Protein AF-Q8GAN0-F1 (afdb_monomer_lite)

Structure (mmCIF, N/CA/C/O backbone):
data_AF-Q8GAN0-F1
#
_entry.id   AF-Q8GAN0-F1
#
loop_
_atom_site.group_PDB
_atom_site.id
_atom_site.type_symbol
_atom_site.label_atom_id
_atom_site.label_alt_id
_atom_site.label_comp_id
_atom_site.label_asym_id
_atom_site.label_entity_id
_atom_site.label_seq_id
_atom_site.pdbx_PDB_ins_code
_atom_site.Cartn_x
_atom_site.Cartn_y
_atom_site.Cartn_z
_atom_site.occupancy
_atom_site.B_iso_or_equiv
_atom_site.auth_seq_id
_atom_site.auth_comp_id
_atom_site.auth_asym_id
_atom_site.auth_atom_id
_atom_site.pdbx_PDB_model_num
ATOM 1 N N . MET A 1 1 ? 73.828 18.147 -97.540 1.00 55.56 1 MET A N 1
ATOM 2 C CA . MET A 1 1 ? 72.484 17.575 -97.273 1.00 55.56 1 MET A CA 1
ATOM 3 C C . MET A 1 1 ? 72.452 16.281 -96.442 1.00 55.56 1 MET A C 1
ATOM 5 O O . MET A 1 1 ? 71.378 15.944 -95.974 1.00 55.56 1 MET A O 1
ATOM 9 N N . ARG A 1 2 ? 73.560 15.558 -96.183 1.00 50.66 2 ARG A N 1
ATOM 10 C CA . ARG A 1 2 ? 73.548 14.386 -95.267 1.00 50.66 2 ARG A CA 1
ATOM 11 C C . ARG A 1 2 ? 73.659 14.728 -93.769 1.00 50.66 2 ARG A C 1
ATOM 13 O O . ARG A 1 2 ? 73.321 13.898 -92.938 1.00 50.66 2 ARG A O 1
ATOM 20 N N . GLN A 1 3 ? 74.086 15.944 -93.420 1.00 53.03 3 GLN A N 1
ATOM 21 C CA . GLN A 1 3 ? 74.290 16.368 -92.025 1.00 53.03 3 GLN A CA 1
ATOM 22 C C . GLN A 1 3 ? 73.023 16.940 -91.352 1.00 53.03 3 GLN A C 1
ATOM 24 O O . GLN A 1 3 ? 72.885 16.837 -90.139 1.00 53.03 3 GLN A O 1
ATOM 29 N N . SER A 1 4 ? 72.055 17.468 -92.112 1.00 51.22 4 SER A N 1
ATOM 30 C CA . SER A 1 4 ? 70.805 18.040 -91.576 1.00 51.22 4 SER A CA 1
ATOM 31 C C . SER A 1 4 ? 69.742 16.991 -91.210 1.00 51.22 4 SER A C 1
ATOM 33 O O . SER A 1 4 ? 68.947 17.217 -90.302 1.00 51.22 4 SER A O 1
ATOM 35 N N . LEU A 1 5 ? 69.754 15.817 -91.851 1.00 58.56 5 LEU A N 1
ATOM 36 C CA . LEU A 1 5 ? 68.827 14.716 -91.545 1.00 58.56 5 LEU A CA 1
ATOM 37 C C . LEU A 1 5 ? 69.167 13.987 -90.231 1.00 58.56 5 LEU A C 1
ATOM 39 O O . LEU A 1 5 ? 68.262 13.533 -89.534 1.00 58.56 5 LEU A O 1
ATOM 43 N N . MET A 1 6 ? 70.444 13.929 -89.834 1.00 56.62 6 MET A N 1
ATOM 44 C CA . MET A 1 6 ? 70.827 13.321 -88.550 1.00 56.62 6 MET A CA 1
ATOM 45 C C . MET A 1 6 ? 70.381 14.163 -87.347 1.00 56.62 6 MET A C 1
ATOM 47 O O . MET A 1 6 ? 69.935 13.606 -86.344 1.00 56.62 6 MET A O 1
ATOM 51 N N . ILE A 1 7 ? 70.434 15.495 -87.462 1.00 58.31 7 ILE A N 1
ATOM 52 C CA . ILE A 1 7 ? 70.033 16.419 -86.389 1.00 58.31 7 ILE A CA 1
ATOM 53 C C . ILE A 1 7 ? 68.511 16.363 -86.162 1.00 58.31 7 ILE A C 1
ATOM 55 O O . ILE A 1 7 ? 68.070 16.315 -85.016 1.00 58.31 7 ILE A O 1
ATOM 59 N N . ALA A 1 8 ? 67.708 16.261 -87.230 1.00 57.72 8 ALA A N 1
ATOM 60 C CA . ALA A 1 8 ? 66.252 16.113 -87.128 1.00 57.72 8 ALA A CA 1
ATOM 61 C C . ALA A 1 8 ? 65.818 14.774 -86.490 1.00 57.72 8 ALA A C 1
ATOM 63 O O . ALA A 1 8 ? 64.881 14.752 -85.692 1.00 57.72 8 ALA A O 1
ATOM 64 N N . SER A 1 9 ? 66.524 13.668 -86.772 1.00 60.66 9 SER A N 1
ATOM 65 C CA . SER A 1 9 ? 66.223 12.360 -86.159 1.00 60.66 9 SER A CA 1
ATOM 66 C C . SER A 1 9 ? 66.481 12.337 -84.646 1.00 60.66 9 SER A C 1
ATOM 68 O O . SER A 1 9 ? 65.683 11.787 -83.893 1.00 60.66 9 SER A O 1
ATOM 70 N N . ARG A 1 10 ? 67.538 13.021 -84.182 1.00 64.44 10 ARG A N 1
ATOM 71 C CA . ARG A 1 10 ? 67.908 13.082 -82.762 1.00 64.44 10 ARG A CA 1
ATOM 72 C C . ARG A 1 10 ? 66.911 13.908 -81.946 1.00 64.44 10 ARG A C 1
ATOM 74 O O . ARG A 1 10 ? 66.616 13.543 -80.816 1.00 64.44 10 ARG A O 1
ATOM 81 N N . ILE A 1 11 ? 66.346 14.967 -82.535 1.00 73.62 11 ILE A N 1
ATOM 82 C CA . ILE A 1 11 ? 65.292 15.784 -81.909 1.00 73.62 11 ILE A CA 1
ATOM 83 C C . ILE A 1 11 ? 63.973 14.994 -81.814 1.00 73.62 11 ILE A C 1
ATOM 85 O O . ILE A 1 11 ? 63.335 14.984 -80.758 1.00 73.62 11 ILE A O 1
ATOM 89 N N . ALA A 1 12 ? 63.593 14.264 -82.870 1.00 71.25 12 ALA A N 1
ATOM 90 C CA . ALA A 1 12 ? 62.410 13.396 -82.858 1.00 71.25 12 ALA A CA 1
ATOM 91 C C . ALA A 1 12 ? 62.535 12.250 -81.836 1.00 71.25 12 ALA A C 1
ATOM 93 O O . ALA A 1 12 ? 61.594 11.967 -81.094 1.00 71.25 12 ALA A O 1
ATOM 94 N N . GLU A 1 13 ? 63.717 11.641 -81.737 1.00 77.00 13 GLU A N 1
ATOM 95 C CA . GLU A 1 13 ? 64.021 10.605 -80.751 1.00 77.00 13 GLU A CA 1
ATOM 96 C C . GLU A 1 13 ? 63.983 11.144 -79.310 1.00 77.00 13 GLU A C 1
ATOM 98 O O . GLU A 1 13 ? 63.402 10.507 -78.431 1.00 77.00 13 GLU A O 1
ATOM 103 N N . THR A 1 14 ? 64.522 12.342 -79.050 1.00 80.75 14 THR A N 1
ATOM 104 C CA . THR A 1 14 ? 64.435 12.965 -77.716 1.00 80.75 14 THR A CA 1
ATOM 105 C C . THR A 1 14 ? 63.002 13.306 -77.317 1.00 80.75 14 THR A C 1
ATOM 107 O O . THR A 1 14 ? 62.625 13.096 -76.166 1.00 80.75 14 THR A O 1
ATOM 110 N N . LEU A 1 15 ? 62.171 13.765 -78.259 1.00 84.69 15 LEU A N 1
ATOM 111 C CA . LEU A 1 15 ? 60.767 14.074 -77.990 1.00 84.69 15 LEU A CA 1
ATOM 112 C C . LEU A 1 15 ? 59.949 12.803 -77.706 1.00 84.69 15 LEU A C 1
ATOM 114 O O . LEU A 1 15 ? 59.122 12.790 -76.793 1.00 84.69 15 LEU A O 1
ATOM 118 N N . ALA A 1 16 ? 60.209 11.719 -78.443 1.00 81.94 16 ALA A N 1
ATOM 119 C CA . ALA A 1 16 ? 59.593 10.417 -78.195 1.00 81.94 16 ALA A CA 1
ATOM 120 C C . ALA A 1 16 ? 59.975 9.858 -76.812 1.00 81.94 16 ALA A C 1
ATOM 122 O O . ALA A 1 16 ? 59.098 9.409 -76.072 1.00 81.94 16 ALA A O 1
ATOM 123 N N . ARG A 1 17 ? 61.254 9.967 -76.420 1.00 83.06 17 ARG A N 1
ATOM 124 C CA . ARG A 1 17 ? 61.741 9.576 -75.086 1.00 83.06 17 ARG A CA 1
ATOM 125 C C . ARG A 1 17 ? 61.105 10.414 -73.975 1.00 83.06 17 ARG A C 1
ATOM 127 O O . ARG A 1 17 ? 60.615 9.840 -73.011 1.00 83.06 17 ARG A O 1
ATOM 134 N N . HIS A 1 18 ? 61.004 11.735 -74.139 1.00 87.94 18 HIS A N 1
ATOM 135 C CA . HIS A 1 18 ? 60.338 12.599 -73.157 1.00 87.94 18 HIS A CA 1
ATOM 136 C C . HIS A 1 18 ? 58.851 12.270 -72.978 1.00 87.94 18 HIS A C 1
ATOM 138 O O . HIS A 1 18 ? 58.369 12.233 -71.847 1.00 87.94 18 HIS A O 1
ATOM 144 N N . ARG A 1 19 ? 58.117 11.981 -74.062 1.00 87.75 19 ARG A N 1
ATOM 145 C CA . ARG A 1 19 ? 56.711 11.546 -73.974 1.00 87.75 19 ARG A CA 1
ATOM 146 C C . ARG A 1 19 ? 56.584 10.193 -73.268 1.00 87.75 19 ARG A C 1
ATOM 148 O O . ARG A 1 19 ? 55.703 10.026 -72.430 1.00 87.75 19 ARG A O 1
ATOM 155 N N . GLN A 1 20 ? 57.469 9.251 -73.578 1.00 88.62 20 GLN A N 1
ATOM 156 C CA . GLN A 1 20 ? 57.499 7.935 -72.942 1.00 88.62 20 GLN A CA 1
ATOM 157 C C . GLN A 1 20 ? 57.852 8.027 -71.448 1.00 88.62 20 GLN A C 1
ATOM 159 O O . GLN A 1 20 ? 57.248 7.346 -70.622 1.00 88.62 20 GLN A O 1
ATOM 164 N N . GLU A 1 21 ? 58.798 8.887 -71.077 1.00 88.69 21 GLU A N 1
ATOM 165 C CA . GLU A 1 21 ? 59.139 9.174 -69.683 1.00 88.69 21 GLU A CA 1
ATOM 166 C C . GLU A 1 21 ? 57.984 9.855 -68.942 1.00 88.69 21 GLU A C 1
ATOM 168 O O . GLU A 1 21 ? 57.684 9.470 -67.814 1.00 88.69 21 GLU A O 1
ATOM 173 N N . ALA A 1 22 ? 57.294 10.811 -69.573 1.00 88.75 22 ALA A N 1
ATOM 174 C CA . ALA A 1 22 ? 56.111 11.453 -69.004 1.00 88.75 22 ALA A CA 1
ATOM 175 C C . ALA A 1 22 ? 54.973 10.446 -68.762 1.00 88.75 22 ALA A C 1
ATOM 177 O O . ALA A 1 22 ? 54.394 10.437 -67.680 1.00 88.75 22 ALA A O 1
ATOM 178 N N . GLN A 1 23 ? 54.706 9.543 -69.714 1.00 90.06 23 GLN A N 1
ATOM 179 C CA . GLN A 1 23 ? 53.722 8.464 -69.546 1.00 90.06 23 GLN A CA 1
ATOM 180 C C . GLN A 1 23 ? 54.104 7.503 -68.415 1.00 90.06 23 GLN A C 1
ATOM 182 O O . GLN A 1 23 ? 53.257 7.145 -67.605 1.00 90.06 23 GLN A O 1
ATOM 187 N N . ARG A 1 24 ? 55.380 7.109 -68.308 1.00 89.75 24 ARG A N 1
ATOM 188 C CA . ARG A 1 24 ? 55.860 6.256 -67.205 1.00 89.75 24 ARG A CA 1
ATOM 189 C C . ARG A 1 24 ? 55.715 6.931 -65.846 1.00 89.75 24 ARG A C 1
ATOM 191 O O . ARG A 1 24 ? 55.313 6.273 -64.894 1.00 89.75 24 ARG A O 1
ATOM 198 N N . ARG A 1 25 ? 56.027 8.229 -65.759 1.00 90.12 25 ARG A N 1
ATOM 199 C CA . ARG A 1 25 ? 55.819 9.019 -64.538 1.00 90.12 25 ARG A CA 1
ATOM 200 C C . ARG A 1 25 ? 54.340 9.069 -64.173 1.00 90.12 25 ARG A C 1
ATOM 202 O O . ARG A 1 25 ? 54.022 8.799 -63.025 1.00 90.12 25 ARG A O 1
ATOM 209 N N . GLN A 1 26 ? 53.455 9.320 -65.139 1.00 91.56 26 GLN A N 1
ATOM 210 C CA . GLN A 1 26 ? 52.010 9.319 -64.904 1.00 91.56 26 GLN A CA 1
ATOM 211 C C . GLN A 1 26 ? 51.513 7.955 -64.409 1.00 91.56 26 GLN A C 1
ATOM 213 O O . GLN A 1 26 ? 50.894 7.888 -63.358 1.00 91.56 26 GLN A O 1
ATOM 218 N N . HIS A 1 27 ? 51.867 6.857 -65.085 1.00 91.06 27 HIS A N 1
ATOM 219 C CA . HIS A 1 27 ? 51.503 5.508 -64.641 1.00 91.06 27 HIS A CA 1
ATOM 220 C C . HIS A 1 27 ? 52.039 5.174 -63.247 1.00 91.06 27 HIS A C 1
ATOM 222 O O . HIS A 1 27 ? 51.360 4.501 -62.476 1.00 91.06 27 HIS A O 1
ATOM 228 N N . HIS A 1 28 ? 53.249 5.630 -62.912 1.00 93.12 28 HIS A N 1
ATOM 229 C CA . HIS A 1 28 ? 53.804 5.437 -61.579 1.00 93.12 28 HIS A CA 1
ATOM 230 C C . HIS A 1 28 ? 52.992 6.195 -60.524 1.00 93.12 28 HIS A C 1
ATOM 232 O O . HIS A 1 28 ? 52.605 5.586 -59.529 1.00 93.12 28 HIS A O 1
ATOM 238 N N . LEU A 1 29 ? 52.661 7.465 -60.780 1.00 94.12 29 LEU A N 1
ATOM 239 C CA . LEU A 1 29 ? 51.813 8.275 -59.902 1.00 94.12 29 LEU A CA 1
ATOM 240 C C . LEU A 1 29 ? 50.417 7.659 -59.740 1.00 94.12 29 LEU A C 1
ATOM 242 O O . LEU A 1 29 ? 49.954 7.513 -58.614 1.00 94.12 29 LEU A O 1
ATOM 246 N N . ASP A 1 30 ? 49.788 7.218 -60.830 1.00 93.12 30 ASP A N 1
ATOM 247 C CA . ASP A 1 30 ? 48.472 6.569 -60.794 1.00 93.12 30 ASP A CA 1
ATOM 248 C C . ASP A 1 30 ? 48.526 5.248 -60.008 1.00 93.12 30 ASP A C 1
ATOM 250 O O . ASP A 1 30 ? 47.648 4.961 -59.195 1.00 93.12 30 ASP A O 1
ATOM 254 N N . SER A 1 31 ? 49.584 4.447 -60.198 1.00 93.44 31 SER A N 1
ATOM 255 C CA . SER A 1 31 ? 49.777 3.195 -59.457 1.00 93.44 31 SER A CA 1
ATOM 256 C C . SER A 1 31 ? 49.992 3.434 -57.961 1.00 93.44 31 SER A C 1
ATOM 258 O O . SER A 1 31 ? 49.407 2.721 -57.148 1.00 93.44 31 SER A O 1
ATOM 260 N N . GLN A 1 32 ? 50.771 4.456 -57.594 1.00 93.56 32 GLN A N 1
ATOM 261 C CA . GLN A 1 32 ? 50.996 4.853 -56.205 1.00 93.56 32 GLN A CA 1
ATOM 262 C C . GLN A 1 32 ? 49.702 5.355 -55.568 1.00 93.56 32 GLN A C 1
ATOM 264 O O . GLN A 1 32 ? 49.327 4.868 -54.506 1.00 93.56 32 GLN A O 1
ATOM 269 N N . ALA A 1 33 ? 48.968 6.235 -56.253 1.00 94.00 33 ALA A N 1
ATOM 270 C CA . ALA A 1 33 ? 47.675 6.728 -55.793 1.00 94.00 33 ALA A CA 1
ATOM 271 C C . ALA A 1 33 ? 46.666 5.584 -55.585 1.00 94.00 33 ALA A C 1
ATOM 273 O O . ALA A 1 33 ? 45.960 5.561 -54.577 1.00 94.00 33 ALA A O 1
ATOM 274 N N . ALA A 1 34 ? 46.634 4.594 -56.485 1.00 94.25 34 ALA A N 1
ATOM 275 C CA . ALA A 1 34 ? 45.791 3.410 -56.332 1.00 94.25 34 ALA A CA 1
ATOM 276 C C . ALA A 1 34 ? 46.195 2.550 -55.120 1.00 94.25 34 ALA A C 1
ATOM 278 O O . ALA A 1 34 ? 45.321 2.093 -54.384 1.00 94.25 34 ALA A O 1
ATOM 279 N N . HIS A 1 35 ? 47.496 2.355 -54.878 1.00 94.25 35 HIS A N 1
ATOM 280 C CA . HIS A 1 35 ? 47.983 1.605 -53.711 1.00 94.25 35 HIS A CA 1
ATOM 281 C C . HIS A 1 35 ? 47.674 2.337 -52.402 1.00 94.25 35 HIS A C 1
ATOM 283 O O . HIS A 1 35 ? 47.225 1.714 -51.443 1.00 94.25 35 HIS A O 1
ATOM 289 N N . GLU A 1 36 ? 47.863 3.657 -52.358 1.00 95.62 36 GLU A N 1
ATOM 290 C CA . GLU A 1 36 ? 47.523 4.472 -51.191 1.00 95.62 36 GLU A CA 1
ATOM 291 C C . GLU A 1 36 ? 46.019 4.450 -50.900 1.00 95.62 36 GLU A C 1
ATOM 293 O O . GLU A 1 36 ? 45.620 4.290 -49.746 1.00 95.62 36 GLU A O 1
ATOM 298 N N . ALA A 1 37 ? 45.175 4.551 -51.932 1.00 93.75 37 ALA A N 1
ATOM 299 C CA . ALA A 1 37 ? 43.726 4.446 -51.782 1.00 93.75 37 ALA A CA 1
ATOM 300 C C . ALA A 1 37 ? 43.306 3.064 -51.252 1.00 93.75 37 ALA A C 1
ATOM 302 O O . ALA A 1 37 ? 42.506 2.978 -50.321 1.00 93.75 37 ALA A O 1
ATOM 303 N N . GLN A 1 38 ? 43.889 1.981 -51.779 1.00 92.25 38 GLN A N 1
ATOM 304 C CA . GLN A 1 38 ? 43.639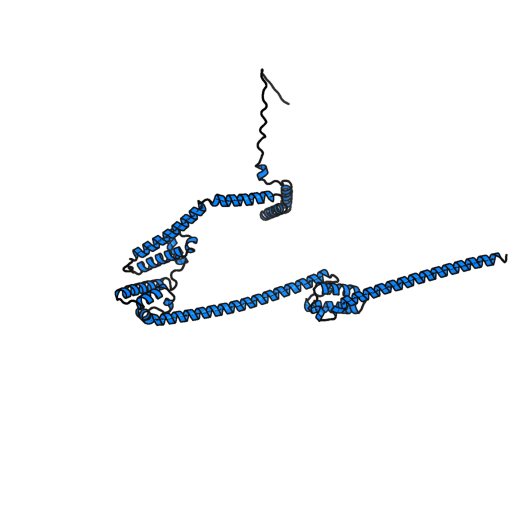 0.621 -51.288 1.00 92.25 38 GLN A CA 1
ATOM 305 C C . GLN A 1 38 ? 44.104 0.429 -49.841 1.00 92.25 38 GLN A C 1
ATOM 307 O O . GLN A 1 38 ? 43.390 -0.183 -49.050 1.00 92.25 38 GLN A O 1
ATOM 312 N N . ALA A 1 39 ? 45.269 0.970 -49.475 1.00 93.50 39 ALA A N 1
ATOM 313 C CA . ALA A 1 39 ? 45.783 0.898 -48.112 1.00 93.50 39 ALA A CA 1
ATOM 314 C C . ALA A 1 39 ? 44.865 1.625 -47.117 1.00 93.50 39 ALA A C 1
ATOM 316 O O . ALA A 1 39 ? 44.606 1.099 -46.035 1.00 93.50 39 ALA A O 1
ATOM 317 N N . ARG A 1 40 ? 44.323 2.793 -47.495 1.00 93.69 40 ARG A N 1
ATOM 318 C CA . ARG A 1 40 ? 43.338 3.524 -46.679 1.00 93.69 40 ARG A CA 1
ATOM 319 C C . ARG A 1 40 ? 42.048 2.727 -46.501 1.00 93.69 40 ARG A C 1
ATOM 321 O O . ARG A 1 40 ? 41.642 2.508 -45.366 1.00 93.69 40 ARG A O 1
ATOM 328 N N . LEU A 1 41 ? 41.474 2.198 -47.584 1.00 91.50 41 LEU A N 1
ATOM 329 C CA . LEU A 1 41 ? 40.261 1.371 -47.517 1.00 91.50 41 LEU A CA 1
ATOM 330 C C . LEU A 1 41 ? 40.462 0.100 -46.680 1.00 91.50 41 LEU A C 1
ATOM 332 O O . LEU A 1 41 ? 39.586 -0.288 -45.912 1.00 91.50 41 LEU A O 1
ATOM 336 N N . ALA A 1 42 ? 41.622 -0.552 -46.794 1.00 92.06 42 ALA A N 1
ATOM 337 C CA . ALA A 1 42 ? 41.947 -1.720 -45.981 1.00 92.06 42 ALA A CA 1
ATOM 338 C C . ALA A 1 42 ? 42.067 -1.365 -44.489 1.00 92.06 42 ALA A C 1
ATOM 340 O O . ALA A 1 42 ? 41.593 -2.123 -43.639 1.00 92.06 42 ALA A O 1
ATOM 341 N N . ALA A 1 43 ? 42.661 -0.211 -44.171 1.00 93.62 43 ALA A N 1
ATOM 342 C CA . ALA A 1 43 ? 42.749 0.289 -42.804 1.00 93.62 43 ALA A CA 1
ATOM 343 C C . ALA A 1 43 ? 41.359 0.610 -42.231 1.00 93.62 43 ALA A C 1
ATOM 345 O O . ALA A 1 43 ? 41.032 0.137 -41.143 1.00 93.62 43 ALA A O 1
ATOM 346 N N . GLU A 1 44 ? 40.516 1.319 -42.983 1.00 93.00 44 GLU A N 1
ATOM 347 C CA . GLU A 1 44 ? 39.134 1.638 -42.596 1.00 93.00 44 GLU A CA 1
ATOM 348 C C . GLU A 1 44 ? 38.273 0.378 -42.407 1.00 93.00 44 GLU A C 1
ATOM 350 O O . GLU A 1 44 ? 37.534 0.252 -41.432 1.00 93.00 44 GLU A O 1
ATOM 355 N N . ARG A 1 45 ? 38.434 -0.628 -43.270 1.00 93.62 45 ARG A N 1
ATOM 356 C CA . ARG A 1 45 ? 37.768 -1.925 -43.097 1.00 93.62 45 ARG A CA 1
ATOM 357 C C . ARG A 1 45 ? 38.235 -2.645 -41.830 1.00 93.62 45 ARG A C 1
ATOM 359 O O . ARG A 1 45 ? 37.437 -3.266 -41.129 1.00 93.62 45 ARG A O 1
ATOM 366 N N . SER A 1 46 ? 39.534 -2.595 -41.529 1.00 92.69 46 SER A N 1
ATOM 367 C CA . SER A 1 46 ? 40.086 -3.232 -40.328 1.00 92.69 46 SER A CA 1
ATOM 368 C C . SER A 1 46 ? 39.579 -2.580 -39.038 1.00 92.69 46 SER A C 1
ATOM 370 O O . SER A 1 46 ? 39.281 -3.294 -38.079 1.00 92.69 46 SER A O 1
ATOM 372 N N . SER A 1 47 ? 39.403 -1.253 -39.028 1.00 93.56 47 SER A N 1
ATOM 373 C CA . SER A 1 47 ? 38.830 -0.542 -37.884 1.00 93.56 47 SER A CA 1
ATOM 374 C C . SER A 1 47 ? 37.340 -0.843 -37.722 1.00 93.56 47 SER A C 1
ATOM 376 O O . SER A 1 47 ? 36.912 -1.134 -36.606 1.00 93.56 47 SER A O 1
ATOM 378 N N . ALA A 1 48 ? 36.571 -0.896 -38.817 1.00 92.62 48 ALA A N 1
ATOM 379 C CA . ALA A 1 48 ? 35.166 -1.307 -38.787 1.00 92.62 48 ALA A CA 1
ATOM 380 C C . ALA A 1 48 ? 34.999 -2.719 -38.193 1.00 92.62 48 ALA A C 1
ATOM 382 O O . ALA A 1 48 ? 34.201 -2.931 -37.281 1.00 92.62 48 ALA A O 1
ATOM 383 N N . ARG A 1 49 ? 35.827 -3.681 -38.621 1.00 94.44 49 ARG A N 1
ATOM 384 C CA . ARG A 1 49 ? 35.835 -5.046 -38.060 1.00 94.44 49 ARG A CA 1
ATOM 385 C C . ARG A 1 49 ? 36.158 -5.086 -36.573 1.00 94.44 49 ARG A C 1
ATOM 387 O O . ARG A 1 49 ? 35.576 -5.894 -35.856 1.00 94.44 49 ARG A O 1
ATOM 394 N N . ALA A 1 50 ? 37.078 -4.246 -36.105 1.00 94.19 50 ALA A N 1
ATOM 395 C CA . ALA A 1 50 ? 37.424 -4.191 -34.689 1.00 94.19 50 ALA A CA 1
ATOM 396 C C . ALA A 1 50 ? 36.237 -3.725 -33.828 1.00 94.19 50 ALA A C 1
ATOM 398 O O . ALA A 1 50 ? 36.025 -4.279 -32.751 1.00 94.19 50 ALA A O 1
ATOM 399 N N . VAL A 1 51 ? 35.440 -2.769 -34.323 1.00 93.94 51 VAL A N 1
ATOM 400 C CA . VAL A 1 51 ? 34.215 -2.296 -33.651 1.00 93.94 51 VAL A CA 1
ATOM 401 C C . VAL A 1 51 ? 33.128 -3.372 -33.630 1.00 93.94 51 VAL A C 1
ATOM 403 O O . VAL A 1 51 ? 32.424 -3.500 -32.635 1.00 93.94 51 VAL A O 1
ATOM 406 N N . LEU A 1 52 ? 33.009 -4.168 -34.695 1.00 96.44 52 LEU A N 1
ATOM 407 C CA . LEU A 1 52 ? 31.973 -5.201 -34.815 1.00 96.44 52 LEU A CA 1
ATOM 408 C C . LEU A 1 52 ? 32.345 -6.533 -34.148 1.00 96.44 52 LEU A C 1
ATOM 410 O O . LEU A 1 52 ? 31.469 -7.334 -33.844 1.00 96.44 52 LEU A O 1
ATOM 414 N N . ALA A 1 53 ? 33.625 -6.783 -33.863 1.00 95.38 53 ALA A N 1
ATOM 415 C CA . ALA A 1 53 ? 34.079 -8.035 -33.254 1.00 95.38 53 ALA A CA 1
ATOM 416 C C . ALA A 1 53 ? 33.380 -8.421 -31.923 1.00 95.38 53 ALA A C 1
ATOM 418 O O . ALA A 1 53 ? 33.187 -9.619 -31.692 1.00 95.38 53 ALA A O 1
ATOM 419 N N . PRO A 1 54 ? 33.003 -7.487 -31.022 1.00 95.94 54 PRO A N 1
ATOM 420 C CA . PRO A 1 54 ? 32.258 -7.809 -29.803 1.00 95.94 54 PRO A CA 1
ATOM 421 C C . PRO A 1 54 ? 30.817 -8.271 -30.044 1.00 95.94 54 PRO A C 1
ATOM 423 O O . PRO A 1 54 ? 30.337 -9.082 -29.260 1.00 95.94 54 PRO A O 1
ATOM 426 N N . VAL A 1 55 ? 30.164 -7.814 -31.123 1.00 96.75 55 VAL A N 1
ATOM 427 C CA . VAL A 1 55 ? 28.759 -8.126 -31.468 1.00 96.75 55 VAL A CA 1
ATOM 428 C C . VAL A 1 55 ? 28.531 -9.630 -31.588 1.00 96.75 55 VAL A C 1
ATOM 430 O O . VAL A 1 55 ? 27.454 -10.138 -31.281 1.00 96.75 55 VAL A O 1
ATOM 433 N N . GLU A 1 56 ? 29.567 -10.370 -31.981 1.00 93.94 56 GLU A N 1
ATOM 434 C CA . GLU A 1 56 ? 29.496 -11.821 -32.096 1.00 93.94 56 GLU A CA 1
ATOM 435 C C . GLU A 1 56 ? 29.408 -12.558 -30.753 1.00 93.94 56 GLU A C 1
ATOM 437 O O . GLU A 1 56 ? 29.061 -13.739 -30.725 1.00 93.94 56 GLU A O 1
ATOM 442 N N . LYS A 1 57 ? 29.703 -11.890 -29.637 1.00 95.38 57 LYS A N 1
ATOM 443 C CA . LYS A 1 57 ? 29.775 -12.503 -28.309 1.00 95.38 57 LYS A CA 1
ATOM 444 C C . LYS A 1 57 ? 28.510 -12.207 -27.506 1.00 95.38 57 LYS A C 1
ATOM 446 O O . LYS A 1 57 ? 28.232 -11.050 -27.213 1.00 95.38 57 LYS A O 1
ATOM 451 N N . ASP A 1 58 ? 27.836 -13.243 -27.017 1.00 94.06 58 ASP A N 1
ATOM 452 C CA . ASP A 1 58 ? 26.611 -13.098 -26.207 1.00 94.06 58 ASP A CA 1
ATOM 453 C C . ASP A 1 58 ? 26.833 -12.251 -24.941 1.00 94.06 58 ASP A C 1
ATOM 455 O O . ASP A 1 58 ? 26.020 -11.401 -24.597 1.00 94.06 58 ASP A O 1
ATOM 459 N N . GLN A 1 59 ? 28.001 -12.389 -24.304 1.00 95.00 59 GLN A N 1
ATOM 460 C CA . GLN A 1 59 ? 28.368 -11.609 -23.113 1.00 95.00 59 GLN A CA 1
ATOM 461 C C . GLN A 1 59 ? 28.446 -10.096 -23.361 1.00 95.00 59 GLN A C 1
ATOM 463 O O . GLN A 1 59 ? 28.387 -9.321 -22.404 1.00 95.00 59 GLN A O 1
ATOM 468 N N . TRP A 1 60 ? 28.658 -9.667 -24.612 1.00 96.75 60 TRP A N 1
ATOM 469 C CA . TRP A 1 60 ? 28.616 -8.249 -24.955 1.00 96.75 60 TRP A CA 1
ATOM 470 C C . TRP A 1 60 ? 27.181 -7.742 -24.862 1.00 96.75 60 TRP A C 1
ATOM 472 O O . TRP A 1 60 ? 26.951 -6.747 -24.189 1.00 96.75 60 TRP A O 1
ATOM 482 N N . TRP A 1 61 ? 26.214 -8.475 -25.413 1.00 96.06 61 TRP A N 1
ATOM 483 C CA . TRP A 1 61 ? 24.796 -8.112 -25.383 1.00 96.06 61 TRP A CA 1
ATOM 484 C C . TRP A 1 61 ? 24.201 -8.016 -23.974 1.00 96.06 61 TRP A C 1
ATOM 486 O O . TRP A 1 61 ? 23.267 -7.252 -23.753 1.00 96.06 61 TRP A O 1
ATOM 496 N N . ASP A 1 62 ? 24.757 -8.742 -23.004 1.00 93.50 62 ASP A N 1
ATOM 497 C CA . ASP A 1 62 ? 24.318 -8.666 -21.603 1.00 93.50 62 ASP A CA 1
ATOM 498 C C . ASP A 1 62 ? 24.766 -7.378 -20.894 1.00 93.50 62 ASP A C 1
ATOM 500 O O . ASP A 1 62 ? 24.243 -7.032 -19.835 1.00 93.50 62 ASP A O 1
ATOM 504 N N . LYS A 1 63 ? 25.766 -6.681 -21.445 1.00 94.31 63 LYS A N 1
ATOM 505 C CA . LYS A 1 63 ? 26.379 -5.486 -20.840 1.00 94.31 63 LYS A CA 1
ATOM 506 C C . LYS A 1 63 ? 26.322 -4.249 -21.732 1.00 94.31 63 LYS A C 1
ATOM 508 O O . LYS A 1 63 ? 26.556 -3.146 -21.232 1.00 94.31 63 LYS A O 1
ATOM 513 N N . ALA A 1 64 ? 26.061 -4.436 -23.022 1.00 95.19 64 ALA A N 1
ATOM 514 C CA . ALA A 1 64 ? 26.029 -3.385 -24.020 1.00 95.19 64 ALA A CA 1
ATOM 515 C C . ALA A 1 64 ? 24.997 -2.331 -23.627 1.00 95.19 64 ALA A C 1
ATOM 517 O O . ALA A 1 64 ? 23.850 -2.645 -23.301 1.00 95.19 64 ALA A O 1
ATOM 518 N N . GLN A 1 65 ? 25.419 -1.072 -23.640 1.00 94.44 65 GLN A N 1
ATOM 519 C CA . GLN A 1 65 ? 24.506 0.045 -23.466 1.00 94.44 65 GLN A CA 1
ATOM 520 C C . GLN A 1 65 ? 23.760 0.322 -24.780 1.00 94.44 65 GLN A C 1
ATOM 522 O O . GLN A 1 65 ? 24.261 -0.033 -25.853 1.00 94.44 65 GLN A O 1
ATOM 527 N N . PRO A 1 66 ? 22.595 0.998 -24.738 1.00 94.94 66 PRO A N 1
ATOM 528 C CA . PRO A 1 66 ? 21.867 1.391 -25.948 1.00 94.94 66 PRO A CA 1
ATOM 529 C C . PRO A 1 66 ? 22.752 2.112 -26.981 1.00 94.94 66 PRO A C 1
ATOM 531 O O . PRO A 1 66 ? 22.665 1.830 -28.175 1.00 94.94 66 PRO A O 1
ATOM 534 N N . SER A 1 67 ? 23.672 2.964 -26.513 1.00 94.44 67 SER A N 1
ATOM 535 C CA . SER A 1 67 ? 24.652 3.674 -27.343 1.00 94.44 67 SER A CA 1
ATOM 536 C C . SER A 1 67 ? 25.655 2.744 -28.034 1.00 94.44 67 SER A C 1
ATOM 538 O O . SER A 1 67 ? 26.021 2.975 -29.184 1.00 94.44 67 SER A O 1
ATOM 540 N N . ASP A 1 68 ? 26.098 1.676 -27.358 1.00 95.31 68 ASP A N 1
ATOM 541 C CA . ASP A 1 68 ? 27.048 0.706 -27.918 1.00 95.31 68 ASP A CA 1
ATOM 542 C C . ASP A 1 68 ? 26.399 -0.079 -29.064 1.00 95.31 68 ASP A C 1
ATOM 544 O O . ASP A 1 68 ? 27.021 -0.316 -30.102 1.00 95.31 68 ASP A O 1
ATOM 548 N N . ILE A 1 69 ? 25.125 -0.441 -28.887 1.00 95.25 69 ILE A N 1
ATOM 549 C CA . ILE A 1 69 ? 24.322 -1.147 -29.889 1.00 95.25 69 ILE A CA 1
ATOM 550 C C . ILE A 1 69 ? 24.077 -0.246 -31.103 1.00 95.25 69 ILE A C 1
ATOM 552 O O . ILE A 1 69 ? 24.290 -0.678 -32.236 1.00 95.25 69 ILE A O 1
ATOM 556 N N . ALA A 1 70 ? 23.705 1.019 -30.886 1.00 94.56 70 ALA A N 1
ATOM 557 C CA . ALA A 1 70 ? 23.493 1.986 -31.962 1.00 94.56 70 ALA A CA 1
ATOM 558 C C . ALA A 1 70 ? 24.782 2.303 -32.747 1.00 94.56 70 ALA A C 1
ATOM 560 O O . ALA A 1 70 ? 24.766 2.380 -33.981 1.00 94.56 70 ALA A O 1
ATOM 561 N N . ALA A 1 71 ? 25.919 2.427 -32.056 1.00 93.81 71 ALA A N 1
ATOM 562 C CA . ALA A 1 71 ? 27.219 2.629 -32.690 1.00 93.81 71 ALA A CA 1
ATOM 563 C C . ALA A 1 71 ? 27.628 1.420 -33.547 1.00 93.81 71 ALA A C 1
ATOM 565 O O . ALA A 1 71 ? 28.026 1.587 -34.703 1.00 93.81 71 ALA A O 1
ATOM 566 N N . ALA A 1 72 ? 27.478 0.200 -33.019 1.00 95.06 72 ALA A N 1
ATOM 567 C CA . ALA A 1 72 ? 27.746 -1.025 -33.767 1.00 95.06 72 ALA A CA 1
ATOM 568 C C . ALA A 1 72 ? 26.816 -1.166 -34.984 1.00 95.06 72 ALA A C 1
ATOM 570 O O . ALA A 1 72 ? 27.286 -1.501 -36.070 1.00 95.06 72 ALA A O 1
ATOM 571 N N . HIS A 1 73 ? 25.528 -0.839 -34.833 1.00 94.94 73 HIS A N 1
ATOM 572 C CA . HIS A 1 73 ? 24.558 -0.846 -35.930 1.00 94.94 73 HIS A CA 1
ATOM 573 C C . HIS A 1 73 ? 24.978 0.102 -37.058 1.00 94.94 73 HIS A C 1
ATOM 575 O O . HIS A 1 73 ? 25.030 -0.302 -38.214 1.00 94.94 73 HIS A O 1
ATOM 581 N N . THR A 1 74 ? 25.375 1.331 -36.720 1.00 94.69 74 THR A N 1
ATOM 582 C CA . THR A 1 74 ? 25.823 2.333 -37.703 1.00 94.69 74 THR A CA 1
ATOM 583 C C . THR A 1 74 ? 27.029 1.850 -38.505 1.00 94.69 74 THR A C 1
ATOM 585 O O . THR A 1 74 ? 27.071 1.992 -39.727 1.00 94.69 74 THR A O 1
ATOM 588 N N . VAL A 1 75 ? 28.018 1.256 -37.828 1.00 95.06 75 VAL A N 1
ATOM 589 C CA . VAL A 1 75 ? 29.223 0.730 -38.487 1.00 95.06 75 VAL A CA 1
ATOM 590 C C . VAL A 1 75 ? 28.891 -0.482 -39.357 1.00 95.06 75 VAL A C 1
ATOM 592 O O . VAL A 1 75 ? 29.404 -0.582 -40.471 1.00 95.06 75 VAL A O 1
ATOM 595 N N . ALA A 1 76 ? 28.025 -1.382 -38.888 1.00 95.00 76 ALA A N 1
ATOM 596 C CA . ALA A 1 76 ? 27.588 -2.534 -39.669 1.00 95.00 76 ALA A CA 1
ATOM 597 C C . ALA A 1 76 ? 26.842 -2.090 -40.936 1.00 95.00 76 ALA A C 1
ATOM 599 O O . ALA A 1 76 ? 27.155 -2.553 -42.031 1.00 95.00 76 ALA A O 1
ATOM 600 N N . GLU A 1 77 ? 25.930 -1.129 -40.803 1.00 93.94 77 GLU A N 1
ATOM 601 C CA . GLU A 1 77 ? 25.089 -0.640 -41.893 1.00 93.94 77 GLU A CA 1
ATOM 602 C C . GLU A 1 77 ? 25.882 0.140 -42.952 1.00 93.94 77 GLU A C 1
ATOM 604 O O . GLU A 1 77 ? 25.617 0.003 -44.144 1.00 93.94 77 GLU A O 1
ATOM 609 N N . ALA A 1 78 ? 26.916 0.884 -42.546 1.00 93.56 78 ALA A N 1
ATOM 610 C CA . ALA A 1 78 ? 27.809 1.583 -43.472 1.00 93.56 78 ALA A CA 1
ATOM 611 C C . ALA A 1 78 ? 28.696 0.634 -44.305 1.00 93.56 78 ALA A C 1
ATOM 613 O O . ALA A 1 78 ? 29.083 0.970 -45.425 1.00 93.56 78 ALA A O 1
ATOM 614 N N . TRP A 1 79 ? 29.038 -0.546 -43.769 1.00 94.69 79 TRP A N 1
ATOM 615 C CA . TRP A 1 79 ? 30.003 -1.470 -44.383 1.00 94.69 79 TRP A CA 1
ATOM 616 C C . TRP A 1 79 ? 29.395 -2.756 -44.951 1.00 94.69 79 TRP A C 1
ATOM 618 O O . TRP A 1 79 ? 30.109 -3.484 -45.645 1.00 94.69 79 TRP A O 1
ATOM 628 N N . LYS A 1 80 ? 28.111 -3.051 -44.710 1.00 93.88 80 LYS A N 1
ATOM 629 C CA . LYS A 1 80 ? 27.481 -4.330 -45.094 1.00 93.88 80 LYS A CA 1
ATOM 630 C C . LYS A 1 80 ? 27.595 -4.676 -46.582 1.00 93.88 80 LYS A C 1
ATOM 632 O O . LYS A 1 80 ? 27.777 -5.844 -46.910 1.00 93.88 80 LYS A O 1
ATOM 637 N N . ASP A 1 81 ? 27.578 -3.677 -47.467 1.00 94.62 81 ASP A N 1
ATOM 638 C CA . ASP A 1 81 ? 27.673 -3.887 -48.921 1.00 94.62 81 ASP A CA 1
ATOM 639 C C . ASP A 1 81 ? 29.116 -4.155 -49.399 1.00 94.62 81 ASP A C 1
ATOM 641 O O . ASP A 1 81 ? 29.335 -4.623 -50.516 1.00 94.62 81 ASP A O 1
ATOM 645 N N . HIS A 1 82 ? 30.114 -3.873 -48.553 1.00 92.19 82 HIS A N 1
ATOM 646 C CA . HIS A 1 82 ? 31.542 -3.911 -48.894 1.00 92.19 82 HIS A CA 1
ATOM 647 C C . HIS A 1 82 ? 32.336 -4.952 -48.079 1.00 92.19 82 HIS A C 1
ATOM 649 O O . HIS A 1 82 ? 33.455 -5.318 -48.461 1.00 92.19 82 HIS A O 1
ATOM 655 N N . ASP A 1 83 ? 31.788 -5.455 -46.965 1.00 93.62 83 ASP A N 1
ATOM 656 C CA . ASP A 1 83 ? 32.422 -6.457 -46.106 1.00 93.62 83 ASP A CA 1
ATOM 657 C C . ASP A 1 83 ? 31.427 -7.525 -45.601 1.00 93.62 83 ASP A C 1
ATOM 659 O O . ASP A 1 83 ? 30.531 -7.198 -44.821 1.00 93.62 83 ASP A O 1
ATOM 663 N N . PRO A 1 84 ? 31.612 -8.824 -45.925 1.00 93.44 84 PRO A N 1
ATOM 664 C CA . PRO A 1 84 ? 30.737 -9.891 -45.433 1.00 93.44 84 PRO A CA 1
ATOM 665 C C . PRO A 1 84 ? 30.693 -10.008 -43.901 1.00 93.44 84 PRO A C 1
ATOM 667 O O . PRO A 1 84 ? 29.684 -10.445 -43.357 1.00 93.44 84 PRO A O 1
ATOM 670 N N . THR A 1 85 ? 31.750 -9.610 -43.182 1.00 93.38 85 THR A N 1
ATOM 671 C CA . THR A 1 85 ? 31.726 -9.595 -41.707 1.00 93.38 85 THR A CA 1
ATOM 672 C C . THR A 1 85 ? 30.781 -8.518 -41.171 1.00 93.38 85 THR A C 1
ATOM 674 O O . THR A 1 85 ? 30.120 -8.736 -40.161 1.00 93.38 85 THR A O 1
ATOM 677 N N . ALA A 1 86 ? 30.689 -7.373 -41.852 1.00 94.62 86 ALA A N 1
ATOM 678 C CA . ALA A 1 86 ? 29.766 -6.308 -41.473 1.00 94.62 86 ALA A CA 1
ATOM 679 C C . ALA A 1 86 ? 28.310 -6.685 -41.775 1.00 94.62 86 ALA A C 1
ATOM 681 O O . ALA A 1 86 ? 27.430 -6.381 -40.975 1.00 94.62 86 ALA A O 1
ATOM 682 N N . LEU A 1 87 ? 28.069 -7.416 -42.870 1.00 95.25 87 LEU A N 1
ATOM 683 C CA . LEU A 1 87 ? 26.752 -7.976 -43.179 1.00 95.25 87 LEU A CA 1
ATOM 684 C C . LEU A 1 87 ? 26.271 -8.938 -42.081 1.00 95.25 87 LEU A C 1
ATOM 686 O O . LEU A 1 87 ? 25.175 -8.759 -41.557 1.00 95.25 87 LEU A O 1
ATOM 690 N N . ALA A 1 88 ? 27.111 -9.899 -41.681 1.00 95.75 88 ALA A N 1
ATOM 691 C CA . ALA A 1 88 ? 26.779 -10.839 -40.606 1.00 95.75 88 ALA A CA 1
ATOM 692 C C . ALA A 1 88 ? 26.491 -10.119 -39.275 1.00 95.75 88 ALA A C 1
ATOM 694 O O . ALA A 1 88 ? 25.518 -10.433 -38.590 1.00 95.75 88 ALA A O 1
ATOM 695 N N . ALA A 1 89 ? 27.291 -9.099 -38.942 1.00 96.19 89 ALA A N 1
ATOM 696 C CA . ALA A 1 89 ? 27.060 -8.282 -37.758 1.00 96.19 89 ALA A CA 1
ATOM 697 C C . ALA A 1 89 ? 25.737 -7.496 -37.836 1.00 96.19 89 ALA A C 1
ATOM 699 O O . ALA A 1 89 ? 25.025 -7.438 -36.838 1.00 96.19 89 ALA A O 1
ATOM 700 N N . SER A 1 90 ? 25.374 -6.934 -38.998 1.00 94.56 90 SER A N 1
ATOM 701 C CA . SER A 1 90 ? 24.092 -6.230 -39.198 1.00 94.56 90 SER A CA 1
ATOM 702 C C . SER A 1 90 ? 22.899 -7.169 -38.971 1.00 94.56 90 SER A C 1
ATOM 704 O O . SER A 1 90 ? 21.985 -6.847 -38.209 1.00 94.56 90 SER A O 1
ATOM 706 N N . GLU A 1 91 ? 22.942 -8.381 -39.533 1.00 95.06 91 GLU A N 1
ATOM 707 C CA . GLU A 1 91 ? 21.889 -9.386 -39.342 1.00 95.06 91 GLU A CA 1
ATOM 708 C C . GLU A 1 91 ? 21.751 -9.819 -37.877 1.00 95.06 91 GLU A C 1
ATOM 710 O O . GLU A 1 91 ? 20.631 -9.905 -37.361 1.00 95.06 91 GLU A O 1
ATOM 715 N N . LYS A 1 92 ? 22.878 -10.042 -37.191 1.00 95.94 92 LYS A N 1
ATOM 716 C CA . LYS A 1 92 ? 22.896 -10.397 -35.768 1.00 95.94 92 LYS A CA 1
ATOM 717 C C . LYS A 1 92 ? 22.359 -9.272 -34.892 1.00 95.94 92 LYS A C 1
ATOM 719 O O . LYS A 1 92 ? 21.543 -9.532 -34.012 1.00 95.94 92 LYS A O 1
ATOM 724 N N . ILE A 1 93 ? 22.767 -8.027 -35.155 1.00 95.44 93 ILE A N 1
ATOM 725 C CA . ILE A 1 93 ? 22.264 -6.859 -34.426 1.00 95.44 93 ILE A CA 1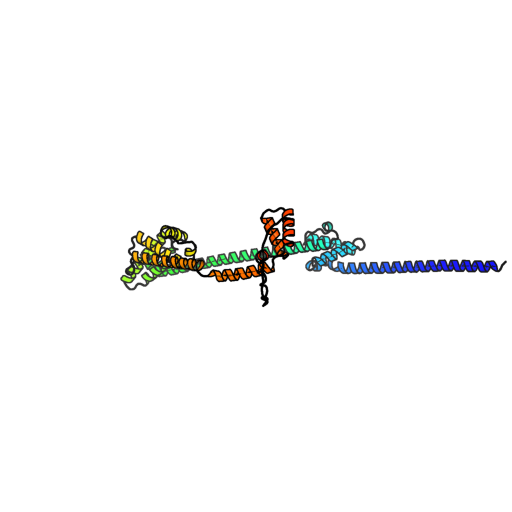
ATOM 726 C C . ILE A 1 93 ? 20.753 -6.756 -34.573 1.00 95.44 93 ILE A C 1
ATOM 728 O O . ILE A 1 93 ? 20.059 -6.620 -33.570 1.00 95.44 93 ILE A O 1
ATOM 732 N N . ARG A 1 94 ? 20.231 -6.898 -35.793 1.00 94.50 94 ARG A N 1
ATOM 733 C CA . ARG A 1 94 ? 18.786 -6.888 -36.031 1.00 94.50 94 ARG A CA 1
ATOM 734 C C . ARG A 1 94 ? 18.069 -7.973 -35.230 1.00 94.50 94 ARG A C 1
ATOM 736 O O . ARG A 1 94 ? 17.061 -7.693 -34.588 1.00 94.50 94 ARG A O 1
ATOM 743 N N . GLN A 1 95 ? 18.581 -9.204 -35.251 1.00 95.94 95 GLN A N 1
ATOM 744 C CA . GLN A 1 95 ? 17.962 -10.323 -34.541 1.00 95.94 95 GLN A CA 1
ATOM 745 C C . GLN A 1 95 ? 17.944 -10.112 -33.022 1.00 95.94 95 GLN A C 1
ATOM 747 O O . GLN A 1 95 ? 16.911 -10.332 -32.390 1.00 95.94 95 GLN A O 1
ATOM 752 N N . GLU A 1 96 ? 19.060 -9.684 -32.434 1.00 96.25 96 GLU A N 1
ATOM 753 C CA . GLU A 1 96 ? 19.168 -9.453 -30.990 1.00 96.25 96 GLU A CA 1
ATOM 754 C C . GLU A 1 96 ? 18.320 -8.260 -30.546 1.00 96.25 96 GLU A C 1
ATOM 756 O O . GLU A 1 96 ? 17.607 -8.354 -29.547 1.00 96.25 96 GLU A O 1
ATOM 761 N N . VAL A 1 97 ? 18.313 -7.168 -31.316 1.00 95.56 97 VAL A N 1
ATOM 762 C CA . VAL A 1 97 ? 17.483 -5.996 -31.015 1.00 95.56 97 VAL A CA 1
ATOM 763 C C . VAL A 1 97 ? 15.994 -6.344 -31.082 1.00 95.56 97 VAL A C 1
ATOM 765 O O . VAL A 1 97 ? 15.241 -5.998 -30.169 1.00 95.56 97 VAL A O 1
ATOM 768 N N . LEU A 1 98 ? 15.573 -7.099 -32.099 1.00 95.00 98 LEU A N 1
ATOM 769 C CA . LEU A 1 98 ? 14.194 -7.567 -32.214 1.00 95.00 98 LEU A CA 1
ATOM 770 C C . LEU A 1 98 ? 13.826 -8.532 -31.080 1.00 95.00 98 LEU A C 1
ATOM 772 O O . LEU A 1 98 ? 12.743 -8.435 -30.513 1.00 95.00 98 LEU A O 1
ATOM 776 N N . THR A 1 99 ? 14.723 -9.446 -30.713 1.00 95.00 99 THR A N 1
ATOM 777 C CA . THR A 1 99 ? 14.448 -10.457 -29.680 1.00 95.00 99 THR A CA 1
ATOM 778 C C . THR A 1 99 ? 14.392 -9.847 -28.279 1.00 95.00 99 THR A C 1
ATOM 780 O O . THR A 1 99 ? 13.509 -10.192 -27.497 1.00 95.00 99 THR A O 1
ATOM 783 N N . ARG A 1 100 ? 15.323 -8.944 -27.944 1.00 93.88 100 ARG A N 1
ATOM 784 C CA . ARG A 1 100 ? 15.450 -8.365 -26.595 1.00 93.88 100 ARG A CA 1
ATOM 785 C C . ARG A 1 100 ? 14.550 -7.154 -26.379 1.00 93.88 100 ARG A C 1
ATOM 787 O O . ARG A 1 100 ? 14.035 -6.968 -25.278 1.00 93.88 100 ARG A O 1
ATOM 794 N N . TYR A 1 101 ? 14.365 -6.341 -27.416 1.00 93.38 101 TYR A N 1
ATOM 795 C CA . TYR A 1 101 ? 13.658 -5.065 -27.320 1.00 93.38 101 TYR A CA 1
ATOM 796 C C . TYR A 1 101 ? 12.418 -4.994 -28.216 1.00 93.38 101 TYR A C 1
ATOM 798 O O . TYR A 1 101 ? 11.653 -4.051 -28.091 1.00 93.38 101 TYR A O 1
ATOM 806 N N . GLY A 1 102 ? 12.167 -5.961 -29.104 1.00 92.81 102 GLY A N 1
ATOM 807 C CA . GLY A 1 102 ? 10.990 -5.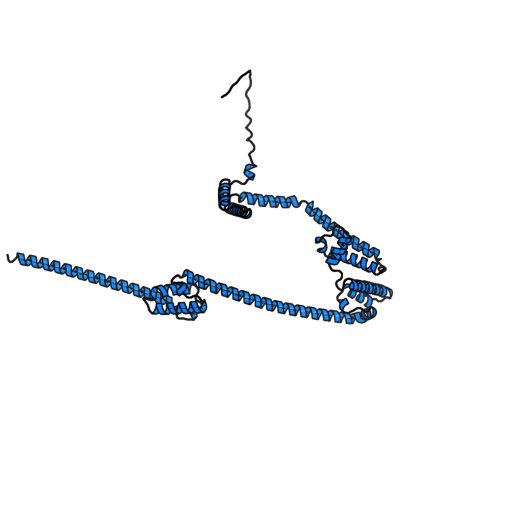926 -29.982 1.00 92.81 102 GLY A CA 1
ATOM 808 C C . GLY A 1 102 ? 11.055 -4.858 -31.077 1.00 92.81 102 GLY A C 1
ATOM 809 O O . GLY A 1 102 ? 10.027 -4.544 -31.669 1.00 92.81 102 GLY A O 1
ATOM 810 N N . ILE A 1 103 ? 12.235 -4.286 -31.336 1.00 92.56 103 ILE A N 1
ATOM 811 C CA . ILE A 1 103 ? 12.447 -3.256 -32.360 1.00 92.56 103 ILE A CA 1
ATOM 812 C C . ILE A 1 103 ? 13.020 -3.930 -33.609 1.00 92.56 103 ILE A C 1
ATOM 814 O O . ILE A 1 103 ? 14.072 -4.563 -33.537 1.00 92.56 103 ILE A O 1
ATOM 818 N N . ASP A 1 104 ? 12.362 -3.787 -34.760 1.00 90.25 104 ASP A N 1
ATOM 819 C CA . ASP A 1 104 ? 12.974 -4.164 -36.036 1.00 90.25 104 ASP A CA 1
ATOM 820 C C . ASP A 1 104 ? 13.851 -3.009 -36.535 1.00 90.25 104 ASP A C 1
ATOM 822 O O . ASP A 1 104 ? 13.373 -1.897 -36.764 1.00 90.25 104 ASP A O 1
ATOM 826 N N . THR A 1 105 ? 15.152 -3.254 -36.703 1.00 86.69 105 THR A N 1
ATOM 827 C CA . THR A 1 105 ? 16.088 -2.219 -37.165 1.00 86.69 105 THR A CA 1
ATOM 828 C C . THR A 1 105 ? 15.832 -1.800 -38.616 1.00 86.69 105 THR A C 1
ATOM 830 O O . THR A 1 105 ? 16.254 -0.715 -39.014 1.00 86.69 105 THR A O 1
ATOM 833 N N . LEU A 1 106 ? 15.091 -2.599 -39.398 1.00 83.81 106 LEU A N 1
ATOM 834 C CA . LEU A 1 106 ? 14.658 -2.228 -40.750 1.00 83.81 106 LEU A CA 1
ATOM 835 C C . LEU A 1 106 ? 13.657 -1.066 -40.754 1.00 83.81 106 LEU A C 1
ATOM 837 O O . LEU A 1 106 ? 13.709 -0.233 -41.657 1.00 83.81 106 LEU A O 1
ATOM 841 N N . ASP A 1 107 ? 12.792 -0.985 -39.741 1.00 79.44 107 ASP A N 1
ATOM 842 C CA . ASP A 1 107 ? 11.797 0.089 -39.613 1.00 79.44 107 ASP A CA 1
ATOM 843 C C . ASP A 1 107 ? 12.435 1.407 -39.147 1.00 79.44 107 ASP A C 1
ATOM 845 O O . ASP A 1 107 ? 11.927 2.494 -39.424 1.00 79.44 107 ASP A O 1
ATOM 849 N N . VAL A 1 108 ? 13.573 1.305 -38.456 1.00 75.50 108 VAL A N 1
ATOM 850 C CA . VAL A 1 108 ? 14.351 2.435 -37.931 1.00 75.50 108 VAL A CA 1
ATOM 851 C C . VAL A 1 108 ? 15.302 3.018 -38.984 1.00 75.50 108 VAL A C 1
ATOM 853 O O . VAL A 1 108 ? 15.586 4.218 -38.979 1.00 75.50 108 VAL A O 1
ATOM 856 N N . GLY A 1 109 ? 15.786 2.190 -39.914 1.00 70.81 109 GLY A N 1
ATOM 857 C CA . GLY A 1 109 ? 16.797 2.591 -40.890 1.00 70.81 109 GLY A CA 1
ATOM 858 C C . GLY A 1 109 ? 18.165 2.876 -40.244 1.00 70.81 109 GLY A C 1
ATOM 859 O O . GLY A 1 109 ? 18.416 2.481 -39.106 1.00 70.81 109 GLY A O 1
ATOM 860 N N . PRO A 1 110 ? 19.089 3.560 -40.944 1.00 73.75 110 PRO A N 1
ATOM 861 C CA . PRO A 1 110 ? 20.460 3.769 -40.472 1.00 73.75 110 PRO A CA 1
ATOM 862 C C . PRO A 1 110 ? 20.595 4.835 -39.367 1.00 73.75 110 PRO A C 1
ATOM 864 O O . PRO A 1 110 ? 21.717 5.246 -39.089 1.00 73.75 110 PRO A O 1
ATOM 867 N N . ASP A 1 111 ? 19.502 5.323 -38.766 1.00 84.06 111 ASP A N 1
ATOM 868 C CA . ASP A 1 111 ? 19.543 6.378 -37.745 1.00 84.06 111 ASP A CA 1
ATOM 869 C C . ASP A 1 111 ? 19.923 5.812 -36.357 1.00 84.06 111 ASP A C 1
ATOM 871 O O . ASP A 1 111 ? 19.101 5.147 -35.712 1.00 84.06 111 ASP A O 1
ATOM 875 N N . PRO A 1 112 ? 21.146 6.077 -35.849 1.00 84.69 112 PRO A N 1
ATOM 876 C CA . PRO A 1 112 ? 21.561 5.591 -34.536 1.00 84.69 112 PRO A CA 1
ATOM 877 C C . PRO A 1 112 ? 20.777 6.213 -33.387 1.00 84.69 112 PRO A C 1
ATOM 879 O O . PRO A 1 112 ? 20.578 5.554 -32.369 1.00 84.69 112 PRO A O 1
ATOM 882 N N . VAL A 1 113 ? 20.341 7.467 -33.526 1.00 90.25 113 VAL A N 1
ATOM 883 C CA . VAL A 1 113 ? 19.717 8.210 -32.426 1.00 90.25 113 VAL A CA 1
ATOM 884 C C . VAL A 1 113 ? 18.341 7.633 -32.129 1.00 90.25 113 VAL A C 1
ATOM 886 O O . VAL A 1 113 ? 17.972 7.460 -30.965 1.00 90.25 113 VAL A O 1
ATOM 889 N N . TYR A 1 114 ? 17.592 7.284 -33.176 1.00 88.25 114 TYR A N 1
ATOM 890 C CA . TYR A 1 114 ? 16.286 6.655 -33.019 1.00 88.25 114 TYR A CA 1
ATOM 891 C C . TYR A 1 114 ? 16.402 5.256 -32.405 1.00 88.25 114 TYR A C 1
ATOM 893 O O . TYR A 1 114 ? 15.667 4.936 -31.469 1.00 88.25 114 TYR A O 1
ATOM 901 N N . LEU A 1 115 ? 17.351 4.439 -32.878 1.00 91.56 115 LEU A N 1
ATOM 902 C CA . LEU A 1 115 ? 17.577 3.097 -32.338 1.00 91.56 115 LEU A CA 1
ATOM 903 C C . LEU A 1 115 ? 17.981 3.143 -30.857 1.00 91.56 115 LEU A C 1
ATOM 905 O O . LEU A 1 115 ? 17.406 2.428 -30.035 1.00 91.56 115 LEU A O 1
ATOM 909 N N . GLU A 1 116 ? 18.926 4.017 -30.504 1.00 93.44 116 GLU A N 1
ATOM 910 C CA . GLU A 1 116 ? 19.361 4.224 -29.121 1.00 93.44 116 GLU A CA 1
ATOM 911 C C . GLU A 1 116 ? 18.192 4.658 -28.227 1.00 93.44 116 GLU A C 1
ATOM 913 O O . GLU A 1 116 ? 17.967 4.076 -27.163 1.00 93.44 116 GLU A O 1
ATOM 918 N N . SER A 1 117 ? 17.413 5.646 -28.680 1.00 93.25 117 SER A N 1
ATOM 919 C CA . SER A 1 117 ? 16.257 6.160 -27.945 1.00 93.25 117 SER A CA 1
ATOM 920 C C . SER A 1 117 ? 15.182 5.090 -27.738 1.00 93.25 117 SER A C 1
ATOM 922 O O . SER A 1 117 ? 14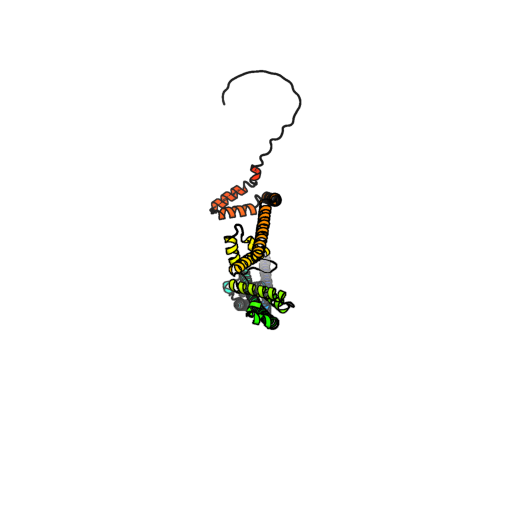.660 4.960 -26.627 1.00 93.25 117 SER A O 1
ATOM 924 N N . GLY A 1 118 ? 14.891 4.282 -28.762 1.00 91.94 118 GLY A N 1
ATOM 925 C CA . GLY A 1 118 ? 13.928 3.184 -28.679 1.00 91.94 118 GLY A CA 1
ATOM 926 C C . GLY A 1 118 ? 14.338 2.129 -27.650 1.00 91.94 118 GLY A C 1
ATOM 927 O O . GLY A 1 118 ? 13.549 1.777 -26.772 1.00 91.94 118 GLY A O 1
ATOM 928 N N . ILE A 1 119 ? 15.596 1.679 -27.691 1.00 93.94 119 ILE A N 1
ATOM 929 C CA . ILE A 1 119 ? 16.129 0.714 -26.717 1.00 93.94 119 ILE A CA 1
ATOM 930 C C . ILE A 1 119 ? 16.113 1.315 -25.299 1.00 93.94 119 ILE A C 1
ATOM 932 O O . ILE A 1 119 ? 15.718 0.649 -24.335 1.00 93.94 119 ILE A O 1
ATOM 936 N N . HIS A 1 120 ? 16.488 2.587 -25.145 1.00 94.62 120 HIS A N 1
ATOM 937 C CA . HIS A 1 120 ? 16.466 3.269 -23.850 1.00 94.62 120 HIS A CA 1
ATOM 938 C C . HIS A 1 120 ? 15.049 3.387 -23.261 1.00 94.62 120 HIS A C 1
ATOM 940 O O . HIS A 1 120 ? 14.848 3.173 -22.062 1.00 94.62 120 HIS A O 1
ATOM 946 N N . ALA A 1 121 ? 14.047 3.685 -24.090 1.00 93.19 121 ALA A N 1
ATOM 947 C CA . ALA A 1 121 ? 12.661 3.784 -23.647 1.00 93.19 121 ALA A CA 1
ATOM 948 C C . ALA A 1 121 ? 12.133 2.437 -23.127 1.00 93.19 121 ALA A C 1
ATOM 950 O O . ALA A 1 121 ? 11.528 2.383 -22.055 1.00 93.19 121 ALA A O 1
ATOM 951 N N . ILE A 1 122 ? 12.415 1.347 -23.845 1.00 93.94 122 ILE A N 1
ATOM 952 C CA . ILE A 1 122 ? 11.941 0.003 -23.490 1.00 93.94 122 ILE A CA 1
ATOM 953 C C . ILE A 1 122 ? 12.611 -0.504 -22.213 1.00 93.94 122 ILE A C 1
ATOM 955 O O . ILE A 1 122 ? 11.922 -0.970 -21.307 1.00 93.94 122 ILE A O 1
ATOM 959 N N . THR A 1 123 ? 13.932 -0.351 -22.098 1.00 92.12 123 THR A N 1
ATOM 960 C CA . THR A 1 123 ? 14.677 -0.747 -20.887 1.00 92.12 123 THR A CA 1
ATOM 961 C C . THR A 1 123 ? 14.204 0.015 -19.648 1.00 92.12 123 THR A C 1
ATOM 963 O O . THR A 1 123 ? 14.011 -0.573 -18.582 1.00 92.12 123 THR A O 1
ATOM 966 N N . THR A 1 124 ? 13.947 1.318 -19.786 1.00 93.50 124 THR A N 1
ATOM 967 C CA . THR A 1 124 ? 13.431 2.151 -18.692 1.00 93.50 124 THR A CA 1
ATOM 968 C C . THR A 1 124 ? 12.023 1.731 -18.275 1.00 93.50 124 THR A C 1
ATOM 970 O O . THR A 1 124 ? 11.725 1.670 -17.082 1.00 93.50 124 THR A O 1
ATOM 973 N N . GLU A 1 125 ? 11.149 1.427 -19.235 1.00 93.50 125 GLU A N 1
ATOM 974 C CA . GLU A 1 125 ? 9.784 0.992 -18.941 1.00 93.50 125 GLU A CA 1
ATOM 975 C C . GLU A 1 125 ? 9.755 -0.386 -18.267 1.00 93.50 125 GLU A C 1
ATOM 977 O O . GLU A 1 125 ? 9.064 -0.563 -17.265 1.00 93.50 125 GLU A O 1
ATOM 982 N N . GLN A 1 126 ? 10.577 -1.333 -18.725 1.00 92.38 126 GLN A N 1
ATOM 983 C CA . GLN A 1 126 ? 10.746 -2.632 -18.065 1.00 92.38 126 GLN A CA 1
ATOM 984 C C . GLN A 1 126 ? 11.219 -2.471 -16.613 1.00 92.38 126 GLN A C 1
ATOM 986 O O . GLN A 1 126 ? 10.627 -3.051 -15.701 1.00 92.38 126 GLN A O 1
ATOM 991 N N . ALA A 1 127 ? 12.217 -1.616 -16.367 1.00 93.38 127 ALA A N 1
ATOM 992 C CA . ALA A 1 127 ? 12.703 -1.342 -15.016 1.00 93.38 127 ALA A CA 1
ATOM 993 C C . ALA A 1 127 ? 11.613 -0.738 -14.109 1.00 93.38 127 ALA A C 1
ATOM 995 O O . ALA A 1 127 ? 11.511 -1.099 -12.933 1.00 93.38 127 ALA A O 1
ATOM 996 N N . ARG A 1 128 ? 10.762 0.149 -14.646 1.00 95.62 128 ARG A N 1
ATOM 997 C CA . ARG A 1 128 ? 9.600 0.681 -13.913 1.00 95.62 128 ARG A CA 1
ATOM 998 C C . ARG A 1 128 ? 8.589 -0.411 -13.586 1.00 95.62 128 ARG A C 1
ATOM 1000 O O . ARG A 1 128 ? 8.121 -0.467 -12.451 1.00 95.62 128 ARG A O 1
ATOM 1007 N N . GLN A 1 129 ? 8.265 -1.279 -14.541 1.00 95.31 129 GLN A N 1
ATOM 1008 C CA . GLN A 1 129 ? 7.317 -2.375 -14.331 1.00 95.31 129 GLN A CA 1
ATOM 1009 C C . GLN A 1 129 ? 7.813 -3.362 -13.272 1.00 95.31 129 GLN A C 1
ATOM 1011 O O . GLN A 1 129 ? 7.050 -3.736 -12.380 1.00 95.31 129 GLN A O 1
ATOM 1016 N N . GLU A 1 130 ? 9.096 -3.723 -13.298 1.00 96.12 130 GLU A N 1
ATOM 1017 C CA . GLU A 1 130 ? 9.700 -4.556 -12.257 1.00 96.12 130 GLU A CA 1
ATOM 1018 C C . GLU A 1 130 ? 9.669 -3.884 -10.881 1.00 96.12 130 GLU A C 1
ATOM 1020 O O . GLU A 1 130 ? 9.335 -4.532 -9.888 1.00 96.12 130 GLU A O 1
ATOM 1025 N N . ALA A 1 131 ? 9.986 -2.588 -10.803 1.00 96.44 131 ALA A N 1
ATOM 1026 C CA . ALA A 1 131 ? 9.930 -1.841 -9.549 1.00 96.44 131 ALA A CA 1
ATOM 1027 C C . ALA A 1 131 ? 8.502 -1.794 -8.977 1.00 96.44 131 ALA A C 1
ATOM 1029 O O . ALA A 1 131 ? 8.310 -2.011 -7.780 1.00 96.44 131 ALA A O 1
ATOM 1030 N N . LEU A 1 132 ? 7.495 -1.581 -9.831 1.00 97.06 132 LEU A N 1
ATOM 1031 C CA . LEU A 1 132 ? 6.084 -1.625 -9.440 1.00 97.06 132 LEU A CA 1
ATOM 1032 C C . LEU A 1 132 ? 5.669 -3.018 -8.957 1.00 97.06 132 LEU A C 1
ATOM 1034 O O . LEU A 1 132 ? 5.001 -3.127 -7.930 1.00 97.06 132 LEU A O 1
ATOM 1038 N N . ALA A 1 133 ? 6.078 -4.080 -9.653 1.00 97.00 133 ALA A N 1
ATOM 1039 C CA . ALA A 1 133 ? 5.780 -5.452 -9.250 1.00 97.00 133 ALA A CA 1
ATOM 1040 C C . ALA A 1 133 ? 6.385 -5.786 -7.874 1.00 97.00 133 ALA A C 1
ATOM 1042 O O . ALA A 1 133 ? 5.690 -6.334 -7.016 1.00 97.00 133 ALA A O 1
ATOM 1043 N N . ARG A 1 134 ? 7.641 -5.386 -7.626 1.00 96.94 134 ARG A N 1
ATOM 1044 C CA . ARG A 1 134 ? 8.303 -5.557 -6.319 1.00 96.94 134 ARG A CA 1
ATOM 1045 C C . ARG A 1 134 ? 7.579 -4.788 -5.214 1.00 96.94 134 ARG A C 1
ATOM 1047 O O . ARG A 1 134 ? 7.267 -5.369 -4.178 1.00 96.94 134 ARG A O 1
ATOM 1054 N N . ALA A 1 135 ? 7.224 -3.526 -5.461 1.00 96.75 135 ALA A N 1
ATOM 1055 C CA . ALA A 1 135 ? 6.479 -2.713 -4.500 1.00 96.75 135 ALA A CA 1
ATOM 1056 C C . ALA A 1 135 ? 5.098 -3.312 -4.171 1.00 96.75 135 ALA A C 1
ATOM 1058 O O . ALA A 1 135 ? 4.674 -3.319 -3.015 1.00 96.75 135 ALA A O 1
ATOM 1059 N N . GLN A 1 136 ? 4.395 -3.862 -5.167 1.00 95.94 136 GLN A N 1
ATOM 1060 C CA . GLN A 1 136 ? 3.124 -4.557 -4.946 1.00 95.94 136 GLN A CA 1
ATOM 1061 C C . GLN A 1 136 ? 3.294 -5.830 -4.111 1.00 95.94 136 GLN A C 1
ATOM 1063 O O . GLN A 1 136 ? 2.455 -6.121 -3.257 1.00 95.94 136 GLN A O 1
ATOM 1068 N N . GLU A 1 137 ? 4.359 -6.598 -4.341 1.00 96.50 137 GLU A N 1
ATOM 1069 C CA . GLU A 1 137 ? 4.645 -7.799 -3.559 1.00 96.50 137 GLU A CA 1
ATOM 1070 C C . GLU A 1 137 ? 4.967 -7.458 -2.096 1.00 96.50 137 GLU A C 1
ATOM 1072 O O . GLU A 1 137 ? 4.436 -8.095 -1.183 1.00 96.50 137 GLU A O 1
ATOM 1077 N N . GLU A 1 138 ? 5.770 -6.420 -1.860 1.00 95.62 138 GLU A N 1
ATOM 1078 C CA . GLU A 1 138 ? 6.070 -5.905 -0.520 1.00 95.62 138 GLU A CA 1
ATOM 1079 C C . GLU A 1 138 ? 4.807 -5.417 0.196 1.00 95.62 138 GLU A C 1
ATOM 1081 O O . GLU A 1 138 ? 4.568 -5.794 1.343 1.00 95.62 138 GLU A O 1
ATOM 1086 N N . ALA A 1 139 ? 3.944 -4.663 -0.492 1.00 96.06 139 ALA A N 1
ATOM 1087 C CA . ALA A 1 139 ? 2.675 -4.206 0.066 1.00 96.06 139 ALA A CA 1
ATOM 1088 C C . ALA A 1 139 ? 1.755 -5.377 0.453 1.00 96.06 139 ALA A C 1
ATOM 1090 O O . ALA A 1 139 ? 1.126 -5.347 1.511 1.00 96.06 139 ALA A O 1
ATOM 1091 N N . ARG A 1 140 ? 1.703 -6.443 -0.358 1.00 96.38 140 ARG A N 1
ATOM 1092 C CA . ARG A 1 140 ? 0.940 -7.663 -0.032 1.00 96.38 140 ARG A CA 1
ATOM 1093 C C . ARG A 1 140 ? 1.512 -8.388 1.183 1.00 96.38 140 ARG A C 1
ATOM 1095 O O . ARG A 1 140 ? 0.744 -8.825 2.040 1.00 96.38 140 ARG A O 1
ATOM 1102 N N . LYS A 1 141 ? 2.840 -8.502 1.279 1.00 96.88 141 LYS A N 1
ATOM 1103 C CA . LYS A 1 141 ? 3.508 -9.094 2.448 1.00 96.88 141 LYS A CA 1
ATOM 1104 C C . LYS A 1 141 ? 3.193 -8.291 3.707 1.00 96.88 141 LYS A C 1
ATOM 1106 O O . LYS A 1 141 ? 2.666 -8.869 4.656 1.00 96.88 141 LYS A O 1
ATOM 1111 N N . ALA A 1 142 ? 3.381 -6.973 3.664 1.00 97.00 142 ALA A N 1
ATOM 1112 C CA . ALA A 1 142 ? 3.077 -6.069 4.769 1.00 97.00 142 ALA A CA 1
ATOM 1113 C C . ALA A 1 142 ? 1.599 -6.134 5.191 1.00 97.00 142 ALA A C 1
ATOM 1115 O O . ALA A 1 142 ? 1.303 -6.198 6.381 1.00 97.00 142 ALA A O 1
ATOM 1116 N N . ALA A 1 143 ? 0.663 -6.193 4.237 1.00 96.75 143 ALA A N 1
ATOM 1117 C CA . ALA A 1 143 ? -0.758 -6.360 4.536 1.00 96.75 143 ALA A CA 1
ATOM 1118 C C . ALA A 1 143 ? -1.043 -7.692 5.252 1.00 96.75 143 ALA A C 1
ATOM 1120 O O . ALA A 1 143 ? -1.753 -7.710 6.255 1.00 96.75 143 ALA A O 1
ATOM 1121 N N . SER A 1 144 ? -0.439 -8.794 4.793 1.00 97.12 144 SER A N 1
ATOM 1122 C CA . SER A 1 144 ? -0.599 -10.106 5.435 1.00 97.12 144 SER A CA 1
ATOM 1123 C C . SER A 1 144 ? 0.011 -10.164 6.841 1.00 97.12 144 SER A C 1
ATOM 1125 O O . SER A 1 144 ? -0.514 -10.834 7.729 1.00 97.12 144 SER A O 1
ATOM 1127 N N . GLU A 1 145 ? 1.122 -9.460 7.066 1.00 97.25 145 GLU A N 1
ATOM 1128 C CA . GLU A 1 145 ? 1.761 -9.344 8.378 1.00 97.25 145 GLU A CA 1
ATOM 1129 C C . GLU A 1 145 ? 0.929 -8.482 9.324 1.00 97.25 145 GLU A C 1
ATOM 1131 O O . GLU A 1 145 ? 0.727 -8.861 10.477 1.00 97.25 145 GLU A O 1
ATOM 1136 N N . HIS A 1 146 ? 0.390 -7.368 8.826 1.00 97.19 146 HIS A N 1
ATOM 1137 C CA . HIS A 1 146 ? -0.519 -6.517 9.581 1.00 97.19 146 HIS A CA 1
ATOM 1138 C C . HIS A 1 146 ? -1.783 -7.278 9.993 1.00 97.19 146 HIS A C 1
ATOM 1140 O O . HIS A 1 146 ? -2.182 -7.218 11.154 1.00 97.19 146 HIS A O 1
ATOM 1146 N N . GLU A 1 147 ? -2.375 -8.058 9.087 1.00 97.62 147 GLU A N 1
ATOM 1147 C CA . GLU A 1 147 ? -3.533 -8.895 9.399 1.00 97.62 147 GLU A CA 1
ATOM 1148 C C . GLU A 1 147 ? -3.215 -9.911 10.506 1.00 97.62 147 GLU A C 1
ATOM 1150 O O . GLU A 1 147 ? -3.951 -10.007 11.489 1.00 97.62 147 GLU A O 1
ATOM 1155 N N . LYS A 1 148 ? -2.079 -10.616 10.412 1.00 97.38 148 LYS A N 1
ATOM 1156 C CA . LYS A 1 148 ? -1.624 -11.544 11.463 1.00 97.38 148 LYS A CA 1
ATOM 1157 C C . LYS A 1 148 ? -1.399 -10.831 12.796 1.00 97.38 148 LYS A C 1
ATOM 1159 O O . LYS A 1 148 ? -1.795 -11.351 13.837 1.00 97.38 148 LYS A O 1
ATOM 1164 N N . ALA A 1 149 ? -0.792 -9.646 12.782 1.00 97.38 149 ALA A N 1
ATOM 1165 C CA . ALA A 1 149 ? -0.590 -8.847 13.986 1.00 97.38 149 ALA A CA 1
ATOM 1166 C C . ALA A 1 149 ? -1.931 -8.449 14.625 1.00 97.38 149 ALA A C 1
ATOM 1168 O O . ALA A 1 149 ? -2.104 -8.602 15.834 1.00 97.38 149 ALA A O 1
ATOM 1169 N N . MET A 1 150 ? -2.906 -8.021 13.819 1.00 97.31 150 MET A N 1
ATOM 1170 C CA . MET A 1 150 ? -4.257 -7.698 14.284 1.00 97.31 150 MET A CA 1
ATOM 1171 C C . MET A 1 150 ? -4.976 -8.921 14.866 1.00 97.31 150 MET A C 1
ATOM 1173 O O . MET A 1 150 ? -5.614 -8.811 15.912 1.00 97.31 150 MET A O 1
ATOM 1177 N N . GLN A 1 151 ? -4.828 -10.099 14.253 1.00 97.00 151 GLN A N 1
ATOM 1178 C CA . GLN A 1 151 ? -5.376 -11.351 14.785 1.00 97.00 151 GLN A CA 1
ATOM 1179 C C . GLN A 1 151 ? -4.747 -11.730 16.134 1.00 97.00 151 GLN A C 1
ATOM 1181 O O . GLN A 1 151 ? -5.467 -12.106 17.060 1.00 97.00 151 GLN A O 1
ATOM 1186 N N . LEU A 1 152 ? -3.425 -11.588 16.282 1.00 97.38 152 LEU A N 1
ATOM 1187 C CA . LEU A 1 152 ? -2.735 -11.838 17.552 1.00 97.38 152 LEU A CA 1
ATOM 1188 C C . LEU A 1 152 ? -3.176 -10.859 18.646 1.00 97.38 152 LEU A C 1
ATOM 1190 O O . LEU A 1 152 ? -3.425 -11.282 19.774 1.00 97.38 152 LEU A O 1
ATOM 1194 N N . LEU A 1 153 ? -3.328 -9.572 18.318 1.00 96.19 153 LEU A N 1
ATOM 1195 C CA . LEU A 1 153 ? -3.850 -8.565 19.247 1.00 96.19 153 LEU A CA 1
ATOM 1196 C C . LEU A 1 153 ? -5.289 -8.880 19.677 1.00 96.19 153 LEU A C 1
ATOM 1198 O O . LEU A 1 153 ? -5.607 -8.799 20.864 1.00 96.19 153 LEU A O 1
ATOM 1202 N N . ALA A 1 154 ? -6.151 -9.283 18.740 1.00 94.31 154 ALA A N 1
ATOM 1203 C CA . ALA A 1 154 ? -7.525 -9.678 19.041 1.00 94.31 154 ALA A CA 1
ATOM 1204 C C . ALA A 1 154 ? -7.578 -10.921 19.946 1.00 94.31 154 ALA A C 1
ATOM 1206 O O . ALA A 1 154 ? -8.330 -10.941 20.922 1.00 94.31 154 ALA A O 1
ATOM 1207 N N . ALA A 1 155 ? -6.746 -11.931 19.674 1.00 95.12 155 ALA A N 1
ATOM 1208 C CA . ALA A 1 155 ? -6.642 -13.128 20.505 1.00 95.12 155 ALA A CA 1
ATOM 1209 C C . ALA A 1 155 ? -6.130 -12.807 21.920 1.00 95.12 155 ALA A C 1
ATOM 1211 O O . ALA A 1 155 ? -6.704 -13.284 22.900 1.00 95.12 155 ALA A O 1
ATOM 1212 N N . ALA A 1 156 ? -5.106 -11.954 22.037 1.00 95.56 156 ALA A N 1
ATOM 1213 C CA . ALA A 1 156 ? -4.583 -11.501 23.324 1.00 95.56 156 ALA A CA 1
ATOM 1214 C C . ALA A 1 156 ? -5.648 -10.747 24.136 1.00 95.56 156 ALA A C 1
ATOM 1216 O O . ALA A 1 156 ? -5.828 -11.024 25.321 1.00 95.56 156 ALA A O 1
ATOM 1217 N N . ARG A 1 157 ? -6.412 -9.852 23.495 1.00 92.38 157 ARG A N 1
ATOM 1218 C CA . ARG A 1 157 ? -7.508 -9.123 24.147 1.00 92.38 157 ARG A CA 1
ATOM 1219 C C . ARG A 1 157 ? -8.636 -10.051 24.601 1.00 92.38 157 ARG A C 1
ATOM 1221 O O . ARG A 1 157 ? -9.168 -9.868 25.692 1.00 92.38 157 ARG A O 1
ATOM 1228 N N . ALA A 1 158 ? -8.994 -11.053 23.798 1.00 91.44 158 ALA A N 1
ATOM 1229 C CA . ALA A 1 158 ? -9.992 -12.048 24.190 1.00 91.44 158 ALA A CA 1
ATOM 1230 C C . ALA A 1 158 ? -9.541 -12.847 25.424 1.00 91.44 158 ALA A C 1
ATOM 1232 O O . ALA A 1 158 ? -10.340 -13.084 26.329 1.00 91.44 158 ALA A O 1
ATOM 1233 N N . GLU A 1 159 ? -8.263 -13.223 25.489 1.00 94.06 159 GLU A N 1
ATOM 1234 C CA . GLU A 1 159 ? -7.708 -13.924 26.647 1.00 94.06 159 GLU A CA 1
ATOM 1235 C C . GLU A 1 159 ? -7.641 -13.035 27.893 1.00 94.06 159 GLU A C 1
ATOM 1237 O O . GLU A 1 159 ? -7.976 -13.477 28.993 1.00 94.06 159 GLU A O 1
ATOM 1242 N N . GLU A 1 160 ? -7.304 -11.754 27.729 1.00 92.75 160 GLU A N 1
ATOM 1243 C CA . GLU A 1 160 ? -7.356 -10.784 28.819 1.00 92.75 160 GLU A CA 1
ATOM 1244 C C . GLU A 1 160 ? -8.776 -10.656 29.390 1.00 92.75 160 GLU A C 1
ATOM 1246 O O . GLU A 1 160 ? -8.954 -10.733 30.607 1.00 92.75 160 GLU A O 1
ATOM 1251 N N . LEU A 1 161 ? -9.797 -10.527 28.535 1.00 91.75 161 LEU A N 1
ATOM 1252 C CA . LEU A 1 161 ? -11.195 -10.467 28.971 1.00 91.75 161 LEU A CA 1
ATOM 1253 C C . LEU A 1 161 ? -11.618 -11.741 29.713 1.00 91.75 161 LEU A C 1
ATOM 1255 O O . LEU A 1 161 ? -12.265 -11.642 30.754 1.00 91.75 161 LEU A O 1
ATOM 1259 N N . ARG A 1 162 ? -11.201 -12.931 29.252 1.00 92.12 162 ARG A N 1
ATOM 1260 C CA . ARG A 1 162 ? -11.455 -14.197 29.969 1.00 92.12 162 ARG A CA 1
ATOM 1261 C C . ARG A 1 162 ? -10.805 -14.216 31.348 1.00 92.12 162 ARG A C 1
ATOM 1263 O O . ARG A 1 162 ? -11.454 -14.586 32.326 1.00 92.12 162 ARG A O 1
ATOM 1270 N N . ALA A 1 163 ? -9.548 -13.792 31.446 1.00 94.31 163 ALA A N 1
ATOM 1271 C CA . ALA A 1 163 ? -8.840 -13.723 32.719 1.00 94.31 163 ALA A CA 1
ATOM 1272 C C . ALA A 1 163 ? -9.490 -12.716 33.684 1.00 94.31 163 ALA A C 1
ATOM 1274 O O . ALA A 1 163 ? -9.536 -12.955 34.893 1.00 94.31 163 ALA A O 1
ATOM 1275 N N . GLN A 1 164 ? -10.007 -11.596 33.170 1.00 93.69 164 GLN A N 1
ATOM 1276 C CA . GLN A 1 164 ? -10.760 -10.625 33.963 1.00 93.69 164 GLN A CA 1
ATOM 1277 C C . GLN A 1 164 ? -12.110 -11.187 34.422 1.00 93.69 164 GLN A C 1
ATOM 1279 O O . GLN A 1 164 ? -12.428 -11.079 35.607 1.00 93.69 164 GLN A O 1
ATOM 1284 N N . ALA A 1 165 ? -12.851 -11.851 33.532 1.00 94.69 165 ALA A N 1
ATOM 1285 C CA . ALA A 1 165 ? -14.121 -12.493 33.857 1.00 94.69 165 ALA A CA 1
ATOM 1286 C C . ALA A 1 165 ? -13.960 -13.550 34.955 1.00 94.69 165 ALA A C 1
ATOM 1288 O O . ALA A 1 165 ? -14.731 -13.567 35.907 1.00 94.69 165 ALA A O 1
ATOM 1289 N N . ALA A 1 166 ? -12.907 -14.372 34.894 1.00 96.00 166 ALA A N 1
ATOM 1290 C CA . ALA A 1 166 ? -12.625 -15.366 35.929 1.00 96.00 166 ALA A CA 1
ATOM 1291 C C . ALA A 1 166 ? -12.376 -14.736 37.313 1.00 96.00 166 ALA A C 1
ATOM 1293 O O . ALA A 1 166 ? -12.813 -15.277 38.326 1.00 96.00 166 ALA A O 1
ATOM 1294 N N . LYS A 1 167 ? -11.699 -13.579 37.373 1.00 95.69 167 LYS A N 1
ATOM 1295 C CA . LYS A 1 167 ? -11.442 -12.858 38.635 1.00 95.69 167 LYS A CA 1
ATOM 1296 C C . LYS A 1 167 ? -12.701 -12.206 39.206 1.00 95.69 167 LYS A C 1
ATOM 1298 O O . LYS A 1 167 ? -12.862 -12.161 40.420 1.00 95.69 167 LYS A O 1
ATOM 1303 N N . LEU A 1 168 ? -13.560 -11.680 38.336 1.00 96.44 168 LEU A N 1
ATOM 1304 C CA . LEU A 1 168 ? -14.761 -10.927 38.710 1.00 96.44 168 LEU A CA 1
ATOM 1305 C C . LEU A 1 168 ? -16.038 -11.779 38.699 1.00 96.44 168 LEU A C 1
ATOM 1307 O O . LEU A 1 168 ? -17.118 -11.240 38.934 1.00 96.44 168 LEU A O 1
ATOM 1311 N N . ALA A 1 169 ? -15.921 -13.092 38.476 1.00 96.00 169 ALA A N 1
ATOM 1312 C CA . ALA A 1 169 ? -17.044 -14.014 38.318 1.00 96.00 169 ALA A CA 1
ATOM 1313 C C . ALA A 1 169 ? -18.132 -13.889 39.405 1.00 96.00 169 ALA A C 1
ATOM 1315 O O . ALA A 1 169 ? -19.299 -13.825 39.023 1.00 96.00 169 ALA A O 1
ATOM 1316 N N . PRO A 1 170 ? -17.812 -13.760 40.714 1.00 94.94 170 PRO A N 1
ATOM 1317 C CA . PRO A 1 170 ? -18.846 -13.625 41.743 1.00 94.94 170 PRO A CA 1
ATOM 1318 C C . PRO A 1 170 ? -19.717 -12.373 41.570 1.00 94.94 170 PRO A C 1
ATOM 1320 O O . PRO A 1 170 ? -20.936 -12.440 41.706 1.00 94.94 170 PRO A O 1
ATOM 1323 N N . GLU A 1 171 ? -19.104 -11.233 41.235 1.00 95.56 171 GLU A N 1
ATOM 1324 C CA . GLU A 1 171 ? -19.836 -9.976 41.036 1.00 95.56 171 GLU A CA 1
ATOM 1325 C C . GLU A 1 171 ? -20.596 -9.981 39.709 1.00 95.56 171 GLU A C 1
ATOM 1327 O O . GLU A 1 171 ? -21.723 -9.496 39.628 1.00 95.56 171 GLU A O 1
ATOM 1332 N N . MET A 1 172 ? -20.008 -10.573 38.666 1.00 95.94 172 MET A N 1
ATOM 1333 C CA . MET A 1 172 ? -20.672 -10.714 37.373 1.00 95.94 172 MET A CA 1
ATOM 1334 C C . MET A 1 172 ? -21.908 -11.608 37.458 1.00 95.94 172 MET A C 1
ATOM 1336 O O . MET A 1 172 ? -22.936 -11.254 36.892 1.00 95.94 172 MET A O 1
ATOM 1340 N N . GLU A 1 173 ? -21.840 -12.733 38.172 1.00 95.06 173 GLU A N 1
ATOM 1341 C CA . GLU A 1 173 ? -22.984 -13.629 38.373 1.00 95.06 173 GLU A CA 1
ATOM 1342 C C . GLU A 1 173 ? -24.083 -12.944 39.193 1.00 95.06 173 GLU A C 1
ATOM 1344 O O . GLU A 1 173 ? -25.255 -12.973 38.817 1.00 95.06 173 GLU A O 1
ATOM 1349 N N . ARG A 1 174 ? -23.698 -12.238 40.264 1.00 94.19 174 ARG A N 1
ATOM 1350 C CA . ARG A 1 174 ? -24.619 -11.483 41.123 1.00 94.19 174 ARG A CA 1
ATOM 1351 C C . ARG A 1 174 ? -25.411 -10.418 40.361 1.00 94.19 174 ARG A C 1
ATOM 1353 O O . ARG A 1 174 ? -26.601 -10.247 40.624 1.00 94.19 174 ARG A O 1
ATOM 1360 N N . HIS A 1 175 ? -24.761 -9.711 39.437 1.00 94.62 175 HIS A N 1
ATOM 1361 C CA . HIS A 1 175 ? -25.361 -8.626 38.650 1.00 94.62 175 HIS A CA 1
ATOM 1362 C C . HIS A 1 175 ? -25.778 -9.046 37.231 1.00 94.62 175 HIS A C 1
ATOM 1364 O O . HIS A 1 175 ? -26.277 -8.217 36.478 1.00 94.62 175 HIS A O 1
ATOM 1370 N N . GLN A 1 176 ? -25.618 -10.324 36.871 1.00 95.62 176 GLN A N 1
ATOM 1371 C CA . GLN A 1 176 ? -25.904 -10.874 35.536 1.00 95.62 176 GLN A CA 1
ATOM 1372 C C . GLN A 1 176 ? -25.191 -10.112 34.403 1.00 95.62 176 GLN A C 1
ATOM 1374 O O . GLN A 1 176 ? -25.779 -9.807 33.366 1.00 95.62 176 GLN A O 1
ATOM 1379 N N . VAL A 1 177 ? -23.912 -9.788 34.606 1.00 95.25 177 VAL A N 1
ATOM 1380 C CA . VAL A 1 177 ? -23.103 -9.025 33.646 1.00 95.25 177 VAL A CA 1
ATOM 1381 C C . VAL A 1 177 ? -22.577 -9.945 32.535 1.00 95.25 177 VAL A C 1
ATOM 1383 O O . VAL A 1 177 ? -21.829 -10.880 32.837 1.00 95.25 177 VAL A O 1
ATOM 1386 N N . PRO A 1 178 ? -22.888 -9.676 31.251 1.00 94.50 178 PRO A N 1
ATOM 1387 C CA . PRO A 1 178 ? -22.290 -10.394 30.127 1.00 94.50 178 PRO A CA 1
ATOM 1388 C C . PRO A 1 178 ? -20.774 -10.174 30.050 1.00 94.50 178 PRO A C 1
ATOM 1390 O O . PRO A 1 178 ? -20.274 -9.089 30.353 1.00 94.50 178 PRO A O 1
ATOM 1393 N N . VAL A 1 179 ? -20.023 -11.182 29.600 1.00 92.62 179 VAL A N 1
ATOM 1394 C CA . VAL A 1 179 ? -18.551 -11.101 29.497 1.00 92.62 179 VAL A CA 1
ATOM 1395 C C . VAL A 1 179 ? -18.119 -9.995 28.534 1.00 92.62 179 VAL A C 1
ATOM 1397 O O . VAL A 1 179 ? -17.108 -9.333 28.761 1.00 92.62 179 VAL A O 1
ATOM 1400 N N . GLU A 1 180 ? -18.906 -9.746 27.491 1.00 91.88 180 GLU A N 1
ATOM 1401 C CA . GLU A 1 180 ? -18.658 -8.714 26.488 1.00 91.88 180 GLU A CA 1
ATOM 1402 C C . GLU A 1 180 ? -18.616 -7.315 27.113 1.00 91.88 180 GLU A C 1
ATOM 1404 O O . GLU A 1 180 ? -17.844 -6.463 26.675 1.00 91.88 180 GLU A O 1
ATOM 1409 N N . TYR A 1 181 ? -19.387 -7.081 28.179 1.00 94.81 181 TYR A N 1
ATOM 1410 C CA . TYR A 1 181 ? -19.476 -5.770 28.822 1.00 94.81 181 TYR A CA 1
ATOM 1411 C C . TYR A 1 181 ? -18.197 -5.407 29.586 1.00 94.81 181 TYR A C 1
ATOM 1413 O O . TYR A 1 181 ? -17.961 -4.230 29.848 1.00 94.81 181 TYR A O 1
ATOM 1421 N N . LEU A 1 182 ? -17.315 -6.373 29.870 1.00 94.38 182 LEU A N 1
ATOM 1422 C CA . LEU A 1 182 ? -15.985 -6.101 30.430 1.00 94.38 182 LEU A CA 1
ATOM 1423 C C . LEU A 1 182 ? -15.077 -5.313 29.473 1.00 94.38 182 LEU A C 1
ATOM 1425 O O . LEU A 1 182 ? -14.043 -4.792 29.885 1.00 94.38 182 LEU A O 1
ATOM 1429 N N . ALA A 1 183 ? -15.446 -5.186 28.195 1.00 93.38 183 ALA A N 1
ATOM 1430 C CA . ALA A 1 183 ? -14.771 -4.258 27.296 1.00 93.38 183 ALA A CA 1
ATOM 1431 C C . ALA A 1 183 ? -15.040 -2.781 27.656 1.00 93.38 183 ALA A C 1
ATOM 1433 O O . ALA A 1 183 ? -14.277 -1.923 27.208 1.00 93.38 183 ALA A O 1
ATOM 1434 N N . ASN A 1 184 ? -16.050 -2.486 28.488 1.00 94.50 184 ASN A N 1
ATOM 1435 C CA . ASN A 1 184 ? -16.246 -1.171 29.088 1.00 94.50 184 ASN A CA 1
ATOM 1436 C C . ASN A 1 184 ? -15.356 -1.020 30.350 1.00 94.50 184 ASN A C 1
ATOM 1438 O O . ASN A 1 184 ? -15.495 -1.792 31.313 1.00 94.50 184 ASN A O 1
ATOM 1442 N N . PRO A 1 185 ? -14.428 -0.043 30.376 1.00 92.94 185 PRO A N 1
ATOM 1443 C CA . PRO A 1 185 ? -13.473 0.103 31.474 1.00 92.94 185 PRO A CA 1
ATOM 1444 C C . PRO A 1 185 ? -14.126 0.570 32.782 1.00 92.94 185 PRO A C 1
ATOM 1446 O O . PRO A 1 185 ? -13.684 0.163 33.857 1.00 92.94 185 PRO A O 1
ATOM 1449 N N . GLU A 1 186 ? -15.180 1.382 32.709 1.00 92.69 186 GLU A N 1
ATOM 1450 C CA . GLU A 1 186 ? -15.858 1.942 33.880 1.00 92.69 186 GLU A CA 1
ATOM 1451 C C . GLU A 1 186 ? -16.674 0.877 34.613 1.00 92.69 186 GLU A C 1
ATOM 1453 O O . GLU A 1 186 ? -16.555 0.740 35.830 1.00 92.69 186 GLU A O 1
ATOM 1458 N N . LEU A 1 187 ? -17.413 0.040 33.876 1.00 95.44 187 LEU A N 1
ATOM 1459 C CA . LEU A 1 187 ? -18.102 -1.115 34.451 1.00 95.44 187 LEU A CA 1
ATOM 1460 C C . LEU A 1 187 ? -17.106 -2.087 35.093 1.00 95.44 187 LEU A C 1
ATOM 1462 O O . LEU A 1 187 ? -17.312 -2.552 36.214 1.00 95.44 187 LEU A O 1
ATOM 1466 N N . THR A 1 188 ? -15.996 -2.370 34.409 1.00 95.31 188 THR A N 1
ATOM 1467 C CA . THR A 1 188 ? -14.938 -3.234 34.949 1.00 95.31 188 THR A CA 1
ATOM 1468 C C . THR A 1 188 ? -14.354 -2.659 36.240 1.00 95.31 188 THR A C 1
ATOM 1470 O O . THR A 1 188 ? -14.065 -3.399 37.185 1.00 95.31 188 THR A O 1
ATOM 1473 N N . GLN A 1 189 ? -14.190 -1.338 36.319 1.00 95.06 189 GLN A N 1
ATOM 1474 C CA . GLN A 1 189 ? -13.731 -0.671 37.531 1.00 95.06 189 GLN A CA 1
ATOM 1475 C C . GLN A 1 189 ? -14.766 -0.761 38.660 1.00 95.06 189 GLN A C 1
ATOM 1477 O O . GLN A 1 189 ? -14.378 -1.058 39.792 1.00 95.06 189 GLN A O 1
ATOM 1482 N N . ALA A 1 190 ? -16.054 -0.572 38.365 1.00 94.69 190 ALA A N 1
ATOM 1483 C CA . ALA A 1 190 ? -17.143 -0.721 39.329 1.00 94.69 190 ALA A CA 1
ATOM 1484 C C . ALA A 1 190 ? -17.207 -2.155 39.894 1.00 94.69 190 ALA A C 1
ATOM 1486 O O . ALA A 1 190 ? -17.209 -2.343 41.111 1.00 94.69 190 ALA A O 1
ATOM 1487 N N . LEU A 1 191 ? -17.100 -3.174 39.031 1.00 96.62 191 LEU A N 1
ATOM 1488 C CA . LEU A 1 191 ? -17.006 -4.586 39.433 1.00 96.62 191 LEU A CA 1
ATOM 1489 C C . LEU A 1 191 ? -15.789 -4.857 40.325 1.00 96.62 191 LEU A C 1
ATOM 1491 O O . LEU A 1 191 ? -15.897 -5.543 41.340 1.00 96.62 191 LEU A O 1
ATOM 1495 N N . ARG A 1 192 ? -14.623 -4.282 40.004 1.00 95.88 192 ARG A N 1
ATOM 1496 C CA . ARG A 1 192 ? -13.430 -4.390 40.863 1.00 95.88 192 ARG A CA 1
ATOM 1497 C C . ARG A 1 192 ? -13.632 -3.713 42.218 1.00 95.88 192 ARG A C 1
ATOM 1499 O O . ARG A 1 192 ? -13.088 -4.200 43.207 1.00 95.88 192 ARG A O 1
ATOM 1506 N N . ARG A 1 193 ? -14.360 -2.594 42.293 1.00 95.12 193 ARG A N 1
ATOM 1507 C CA . ARG A 1 193 ? -14.669 -1.930 43.572 1.00 95.12 193 ARG A CA 1
ATOM 1508 C C . ARG A 1 193 ? -15.603 -2.786 44.421 1.00 95.12 193 ARG A C 1
ATOM 1510 O O . ARG A 1 193 ? -15.308 -2.949 45.601 1.00 95.12 193 ARG A O 1
ATOM 1517 N N . ALA A 1 194 ? -16.637 -3.377 43.819 1.00 95.31 194 ALA A N 1
ATOM 1518 C CA . ALA A 1 194 ? -17.537 -4.311 44.496 1.00 95.31 194 ALA A CA 1
ATOM 1519 C C . ALA A 1 194 ? -16.766 -5.522 45.039 1.00 95.31 194 ALA A C 1
ATOM 1521 O O . ALA A 1 194 ? -16.796 -5.781 46.239 1.00 95.31 194 ALA A O 1
ATOM 1522 N N . HIS A 1 195 ? -15.947 -6.157 44.194 1.00 95.75 195 HIS A N 1
ATOM 1523 C CA . HIS A 1 195 ? -15.134 -7.317 44.570 1.00 95.75 195 HIS A CA 1
ATOM 1524 C C . HIS A 1 195 ? -14.174 -7.044 45.743 1.00 95.75 195 HIS A C 1
ATOM 1526 O O . HIS A 1 195 ? -13.906 -7.918 46.563 1.00 95.75 195 HIS A O 1
ATOM 1532 N N . ASN A 1 196 ? -13.634 -5.824 45.832 1.00 95.25 196 ASN A N 1
ATOM 1533 C CA . ASN A 1 196 ? -12.695 -5.431 46.885 1.00 95.25 196 ASN A CA 1
ATOM 1534 C C . ASN A 1 196 ? -13.371 -4.768 48.101 1.00 95.25 196 ASN A C 1
ATOM 1536 O O . ASN A 1 196 ? -12.676 -4.371 49.045 1.00 95.25 196 ASN A O 1
ATOM 1540 N N . ALA A 1 197 ? -14.697 -4.606 48.095 1.00 94.44 197 ALA A N 1
ATOM 1541 C CA . ALA A 1 197 ? -15.419 -3.930 49.162 1.00 94.44 197 ALA A CA 1
ATOM 1542 C C . ALA A 1 197 ? -15.388 -4.760 50.454 1.00 94.44 197 ALA A C 1
ATOM 1544 O O . ALA A 1 197 ? -15.843 -5.897 50.512 1.00 94.44 197 ALA A O 1
ATOM 1545 N N . LYS A 1 198 ? -14.862 -4.165 51.531 1.00 93.75 198 LYS A N 1
ATOM 1546 C CA . LYS A 1 198 ? -14.758 -4.819 52.851 1.00 93.75 198 LYS A CA 1
ATOM 1547 C C . LYS A 1 198 ? -15.905 -4.475 53.799 1.00 93.75 198 LYS A C 1
ATOM 1549 O O . LYS A 1 198 ? -15.969 -5.017 54.899 1.00 93.75 198 LYS A O 1
ATOM 1554 N N . THR A 1 199 ? -16.767 -3.536 53.419 1.00 93.94 199 THR A N 1
ATOM 1555 C CA . THR A 1 199 ? -17.878 -3.065 54.251 1.00 93.94 199 THR A CA 1
ATOM 1556 C C . THR A 1 199 ? -19.186 -3.121 53.464 1.00 93.94 199 THR A C 1
ATOM 1558 O O . THR A 1 199 ? -19.165 -2.869 52.257 1.00 93.94 199 THR A O 1
ATOM 1561 N N . PRO A 1 200 ? -20.332 -3.382 54.125 1.00 92.19 200 PRO A N 1
ATOM 1562 C CA . PRO A 1 200 ? -21.635 -3.401 53.456 1.00 92.19 200 PRO A CA 1
ATOM 1563 C C . PRO A 1 200 ? -21.932 -2.094 52.715 1.00 92.19 200 PRO A C 1
ATOM 1565 O O . PRO A 1 200 ? -22.356 -2.106 51.569 1.00 92.19 200 PRO A O 1
ATOM 1568 N N . LYS A 1 201 ? -21.595 -0.957 53.332 1.00 90.12 201 LYS A N 1
ATOM 1569 C CA . LYS A 1 201 ? -21.797 0.367 52.738 1.00 90.12 201 LYS A CA 1
ATOM 1570 C C . LYS A 1 201 ? -20.961 0.589 51.470 1.00 90.12 201 LYS A C 1
ATOM 1572 O O . LYS A 1 201 ? -21.441 1.204 50.527 1.00 90.12 201 LYS A O 1
ATOM 1577 N N . ALA A 1 202 ? -19.713 0.114 51.437 1.00 90.44 202 ALA A N 1
ATOM 1578 C CA . ALA A 1 202 ? -18.883 0.213 50.234 1.00 90.44 202 ALA A CA 1
ATOM 1579 C C . ALA A 1 202 ? -19.402 -0.697 49.111 1.00 90.44 202 ALA A C 1
ATOM 1581 O O . ALA A 1 202 ? -19.342 -0.315 47.944 1.00 90.44 202 ALA A O 1
ATOM 1582 N N . LEU A 1 203 ? -19.940 -1.866 49.473 1.00 92.00 203 LEU A N 1
ATOM 1583 C CA . LEU A 1 203 ? -20.549 -2.794 48.527 1.00 92.00 203 LEU A CA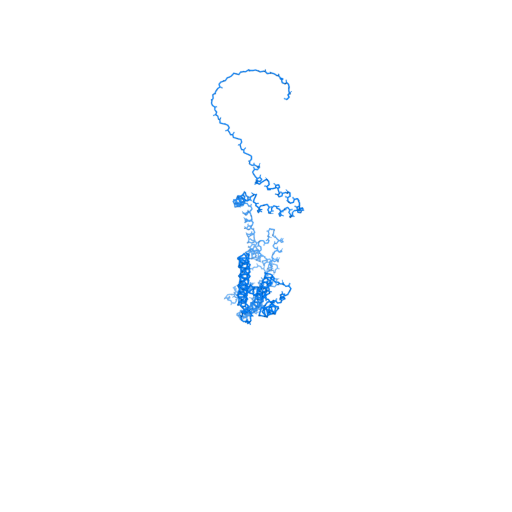 1
ATOM 1584 C C . LEU A 1 203 ? -21.818 -2.197 47.900 1.00 92.00 203 LEU A C 1
ATOM 1586 O O . LEU A 1 203 ? -21.946 -2.215 46.684 1.00 92.00 203 LEU A O 1
ATOM 1590 N N . GLU A 1 204 ? -22.697 -1.577 48.693 1.00 91.06 204 GLU A N 1
ATOM 1591 C CA . GLU A 1 204 ? -23.915 -0.911 48.195 1.00 91.06 204 GLU A CA 1
ATOM 1592 C C . GLU A 1 204 ? -23.624 0.212 47.187 1.00 91.06 204 GLU A C 1
ATOM 1594 O O . GLU A 1 204 ? -24.330 0.355 46.185 1.00 91.06 204 GLU A O 1
ATOM 1599 N N . VAL A 1 205 ? -22.574 1.005 47.430 1.00 90.12 205 VAL A N 1
ATOM 1600 C CA . VAL A 1 205 ? -22.149 2.065 46.500 1.00 90.12 205 VAL A CA 1
ATOM 1601 C C . VAL A 1 205 ? -21.659 1.458 45.185 1.00 90.12 205 VAL A C 1
ATOM 1603 O O . VAL A 1 205 ? -22.093 1.888 44.119 1.00 90.12 205 VAL A O 1
ATOM 1606 N N . ALA A 1 206 ? -20.806 0.431 45.248 1.00 92.00 206 ALA A N 1
ATOM 1607 C CA . ALA A 1 206 ? -20.298 -0.232 44.050 1.00 92.00 206 ALA A CA 1
ATOM 1608 C C . ALA A 1 206 ? -21.408 -0.960 43.268 1.00 92.00 206 ALA A C 1
ATOM 1610 O O . ALA A 1 206 ? -21.438 -0.895 42.043 1.00 92.00 206 ALA A O 1
ATOM 1611 N N . ASP A 1 207 ? -22.363 -1.587 43.958 1.00 93.38 207 ASP A N 1
ATOM 1612 C CA . ASP A 1 207 ? -23.528 -2.232 43.343 1.00 93.38 207 ASP A CA 1
ATOM 1613 C C . ASP A 1 207 ? -24.429 -1.232 42.609 1.00 93.38 207 ASP A C 1
ATOM 1615 O O . ASP A 1 207 ? -24.997 -1.552 41.564 1.00 93.38 207 ASP A O 1
ATOM 1619 N N . SER A 1 208 ? -24.576 -0.023 43.155 1.00 92.19 208 SER A N 1
ATOM 1620 C CA . SER A 1 208 ? -25.342 1.049 42.512 1.00 92.19 208 SER A CA 1
ATOM 1621 C C . SER A 1 208 ? -24.641 1.526 41.239 1.00 92.19 208 SER A C 1
ATOM 1623 O O . SER A 1 208 ? -25.278 1.629 40.194 1.00 92.19 208 SER A O 1
ATOM 1625 N N . GLU A 1 209 ? -23.319 1.703 41.290 1.00 93.06 209 GLU A N 1
ATOM 1626 C CA . GLU A 1 209 ? -22.505 2.076 40.128 1.00 93.06 209 GLU A CA 1
ATOM 1627 C C . GLU A 1 209 ? -22.545 1.010 39.018 1.00 93.06 209 GLU A C 1
ATOM 1629 O O . GLU A 1 209 ? -22.670 1.347 37.841 1.00 93.06 209 GLU A O 1
ATOM 1634 N N . ILE A 1 210 ? -22.506 -0.282 39.370 1.00 95.50 210 ILE A N 1
ATOM 1635 C CA . ILE A 1 210 ? -22.648 -1.381 38.400 1.00 95.50 210 ILE A CA 1
ATOM 1636 C C . ILE A 1 210 ? -23.994 -1.286 37.670 1.00 95.50 210 ILE A C 1
ATOM 1638 O O . ILE A 1 210 ? -24.034 -1.407 36.446 1.00 95.50 210 ILE A O 1
ATOM 1642 N N . LYS A 1 211 ? -25.092 -1.022 38.392 1.00 94.50 211 LYS A N 1
ATOM 1643 C CA . LYS A 1 211 ? -26.431 -0.883 37.794 1.00 94.50 211 LYS A CA 1
ATOM 1644 C C . LYS A 1 211 ? -26.536 0.325 36.868 1.00 94.50 211 LYS A C 1
ATOM 1646 O O . LYS A 1 211 ? -27.104 0.191 35.787 1.00 94.50 211 LYS A O 1
ATOM 1651 N N . GLU A 1 212 ? -25.977 1.468 37.268 1.00 94.62 212 GLU A N 1
ATOM 1652 C CA . GLU A 1 212 ? -25.907 2.667 36.421 1.00 94.62 212 GLU A CA 1
ATOM 1653 C C . GLU A 1 212 ? -25.159 2.356 35.116 1.00 94.62 212 GLU A C 1
ATOM 1655 O O . GLU A 1 212 ? -25.680 2.591 34.025 1.00 94.62 212 GLU A O 1
ATOM 1660 N N . ARG A 1 213 ? -23.976 1.732 35.207 1.00 95.38 213 ARG A N 1
ATOM 1661 C CA . ARG A 1 213 ? -23.161 1.393 34.030 1.00 95.38 213 ARG A CA 1
ATOM 1662 C C . ARG A 1 213 ? -23.822 0.347 33.136 1.00 95.38 213 ARG A C 1
ATOM 1664 O O . ARG A 1 213 ? -23.789 0.486 31.918 1.00 95.38 213 ARG A O 1
ATOM 1671 N N . MET A 1 214 ? -24.474 -0.668 33.703 1.00 96.19 214 MET A N 1
ATOM 1672 C CA . MET A 1 214 ? -25.250 -1.635 32.918 1.00 96.19 214 MET A CA 1
ATOM 1673 C C . MET A 1 214 ? -26.415 -0.981 32.171 1.00 96.19 214 MET A C 1
ATOM 1675 O O . MET A 1 214 ? -26.680 -1.346 31.025 1.00 96.19 214 MET A O 1
ATOM 1679 N N . PHE A 1 215 ? -27.101 -0.024 32.801 1.00 95.56 215 PHE A N 1
ATOM 1680 C CA . PHE A 1 215 ? -28.186 0.715 32.164 1.00 95.56 215 PHE A CA 1
ATOM 1681 C C . PHE A 1 215 ? -27.680 1.553 30.984 1.00 95.56 215 PHE A C 1
ATOM 1683 O O . PHE A 1 215 ? -28.249 1.458 29.898 1.00 95.56 215 PHE A O 1
ATOM 1690 N N . LEU A 1 216 ? -26.586 2.301 31.170 1.00 95.62 216 LEU A N 1
ATOM 1691 C CA . LEU A 1 216 ? -25.968 3.114 30.115 1.00 95.62 216 LEU A CA 1
ATOM 1692 C C . LEU A 1 216 ? -25.481 2.260 28.939 1.00 95.62 216 LEU A C 1
ATOM 1694 O O . LEU A 1 216 ? -25.814 2.544 27.794 1.00 95.62 216 LEU A O 1
ATOM 1698 N N . ILE A 1 217 ? -24.802 1.139 29.208 1.00 95.75 217 ILE A N 1
ATOM 1699 C CA . ILE A 1 217 ? -24.388 0.202 28.150 1.00 95.75 217 ILE A CA 1
ATOM 1700 C C . ILE A 1 217 ? -25.604 -0.353 27.394 1.00 95.75 217 ILE A C 1
ATOM 1702 O O . ILE A 1 217 ? -25.539 -0.569 26.186 1.00 95.75 217 ILE A O 1
ATOM 1706 N N . GLY A 1 218 ? -26.732 -0.572 28.075 1.00 94.50 218 GLY A N 1
ATOM 1707 C CA . GLY A 1 218 ? -27.980 -0.981 27.430 1.00 94.50 218 GLY A CA 1
ATOM 1708 C C . GLY A 1 218 ? -28.600 0.088 26.519 1.00 94.50 218 GLY A C 1
ATOM 1709 O O . GLY A 1 218 ? -29.403 -0.264 25.655 1.00 94.50 218 GLY A O 1
ATOM 1710 N N . LYS A 1 219 ? -28.253 1.368 26.701 1.00 94.62 219 LYS A N 1
ATOM 1711 C CA . LYS A 1 219 ? -28.731 2.494 25.885 1.00 94.62 219 LYS A CA 1
ATOM 1712 C C . LYS A 1 219 ? -27.796 2.802 24.722 1.00 94.62 219 LYS A C 1
ATOM 1714 O O . LYS A 1 219 ? -28.259 2.823 23.584 1.00 94.62 219 LYS A O 1
ATOM 1719 N N . ASP A 1 220 ? -26.505 2.937 25.008 1.00 94.06 220 ASP A N 1
ATOM 1720 C CA . ASP A 1 220 ? -25.531 3.482 24.055 1.00 94.06 220 ASP A CA 1
ATOM 1721 C C . ASP A 1 220 ? -24.522 2.432 23.566 1.00 94.06 220 ASP A C 1
ATOM 1723 O O . ASP A 1 220 ? -23.708 2.678 22.679 1.00 94.06 220 ASP A O 1
ATOM 1727 N N . GLY A 1 221 ? -24.585 1.218 24.112 1.00 93.56 221 GLY A N 1
ATOM 1728 C CA . GLY A 1 221 ? -23.621 0.160 23.847 1.00 93.56 221 GLY A CA 1
ATOM 1729 C C . GLY A 1 221 ? -22.367 0.264 24.717 1.00 93.56 221 GLY A C 1
ATOM 1730 O O . GLY A 1 221 ? -22.188 1.152 25.544 1.00 93.56 221 GLY A O 1
ATOM 1731 N N . ILE A 1 222 ? -21.461 -0.699 24.540 1.00 92.56 222 ILE A N 1
ATOM 1732 C CA . ILE A 1 222 ? -20.281 -0.887 25.405 1.00 92.56 222 ILE A CA 1
ATOM 1733 C C . ILE A 1 222 ? -19.312 0.304 25.330 1.00 92.56 222 ILE A C 1
ATOM 1735 O O . ILE A 1 222 ? -18.627 0.608 26.308 1.00 92.56 222 ILE A O 1
ATOM 1739 N N . SER A 1 223 ? -19.255 0.968 24.174 1.00 90.56 223 SER A N 1
ATOM 1740 C CA . SER A 1 223 ? -18.374 2.109 23.912 1.00 90.56 223 SER A CA 1
ATOM 1741 C C . SER A 1 223 ? -18.949 3.459 24.349 1.00 90.56 223 SER A C 1
ATOM 1743 O O . SER A 1 223 ? -18.216 4.441 24.277 1.00 90.56 223 SER A O 1
ATOM 1745 N N . GLY A 1 224 ? -20.204 3.506 24.809 1.00 92.38 224 GLY A N 1
ATOM 1746 C CA . GLY A 1 224 ? -20.910 4.756 25.090 1.00 92.38 224 GLY A CA 1
ATOM 1747 C C . GLY A 1 224 ? -21.435 5.449 23.822 1.00 92.38 224 GLY A C 1
ATOM 1748 O O . GLY A 1 224 ? -21.368 4.869 22.732 1.00 92.38 224 GLY A O 1
ATOM 1749 N N . PRO A 1 225 ? -21.964 6.679 23.954 1.00 94.06 225 PRO A N 1
ATOM 1750 C CA . PRO A 1 225 ? -22.597 7.401 22.855 1.00 94.06 225 PRO A CA 1
ATOM 1751 C C . PRO A 1 225 ? -21.592 7.756 21.759 1.00 94.06 225 PRO A C 1
ATOM 1753 O O . PRO A 1 225 ? -20.452 8.152 22.022 1.00 94.06 225 PRO A O 1
ATOM 1756 N N . ASP A 1 226 ? -22.024 7.651 20.503 1.00 93.62 226 ASP A N 1
ATOM 1757 C CA . ASP A 1 226 ? -21.195 8.080 19.382 1.00 93.62 226 ASP A CA 1
ATOM 1758 C C . ASP A 1 226 ? -21.147 9.619 19.271 1.00 93.62 226 ASP A C 1
ATOM 1760 O O . ASP A 1 226 ? -22.000 10.354 19.778 1.00 93.62 226 ASP A O 1
ATOM 1764 N N . ILE A 1 227 ? -20.123 10.134 18.586 1.00 92.62 227 ILE A N 1
ATOM 1765 C CA . ILE A 1 227 ? -19.922 11.582 18.440 1.00 92.62 227 ILE A CA 1
ATOM 1766 C C . ILE A 1 227 ? -21.117 12.254 17.745 1.00 92.62 227 ILE A C 1
ATOM 1768 O O . ILE A 1 227 ? -21.405 13.420 18.016 1.00 92.62 227 ILE A O 1
ATOM 1772 N N . ASP A 1 228 ? -21.817 11.562 16.849 1.00 92.12 228 ASP A N 1
ATOM 1773 C CA . ASP A 1 228 ? -22.927 12.144 16.100 1.00 92.12 228 ASP A CA 1
ATOM 1774 C C . ASP A 1 228 ? -24.212 12.214 16.942 1.00 92.12 228 ASP A C 1
ATOM 1776 O O . ASP A 1 228 ? -24.958 13.193 16.838 1.00 92.12 228 ASP A O 1
ATOM 1780 N N . GLN A 1 229 ? -24.426 11.257 17.846 1.00 92.12 229 GLN A N 1
ATOM 1781 C CA . GLN A 1 229 ? -25.440 11.306 18.897 1.00 92.12 229 GLN A CA 1
ATOM 1782 C C . GLN A 1 229 ? -25.187 12.494 19.822 1.00 92.12 229 GLN A C 1
ATOM 1784 O O . GLN A 1 229 ? -26.085 13.320 20.008 1.00 92.12 229 GLN A O 1
ATOM 1789 N N . LEU A 1 230 ? -23.949 12.646 20.308 1.00 93.25 230 LEU A N 1
ATOM 1790 C CA . LEU A 1 230 ? -23.559 13.779 21.149 1.00 93.25 230 LEU A CA 1
ATOM 1791 C C . LEU A 1 230 ? -23.765 15.111 20.418 1.00 93.25 230 LEU A C 1
ATOM 1793 O O . LEU A 1 230 ? -24.375 16.025 20.963 1.00 93.25 230 LEU A O 1
ATOM 1797 N N . LYS A 1 231 ? -23.345 15.228 19.152 1.00 91.81 231 LYS A N 1
ATOM 1798 C CA . LYS A 1 231 ? -23.603 16.430 18.336 1.00 91.81 231 LYS A CA 1
ATOM 1799 C C . LYS A 1 231 ? -25.082 16.757 18.252 1.00 91.81 231 LYS A C 1
ATOM 1801 O O . LYS A 1 231 ? -25.461 17.915 18.414 1.00 91.81 231 LYS A O 1
ATOM 1806 N N . LYS A 1 232 ? -25.914 15.758 17.956 1.00 91.31 232 LYS A N 1
ATOM 1807 C CA . LYS A 1 232 ? -27.354 15.948 17.794 1.00 91.31 232 LYS A CA 1
ATOM 1808 C C . LYS A 1 232 ? -27.996 16.433 19.089 1.00 91.31 232 LYS A C 1
ATOM 1810 O O . LYS A 1 232 ? -28.816 17.345 19.043 1.00 91.31 232 LYS A O 1
ATOM 1815 N N . GLU A 1 233 ? -27.630 15.841 20.220 1.00 90.31 233 GLU A N 1
ATOM 1816 C CA . GLU A 1 233 ? -28.181 16.231 21.512 1.00 90.31 233 GLU A CA 1
ATOM 1817 C C . GLU A 1 233 ? -27.687 17.601 21.974 1.00 90.31 233 GLU A C 1
ATOM 1819 O O . GLU A 1 233 ? -28.499 18.453 22.335 1.00 90.31 233 GLU A O 1
ATOM 1824 N N . ILE A 1 234 ? -26.375 17.839 21.927 1.00 89.88 234 ILE A N 1
ATOM 1825 C CA . ILE A 1 234 ? -25.806 19.111 22.370 1.00 89.88 234 ILE A CA 1
ATOM 1826 C C . ILE A 1 234 ? -26.339 20.256 21.509 1.00 89.88 234 ILE A C 1
ATOM 1828 O O . ILE A 1 234 ? -26.768 21.258 22.063 1.00 89.88 234 ILE A O 1
ATOM 1832 N N . ASN A 1 235 ? -26.429 20.100 20.185 1.00 87.19 235 ASN A N 1
ATOM 1833 C CA . ASN A 1 235 ? -26.974 21.152 19.317 1.00 87.19 235 ASN A CA 1
ATOM 1834 C C . ASN A 1 235 ? -28.475 21.400 19.509 1.00 87.19 235 ASN A C 1
ATOM 1836 O O . ASN A 1 235 ? -28.958 22.472 19.153 1.00 87.19 235 ASN A O 1
ATOM 1840 N N . ALA A 1 236 ? -29.226 20.429 20.035 1.00 85.75 236 ALA A N 1
ATOM 1841 C CA . ALA A 1 236 ? -30.641 20.620 20.341 1.00 85.75 236 ALA A CA 1
ATOM 1842 C C . ALA A 1 236 ? -30.852 21.459 21.611 1.00 85.75 236 ALA A C 1
ATOM 1844 O O . ALA A 1 236 ? -31.836 22.192 21.699 1.00 85.75 236 ALA A O 1
ATOM 1845 N N . ASN A 1 237 ? -29.932 21.361 22.575 1.00 79.94 237 ASN A N 1
ATOM 1846 C CA . ASN A 1 237 ? -30.081 21.967 23.901 1.00 79.94 237 ASN A CA 1
ATOM 1847 C C . ASN A 1 237 ? -29.184 23.197 24.113 1.00 79.94 237 ASN A C 1
ATOM 1849 O O . ASN A 1 237 ? -29.509 24.065 24.920 1.00 79.94 237 ASN A O 1
ATOM 1853 N N . ILE A 1 238 ? -28.060 23.285 23.398 1.00 76.38 238 ILE A N 1
ATOM 1854 C CA . ILE A 1 238 ? -27.012 24.288 23.592 1.00 76.38 238 ILE A CA 1
ATOM 1855 C C . ILE A 1 238 ? -26.633 24.895 22.241 1.00 76.38 238 ILE A C 1
ATOM 1857 O O . ILE A 1 238 ? -26.053 24.255 21.364 1.00 76.38 238 ILE A O 1
ATOM 1861 N N . ASN A 1 239 ? -26.929 26.183 22.086 1.00 71.06 239 ASN A N 1
ATOM 1862 C CA . ASN A 1 239 ? -26.549 26.939 20.899 1.00 71.06 239 ASN A CA 1
ATOM 1863 C C . ASN A 1 239 ? -25.057 27.303 20.949 1.00 71.06 239 ASN A C 1
ATOM 1865 O O . ASN A 1 239 ? -24.586 27.852 21.942 1.00 71.06 239 ASN A O 1
ATOM 1869 N N . GLY A 1 240 ? -24.330 27.062 19.853 1.00 71.06 240 GLY A N 1
ATOM 1870 C CA . GLY A 1 240 ? -22.936 27.504 19.685 1.00 71.06 240 GLY A CA 1
ATOM 1871 C C . GLY A 1 240 ? -21.886 26.391 19.632 1.00 71.06 240 GLY A C 1
ATOM 1872 O O . GLY A 1 240 ? -20.734 26.678 19.314 1.00 71.06 240 GLY A O 1
ATOM 1873 N N . ALA A 1 241 ? -22.259 25.128 19.860 1.00 78.62 241 ALA A N 1
ATOM 1874 C CA . ALA A 1 241 ? -21.353 23.995 19.689 1.00 78.62 241 ALA A CA 1
ATOM 1875 C C . ALA A 1 241 ? -21.125 23.677 18.194 1.00 78.62 241 ALA A C 1
ATOM 1877 O O . ALA A 1 241 ? -21.959 23.095 17.509 1.00 78.62 241 ALA A O 1
ATOM 1878 N N . GLY A 1 242 ? -19.975 24.076 17.653 1.00 77.88 242 GLY A N 1
ATOM 1879 C CA . GLY A 1 242 ? -19.537 23.711 16.297 1.00 77.88 242 GLY A CA 1
ATOM 1880 C C . GLY A 1 242 ? -18.680 22.437 16.222 1.00 77.88 242 GLY A C 1
ATOM 1881 O O . GLY A 1 242 ? -18.176 21.937 17.226 1.00 77.88 242 GLY A O 1
ATOM 1882 N N . GLU A 1 243 ? -18.393 21.960 15.003 1.00 82.31 243 GLU A N 1
ATOM 1883 C CA . GLU A 1 243 ? -17.520 20.790 14.753 1.00 82.31 243 GLU A CA 1
ATOM 1884 C C . GLU A 1 243 ? -16.138 20.879 15.410 1.00 82.31 243 GLU A C 1
ATOM 1886 O O . GLU A 1 243 ? -15.521 19.859 15.705 1.00 82.31 243 GLU A O 1
ATOM 1891 N N . ARG A 1 244 ? -15.626 22.096 15.626 1.00 83.31 244 ARG A N 1
ATOM 1892 C CA . ARG A 1 244 ? -14.322 22.309 16.264 1.00 83.31 244 ARG A CA 1
ATOM 1893 C C . ARG A 1 244 ? -14.307 21.858 17.724 1.00 83.31 244 ARG A C 1
ATOM 1895 O O . ARG A 1 244 ? -13.266 21.391 18.166 1.00 83.31 244 ARG A O 1
ATOM 1902 N N . HIS A 1 245 ? -15.431 21.946 18.435 1.00 85.31 245 HIS A N 1
ATOM 1903 C CA . HIS A 1 245 ? -15.515 21.546 19.842 1.00 85.31 245 HIS A CA 1
ATOM 1904 C C . HIS A 1 245 ? -15.505 20.023 19.988 1.00 85.31 245 HIS A C 1
ATOM 1906 O O . HIS A 1 245 ? -14.813 19.494 20.841 1.00 85.31 245 HIS A O 1
ATOM 1912 N N . PHE A 1 246 ? -16.140 19.292 19.069 1.00 88.88 246 PHE A N 1
ATOM 1913 C CA . PHE A 1 246 ? -16.104 17.821 19.050 1.00 88.88 246 PHE A CA 1
ATOM 1914 C C . PHE A 1 246 ? -14.743 17.227 18.648 1.00 88.88 246 PHE A C 1
ATOM 1916 O O . PHE A 1 246 ? -14.588 16.009 18.615 1.00 88.88 246 PHE A O 1
ATOM 1923 N N . LYS A 1 247 ? -13.750 18.071 18.333 1.00 89.00 247 LYS A N 1
ATOM 1924 C CA . LYS A 1 247 ? -12.345 17.661 18.191 1.00 89.00 247 LYS A CA 1
ATOM 1925 C C . LYS A 1 247 ? -11.565 17.772 19.504 1.00 89.00 247 LYS A C 1
ATOM 1927 O O . LYS A 1 247 ? -10.468 17.226 19.570 1.00 89.00 247 LYS A O 1
ATOM 1932 N N . ASP A 1 248 ? -12.095 18.475 20.505 1.00 89.19 248 ASP A N 1
ATOM 1933 C CA . ASP A 1 248 ? -11.521 18.559 21.847 1.00 89.19 248 ASP A CA 1
ATOM 1934 C C . ASP A 1 248 ? -12.013 17.367 22.691 1.00 89.19 248 ASP A C 1
ATOM 1936 O O . ASP A 1 248 ? -13.213 17.269 22.967 1.00 89.19 248 ASP A O 1
ATOM 1940 N N . PRO A 1 249 ? -11.120 16.457 23.124 1.00 91.88 249 PRO A N 1
ATOM 1941 C CA . PRO A 1 249 ? -11.501 15.320 23.956 1.00 91.88 249 PRO A CA 1
ATOM 1942 C C . PRO A 1 249 ? -12.174 15.724 25.272 1.00 91.88 249 PRO A C 1
ATOM 1944 O O . PRO A 1 249 ? -13.048 15.001 25.738 1.00 91.88 249 PRO A O 1
ATOM 1947 N N . ALA A 1 250 ? -11.801 16.865 25.862 1.00 90.94 250 ALA A N 1
ATOM 1948 C CA . ALA A 1 250 ? -12.381 17.316 27.126 1.00 90.94 250 ALA A CA 1
ATOM 1949 C C . ALA A 1 250 ? -13.833 17.785 26.948 1.00 90.94 250 ALA A C 1
ATOM 1951 O O . ALA A 1 250 ? -14.698 17.476 27.766 1.00 90.94 250 ALA A O 1
ATOM 1952 N N . PHE A 1 251 ? -14.126 18.452 25.828 1.00 92.19 251 PHE A N 1
ATOM 1953 C CA . PHE A 1 251 ? -15.493 18.803 25.4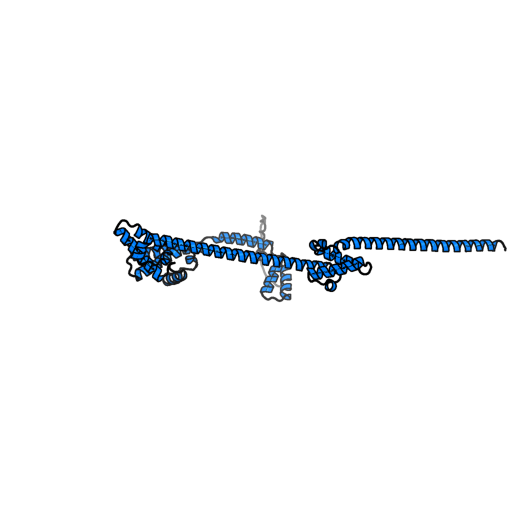54 1.00 92.19 251 PHE A CA 1
ATOM 1954 C C . PHE A 1 251 ? -16.353 17.557 25.198 1.00 92.19 251 PHE A C 1
ATOM 1956 O O . PHE A 1 251 ? -17.490 17.492 25.661 1.00 92.19 251 PHE A O 1
ATOM 1963 N N . VAL A 1 252 ? -15.816 16.556 24.489 1.00 93.62 252 VAL A N 1
ATOM 1964 C CA . VAL A 1 252 ? -16.528 15.290 24.233 1.00 93.62 252 VAL A CA 1
ATOM 1965 C C . VAL A 1 252 ? -16.801 14.532 25.534 1.00 93.62 252 VAL A C 1
ATOM 1967 O O . VAL A 1 252 ? -17.905 14.023 25.713 1.00 93.62 252 VAL A O 1
ATOM 1970 N N . ASP A 1 253 ? -15.847 14.501 26.463 1.00 93.50 253 ASP A N 1
ATOM 1971 C CA . ASP A 1 253 ? -16.016 13.897 27.790 1.00 93.50 253 ASP A CA 1
ATOM 1972 C C . ASP A 1 253 ? -17.106 14.610 28.611 1.00 93.50 253 ASP A C 1
ATOM 1974 O O . ASP A 1 253 ? -18.010 13.963 29.139 1.00 93.50 253 ASP A O 1
ATOM 1978 N N . ALA A 1 254 ? -17.100 15.947 28.650 1.00 93.06 254 ALA A N 1
ATOM 1979 C CA . ALA A 1 254 ? -18.148 16.723 29.317 1.00 93.06 254 ALA A CA 1
ATOM 1980 C C . ALA A 1 254 ? -19.535 16.492 28.685 1.00 93.06 254 ALA A C 1
ATOM 1982 O O . ALA A 1 254 ? -20.521 16.302 29.400 1.00 93.06 254 ALA A O 1
ATOM 1983 N N . ALA A 1 255 ? -19.611 16.447 27.351 1.00 94.00 255 ALA A N 1
ATOM 1984 C CA . ALA A 1 255 ? -20.846 16.150 26.627 1.00 94.00 255 ALA A CA 1
ATOM 1985 C C . ALA A 1 255 ? -21.353 14.730 26.925 1.00 94.00 255 ALA A C 1
ATOM 1987 O O . ALA A 1 255 ? -22.549 14.535 27.131 1.00 94.00 255 ALA A O 1
ATOM 1988 N N . THR A 1 256 ? -20.442 13.758 27.006 1.00 95.00 256 THR A N 1
ATOM 1989 C CA . THR A 1 256 ? -20.754 12.366 27.363 1.00 95.00 256 THR A CA 1
ATOM 1990 C C . THR A 1 256 ? -21.313 12.283 28.778 1.00 95.00 256 THR A C 1
ATOM 1992 O O . THR A 1 256 ? -22.381 11.719 28.983 1.00 95.00 256 THR A O 1
ATOM 1995 N N . LYS A 1 257 ? -20.668 12.925 29.757 1.00 93.88 257 LYS A N 1
ATOM 1996 C CA . LYS A 1 257 ? -21.160 12.962 31.144 1.00 93.88 257 LYS A CA 1
ATOM 1997 C C . LYS A 1 257 ? -22.533 13.617 31.265 1.00 93.88 257 LYS A C 1
ATOM 1999 O O . LYS A 1 257 ? -23.349 13.163 32.064 1.00 93.88 257 LYS A O 1
ATOM 2004 N N . LEU A 1 258 ? -22.798 14.671 30.492 1.00 92.94 258 LEU A N 1
ATOM 2005 C CA . LEU A 1 258 ? -24.107 15.326 30.459 1.00 92.94 258 LEU A CA 1
ATOM 2006 C C . LEU A 1 258 ? -25.180 14.378 29.905 1.00 92.94 258 LEU A C 1
ATOM 2008 O O . LEU A 1 258 ? -26.247 14.237 30.504 1.00 92.94 258 LEU A O 1
ATOM 2012 N N . HIS A 1 259 ? -24.870 13.704 28.795 1.00 93.94 259 HIS A N 1
ATOM 2013 C CA . HIS A 1 259 ? -25.723 12.693 28.175 1.00 93.94 259 HIS A CA 1
ATOM 2014 C C . HIS A 1 259 ? -26.039 11.543 29.141 1.00 93.94 259 HIS A C 1
ATOM 2016 O O . HIS A 1 259 ? -27.205 11.255 29.415 1.00 93.94 259 HIS A O 1
ATOM 2022 N N . GLU A 1 260 ? -25.008 10.942 29.739 1.00 94.00 260 GLU A N 1
ATOM 2023 C CA . GLU A 1 260 ? -25.157 9.881 30.736 1.00 94.00 260 GLU A CA 1
ATOM 2024 C C . GLU A 1 260 ? -25.992 10.354 31.927 1.00 94.00 260 GLU A C 1
ATOM 2026 O O . GLU A 1 260 ? -26.881 9.639 32.395 1.00 94.00 260 GLU A O 1
ATOM 2031 N N . ALA A 1 261 ? -25.750 11.578 32.408 1.00 92.38 261 ALA A N 1
ATOM 2032 C CA . ALA A 1 261 ? -26.482 12.111 33.542 1.00 92.38 261 ALA A CA 1
ATOM 2033 C C . ALA A 1 261 ? -27.982 12.249 33.241 1.00 92.38 261 ALA A C 1
ATOM 2035 O O . ALA A 1 261 ? -28.830 11.936 34.083 1.00 92.38 261 ALA A O 1
ATOM 2036 N N . LYS A 1 262 ? -28.321 12.672 32.027 1.00 91.50 262 LYS A N 1
ATOM 2037 C CA . LYS A 1 262 ? -29.705 12.751 31.574 1.00 91.50 262 LYS A CA 1
ATOM 2038 C C . LYS A 1 262 ? -30.342 11.366 31.457 1.00 91.50 262 LYS A C 1
ATOM 2040 O O . LYS A 1 262 ? -31.424 11.157 32.002 1.00 91.50 262 LYS A O 1
ATOM 2045 N N . LEU A 1 263 ? -29.667 10.407 30.821 1.00 93.38 263 LEU A N 1
ATOM 2046 C CA . LEU A 1 263 ? -30.178 9.041 30.679 1.00 93.38 263 LEU A CA 1
ATOM 2047 C C . LEU A 1 263 ? -30.424 8.374 32.033 1.00 93.38 263 LEU A C 1
ATOM 2049 O O . LEU A 1 263 ? -31.456 7.735 32.233 1.00 93.38 263 LEU A O 1
ATOM 2053 N N . LEU A 1 264 ? -29.504 8.538 32.981 1.00 93.38 264 LEU A N 1
ATOM 2054 C CA . LEU A 1 264 ? -29.660 8.011 34.335 1.00 93.38 264 LEU A CA 1
ATOM 2055 C C . LEU A 1 264 ? -30.853 8.653 35.061 1.00 93.38 264 LEU A C 1
ATOM 2057 O O . LEU A 1 264 ? -31.617 7.941 35.714 1.00 93.38 264 LEU A O 1
ATOM 2061 N N . ALA A 1 265 ? -31.073 9.961 34.901 1.00 90.44 265 ALA A N 1
ATOM 2062 C CA . ALA A 1 265 ? -32.256 10.626 35.450 1.00 90.44 265 ALA A CA 1
ATOM 2063 C C . ALA A 1 265 ? -33.558 10.079 34.832 1.00 90.44 265 ALA A C 1
ATOM 2065 O O . ALA A 1 265 ? -34.501 9.763 35.559 1.00 90.44 265 ALA A O 1
ATOM 2066 N N . GLU A 1 266 ? -33.598 9.892 33.508 1.00 90.25 266 GLU A N 1
ATOM 2067 C CA . GLU A 1 266 ? -34.726 9.268 32.797 1.00 90.25 266 GLU A CA 1
ATOM 2068 C C . GLU A 1 266 ? -34.955 7.808 33.228 1.00 90.25 266 GLU A C 1
ATOM 2070 O O . GLU A 1 266 ? -36.092 7.338 33.280 1.00 90.25 266 GLU A O 1
ATOM 2075 N N . GLY A 1 267 ? -33.881 7.097 33.579 1.00 88.94 267 GLY A N 1
ATOM 2076 C CA . GLY A 1 267 ? -33.905 5.745 34.138 1.00 88.94 267 GLY A CA 1
ATOM 2077 C C . GLY A 1 267 ? -34.343 5.666 35.605 1.00 88.94 267 GLY A C 1
ATOM 2078 O O . GLY A 1 267 ? -34.445 4.564 36.140 1.00 88.94 267 GLY A O 1
ATOM 2079 N N . GLY A 1 268 ? -34.608 6.802 36.260 1.00 89.69 268 GLY A N 1
ATOM 2080 C CA . GLY A 1 268 ? -35.030 6.864 37.661 1.00 89.69 268 GLY A CA 1
ATOM 2081 C C . GLY A 1 268 ? -33.896 6.694 38.677 1.00 89.69 268 GLY A C 1
ATOM 2082 O O . GLY A 1 268 ? -34.168 6.423 39.848 1.00 89.69 268 GLY A O 1
ATOM 2083 N N . PHE A 1 269 ? -32.635 6.843 38.262 1.00 91.06 269 PHE A N 1
ATOM 2084 C CA . PHE A 1 269 ? -31.490 6.831 39.171 1.00 91.06 269 PHE A CA 1
ATOM 2085 C C . PHE A 1 269 ? -31.367 8.182 39.887 1.00 91.06 269 PHE A C 1
ATOM 2087 O O . PHE A 1 269 ? -31.423 9.244 39.269 1.00 91.06 269 PHE A O 1
ATOM 2094 N N . THR A 1 270 ? -31.191 8.154 41.210 1.00 83.38 270 THR A N 1
ATOM 2095 C CA . THR A 1 270 ? -31.146 9.367 42.050 1.00 83.38 270 THR A CA 1
ATOM 2096 C C . THR A 1 270 ? -29.731 9.896 42.307 1.00 83.38 270 THR A C 1
ATOM 2098 O O . THR A 1 270 ? -29.576 10.968 42.896 1.00 83.38 270 THR A O 1
ATOM 2101 N N . GLY A 1 271 ? -28.703 9.170 41.863 1.00 78.88 271 GLY A N 1
ATOM 2102 C CA . GLY A 1 271 ? -27.300 9.418 42.195 1.00 78.88 271 GLY A CA 1
ATOM 2103 C C . GLY A 1 271 ? -26.853 8.704 43.475 1.00 78.88 271 GLY A C 1
ATOM 2104 O O . GLY A 1 271 ? -27.600 7.925 44.075 1.00 78.88 271 GLY A O 1
ATOM 2105 N N . ASP A 1 272 ? -25.614 8.969 43.887 1.00 74.06 272 ASP A N 1
ATOM 2106 C CA . ASP A 1 272 ? -24.974 8.341 45.045 1.00 74.06 272 ASP A CA 1
ATOM 2107 C C . ASP A 1 272 ? -24.991 9.250 46.289 1.00 74.06 272 ASP A C 1
ATOM 2109 O O . ASP A 1 272 ? -25.523 10.359 46.288 1.00 74.06 272 ASP A O 1
ATOM 2113 N N . GLN A 1 273 ? -24.398 8.784 47.394 1.00 64.38 273 GLN A N 1
ATOM 2114 C CA . GLN A 1 273 ? -24.332 9.566 48.639 1.00 64.38 273 GLN A CA 1
ATOM 2115 C C . GLN A 1 273 ? -23.480 10.842 48.536 1.00 64.38 273 GLN A C 1
ATOM 2117 O O . GLN A 1 273 ? -23.525 11.665 49.449 1.00 64.38 273 GLN A O 1
ATOM 2122 N N . TRP A 1 274 ? -22.682 10.995 47.479 1.00 63.66 274 TRP A N 1
ATOM 2123 C CA . TRP A 1 274 ? -21.731 12.095 47.311 1.00 63.66 274 TRP A CA 1
ATOM 2124 C C . TRP A 1 274 ? -22.191 13.115 46.272 1.00 63.66 274 TRP A C 1
ATOM 2126 O O . TRP A 1 274 ? -21.711 14.247 46.275 1.00 63.66 274 TRP A O 1
ATOM 2136 N N . SER A 1 275 ? -23.094 12.709 45.384 1.00 77.94 275 SER A N 1
ATOM 2137 C CA . SER A 1 275 ? -23.586 13.494 44.268 1.00 77.94 275 SER A CA 1
ATOM 2138 C C . SER A 1 275 ? -24.985 13.035 43.873 1.00 77.94 275 SER A C 1
ATOM 2140 O O . SER A 1 275 ? -25.188 11.896 43.444 1.00 77.94 275 SER A O 1
ATOM 2142 N N . THR A 1 276 ? -25.954 13.941 43.983 1.00 86.81 276 THR A N 1
ATOM 2143 C CA . THR A 1 276 ? -27.275 13.706 43.393 1.00 86.81 276 THR A CA 1
ATOM 2144 C C . THR A 1 276 ? -27.176 13.733 41.871 1.00 86.81 276 THR A C 1
ATOM 2146 O O . THR A 1 276 ? -26.244 14.306 41.299 1.00 86.81 276 THR A O 1
ATOM 2149 N N . GLN A 1 277 ? -28.159 13.142 41.196 1.00 85.62 277 GLN A N 1
ATOM 2150 C CA . GLN A 1 277 ? -28.190 13.148 39.735 1.00 85.62 277 GLN A CA 1
ATOM 2151 C C . GLN A 1 277 ? -28.210 14.569 39.145 1.00 85.62 277 GLN A C 1
ATOM 2153 O O . GLN A 1 277 ? -27.539 14.846 38.154 1.00 85.62 277 GLN A O 1
ATOM 2158 N N . GLU A 1 278 ? -28.905 15.485 39.818 1.00 84.12 278 GLU A N 1
ATOM 2159 C CA . GLU A 1 278 ? -28.939 16.912 39.494 1.00 84.12 278 GLU A CA 1
ATOM 2160 C C . GLU A 1 278 ? -27.547 17.552 39.593 1.00 84.12 278 GLU A C 1
ATOM 2162 O O . GLU A 1 278 ? -27.100 18.199 38.655 1.00 84.12 278 GLU A O 1
ATOM 2167 N N . GLN A 1 279 ? -26.787 17.273 40.658 1.00 88.19 279 GLN A N 1
ATOM 2168 C CA . GLN A 1 279 ? -25.419 17.787 40.807 1.00 88.19 279 GLN A CA 1
ATOM 2169 C C . GLN A 1 279 ? -24.456 17.235 39.749 1.00 88.19 279 GLN A C 1
ATOM 2171 O O . GLN A 1 279 ? -23.527 17.930 39.330 1.00 88.19 279 GLN A O 1
ATOM 2176 N N . ARG A 1 280 ? -24.645 15.979 39.322 1.00 87.88 280 ARG A N 1
ATOM 2177 C CA . ARG A 1 280 ? -23.864 15.380 38.228 1.00 87.88 280 ARG A CA 1
ATOM 2178 C C . ARG A 1 280 ? -24.162 16.085 36.902 1.00 87.88 280 ARG A C 1
ATOM 2180 O O . ARG A 1 280 ? -23.222 16.427 36.188 1.00 87.88 280 ARG A O 1
ATOM 2187 N N . TYR A 1 281 ? -25.439 16.356 36.628 1.00 87.25 281 TYR A N 1
ATOM 2188 C CA . TYR A 1 281 ? -25.877 17.118 35.460 1.00 87.25 281 TYR A CA 1
ATOM 2189 C C . TYR A 1 281 ? -25.313 18.547 35.472 1.00 87.25 281 TYR A C 1
ATOM 2191 O O . TYR A 1 281 ? -24.634 18.938 34.528 1.00 87.25 281 TYR A O 1
ATOM 2199 N N . GLU A 1 282 ? -25.491 19.292 36.569 1.00 89.12 282 GLU A N 1
ATOM 2200 C CA . GLU A 1 282 ? -24.992 20.668 36.718 1.00 89.12 282 GLU A CA 1
ATOM 2201 C C . GLU A 1 282 ? -23.469 20.761 36.551 1.00 89.12 282 GLU A C 1
ATOM 2203 O O . GLU A 1 282 ? -22.953 21.696 35.934 1.00 89.12 282 GLU A O 1
ATOM 2208 N N . ARG A 1 283 ? -22.719 19.791 37.093 1.00 91.50 283 ARG A N 1
ATOM 2209 C CA . ARG A 1 283 ? -21.261 19.739 36.920 1.00 91.50 283 ARG A CA 1
ATOM 2210 C C . ARG A 1 283 ? -20.888 19.534 35.454 1.00 91.50 283 ARG A C 1
ATOM 2212 O O . ARG A 1 283 ? -20.028 20.261 34.961 1.00 91.50 283 ARG A O 1
ATOM 2219 N N . ALA A 1 284 ? -21.506 18.561 34.785 1.00 89.00 284 ALA A N 1
ATOM 2220 C CA . ALA A 1 284 ? -21.219 18.265 33.385 1.00 89.00 284 ALA A CA 1
ATOM 2221 C C . ALA A 1 284 ? -21.586 19.447 32.477 1.00 89.00 284 ALA A C 1
ATOM 2223 O O . ALA A 1 284 ? -20.807 19.830 31.608 1.00 89.00 284 ALA A O 1
ATOM 2224 N N . GLU A 1 285 ? -22.726 20.088 32.737 1.00 88.62 285 GLU A N 1
ATOM 2225 C CA . GLU A 1 285 ? -23.164 21.294 32.038 1.00 88.62 285 GLU A CA 1
ATOM 2226 C C . GLU A 1 285 ? -22.158 22.439 32.226 1.00 88.62 285 GLU A C 1
ATOM 2228 O O . GLU A 1 285 ? -21.724 23.064 31.257 1.00 88.62 285 GLU A O 1
ATOM 2233 N N . LYS A 1 286 ? -21.708 22.675 33.462 1.00 89.62 286 LYS A N 1
ATOM 2234 C CA . LYS A 1 286 ? -20.707 23.703 33.764 1.00 89.62 286 LYS A CA 1
ATOM 2235 C C . LYS A 1 286 ? -19.369 23.450 33.063 1.00 89.62 286 LYS A C 1
ATOM 2237 O O . LYS A 1 286 ? -18.764 24.397 32.563 1.00 89.62 286 LYS A O 1
ATOM 2242 N N . GLU A 1 287 ? -18.898 22.203 33.040 1.00 90.12 287 GLU A N 1
ATOM 2243 C CA . GLU A 1 287 ? -17.677 21.815 32.319 1.00 90.12 287 GLU A CA 1
ATOM 2244 C C . GLU A 1 287 ? -17.841 22.059 30.813 1.00 90.12 287 GLU A C 1
ATOM 2246 O O . GLU A 1 287 ? -16.992 22.696 30.189 1.00 90.12 287 GLU A O 1
ATOM 2251 N N . LEU A 1 288 ? -18.976 21.656 30.243 1.00 88.56 288 LEU A N 1
ATOM 2252 C CA . LEU A 1 288 ? -19.278 21.847 28.829 1.00 88.56 288 LEU A CA 1
ATOM 2253 C C . LEU A 1 288 ? -19.292 23.333 28.432 1.00 88.56 288 LEU A C 1
ATOM 2255 O O . LEU A 1 288 ? -18.686 23.711 27.426 1.00 88.56 288 LEU A O 1
ATOM 2259 N N . PHE A 1 289 ? -19.919 24.193 29.241 1.00 86.69 289 PHE A N 1
ATOM 2260 C CA . PHE A 1 289 ? -19.925 25.640 29.007 1.00 86.69 289 PHE A CA 1
ATOM 2261 C C . PHE A 1 289 ? -18.540 26.274 29.144 1.00 86.69 289 PHE A C 1
ATOM 2263 O O . PHE A 1 289 ? -18.201 27.142 28.340 1.00 86.69 289 PHE A O 1
ATOM 2270 N N . ALA A 1 290 ? -17.712 25.823 30.091 1.00 87.94 290 ALA A N 1
ATOM 2271 C CA . ALA A 1 290 ? -16.338 26.311 30.211 1.00 87.94 290 ALA A CA 1
ATOM 2272 C C . ALA A 1 290 ? -15.535 26.060 28.919 1.00 87.94 290 ALA A C 1
ATOM 2274 O O . ALA A 1 290 ? -14.862 26.961 28.417 1.00 87.94 290 ALA A O 1
ATOM 2275 N N . HIS A 1 291 ? -15.688 24.876 28.316 1.00 84.00 291 HIS A N 1
ATOM 2276 C CA . HIS A 1 291 ? -15.038 24.539 27.045 1.00 84.00 291 HIS A CA 1
ATOM 2277 C C . HIS A 1 291 ? -15.618 25.301 25.837 1.00 84.00 291 HIS A C 1
ATOM 2279 O O . HIS A 1 291 ? -14.886 25.609 24.891 1.00 84.00 291 HIS A O 1
ATOM 2285 N N . LEU A 1 292 ? -16.907 25.660 25.854 1.00 83.44 292 LEU A N 1
ATOM 2286 C CA . LEU A 1 292 ? -17.497 26.546 24.839 1.00 83.44 292 LEU A CA 1
ATOM 2287 C C . LEU A 1 292 ? -16.935 27.969 24.933 1.00 83.44 292 LEU A C 1
ATOM 2289 O O . LEU A 1 292 ? -16.574 28.551 23.908 1.00 83.44 292 LEU A O 1
ATOM 2293 N N . GLU A 1 293 ? -16.829 28.518 26.145 1.00 76.44 293 GLU A N 1
ATOM 2294 C CA . GLU A 1 293 ? -16.297 29.862 26.377 1.00 76.44 293 GLU A CA 1
ATOM 2295 C C . GLU A 1 293 ? -14.818 29.982 26.017 1.00 76.44 293 GLU A C 1
ATOM 2297 O O . GLU A 1 293 ? -14.408 31.002 25.467 1.00 76.44 293 GLU A O 1
ATOM 2302 N N . ASP A 1 294 ? -14.003 28.970 26.304 1.00 67.75 294 ASP A N 1
ATOM 2303 C CA . ASP A 1 294 ? -12.566 29.037 26.040 1.00 67.75 294 ASP A CA 1
ATOM 2304 C C . ASP A 1 294 ? -12.250 29.012 24.544 1.00 67.75 294 ASP A C 1
ATOM 2306 O O . ASP A 1 294 ? -11.423 29.803 24.078 1.00 67.75 294 ASP A O 1
ATOM 2310 N N . VAL A 1 295 ? -12.979 28.202 23.772 1.00 62.72 295 VAL A N 1
ATOM 2311 C CA . VAL A 1 295 ? -12.920 28.234 22.304 1.00 62.72 295 VAL A CA 1
ATOM 2312 C C . VAL A 1 295 ? -13.542 29.526 21.764 1.00 62.72 295 VAL A C 1
ATOM 2314 O O . VAL A 1 295 ? -13.003 30.112 20.826 1.00 62.72 295 VAL A O 1
ATOM 2317 N N . GLY A 1 296 ? -14.618 30.032 22.376 1.00 63.88 296 GLY A N 1
ATOM 2318 C CA . GLY A 1 296 ? -15.198 31.340 22.055 1.00 63.88 296 GLY A CA 1
ATOM 2319 C C . GLY A 1 296 ? -14.191 32.481 22.232 1.00 63.88 296 GLY A C 1
ATOM 2320 O O . GLY A 1 296 ? -13.989 33.270 21.312 1.00 63.88 296 GLY A O 1
ATOM 2321 N N . ARG A 1 297 ? -13.466 32.501 23.357 1.00 65.81 297 ARG A N 1
ATOM 2322 C CA . ARG A 1 297 ? -12.374 33.439 23.659 1.00 65.81 297 ARG A CA 1
ATOM 2323 C C . ARG A 1 297 ? -11.151 33.225 22.775 1.00 65.81 297 ARG A C 1
ATOM 2325 O O . ARG A 1 297 ? -10.385 34.162 22.568 1.00 65.81 297 ARG A O 1
ATOM 2332 N N . GLU A 1 298 ? -10.898 32.010 22.299 1.00 61.41 298 GLU A N 1
ATOM 2333 C CA . GLU A 1 298 ? -9.830 31.723 21.339 1.00 61.41 298 GLU A CA 1
ATOM 2334 C C . GLU A 1 298 ? -10.180 32.250 19.942 1.00 61.41 298 GLU A C 1
ATOM 2336 O O . GLU A 1 298 ? -9.347 32.891 19.304 1.00 61.41 298 GLU A O 1
ATOM 2341 N N . ILE A 1 299 ? -11.414 32.032 19.478 1.00 60.38 299 ILE A N 1
ATOM 2342 C CA . ILE A 1 299 ? -11.926 32.598 18.225 1.00 60.38 299 ILE A CA 1
ATOM 2343 C C . ILE A 1 299 ? -11.936 34.120 18.321 1.00 60.38 299 ILE A C 1
ATOM 2345 O O . ILE A 1 299 ? -11.428 34.777 17.418 1.00 60.38 299 ILE A O 1
ATOM 2349 N N . GLU A 1 300 ? -12.434 34.674 19.427 1.00 61.19 300 GLU A N 1
ATOM 2350 C CA . GLU A 1 300 ? -12.381 36.106 19.694 1.00 61.19 300 GLU A CA 1
ATOM 2351 C C . GLU A 1 300 ? -10.934 36.591 19.646 1.00 61.19 300 GLU A C 1
ATOM 2353 O O . GLU A 1 300 ? -10.643 37.466 18.851 1.00 61.19 300 GLU A O 1
ATOM 2358 N N . ARG A 1 301 ? -9.983 35.961 20.347 1.00 62.31 301 ARG A N 1
ATOM 2359 C CA . ARG A 1 301 ? -8.557 36.329 20.265 1.00 62.31 301 ARG A CA 1
ATOM 2360 C C . ARG A 1 301 ? -7.949 36.186 18.869 1.00 62.31 301 ARG A C 1
ATOM 2362 O O . ARG A 1 301 ? -7.056 36.957 18.557 1.00 62.31 301 ARG A O 1
ATOM 2369 N N . ARG A 1 302 ? -8.394 35.265 18.012 1.00 59.50 302 ARG A N 1
ATOM 2370 C CA . ARG A 1 302 ? -7.939 35.216 16.605 1.00 59.50 302 ARG A CA 1
ATOM 2371 C C . ARG A 1 302 ? -8.555 36.323 15.749 1.00 59.50 302 ARG A C 1
ATOM 2373 O O . ARG A 1 302 ? -7.938 36.768 14.791 1.00 59.50 302 ARG A O 1
ATOM 2380 N N . VAL A 1 303 ? -9.781 36.737 16.057 1.00 56.88 303 VAL A N 1
ATOM 2381 C CA . VAL A 1 303 ? -10.532 37.737 15.282 1.00 56.88 303 VAL A CA 1
ATOM 2382 C C . VAL A 1 303 ? -10.235 39.167 15.758 1.00 56.88 303 VAL A C 1
ATOM 2384 O O . VAL A 1 303 ? -10.200 40.088 14.947 1.00 56.88 303 VAL A O 1
ATOM 2387 N N . THR A 1 304 ? -9.988 39.361 17.053 1.00 58.50 304 THR A N 1
ATOM 2388 C CA . THR A 1 304 ? -9.753 40.655 17.715 1.00 58.50 304 THR A CA 1
ATOM 2389 C C . THR A 1 304 ? -8.312 40.829 18.201 1.00 58.50 304 THR A C 1
ATOM 2391 O O . THR A 1 304 ? -7.862 41.958 18.392 1.00 58.50 304 THR A O 1
ATOM 2394 N N . GLY A 1 305 ? -7.550 39.746 18.376 1.00 47.34 305 GLY A N 1
ATOM 2395 C CA . GLY A 1 305 ? -6.152 39.792 18.800 1.00 47.34 305 GLY A CA 1
ATOM 2396 C C . GLY A 1 305 ? -5.197 39.942 17.620 1.00 47.34 305 GLY A C 1
ATOM 2397 O O . GLY A 1 305 ? -4.910 38.984 16.920 1.00 47.34 305 GLY A O 1
ATOM 2398 N N . ASN A 1 306 ? -4.719 41.171 17.431 1.00 51.47 306 ASN A N 1
ATOM 2399 C CA . ASN A 1 306 ? -3.457 41.642 16.834 1.00 51.47 306 ASN A CA 1
ATOM 2400 C C . ASN A 1 306 ? -2.636 40.755 15.850 1.00 51.47 306 ASN A C 1
ATOM 2402 O O . ASN A 1 306 ? -1.416 40.887 15.787 1.00 51.47 306 ASN A O 1
ATOM 2406 N N . ASP A 1 307 ? -3.262 39.940 14.998 1.00 50.09 307 ASP A N 1
ATOM 2407 C CA . ASP A 1 307 ? -2.617 39.307 13.830 1.00 50.09 307 ASP A CA 1
ATOM 2408 C C . ASP A 1 307 ? -2.352 40.314 12.689 1.00 50.09 307 ASP A C 1
ATOM 2410 O O . ASP A 1 307 ? -1.744 39.981 11.665 1.00 50.09 307 ASP A O 1
ATOM 2414 N N . SER A 1 308 ? -2.741 41.585 12.871 1.00 54.78 308 SER A N 1
ATOM 2415 C CA . SER A 1 308 ? -2.433 42.659 11.926 1.00 54.78 308 SER A CA 1
ATOM 2416 C C . SER A 1 308 ? -0.937 42.841 11.720 1.00 54.78 308 SER A C 1
ATOM 2418 O O . SER A 1 308 ? -0.533 43.220 10.629 1.00 54.78 308 SER A O 1
ATOM 2420 N N . ASP A 1 309 ? -0.111 42.568 12.730 1.00 53.81 309 ASP A N 1
ATOM 2421 C CA . ASP A 1 309 ? 1.334 42.785 12.626 1.00 53.81 309 ASP A CA 1
ATOM 2422 C C . ASP A 1 309 ? 2.015 41.646 11.855 1.00 53.81 309 ASP A C 1
ATOM 2424 O O . ASP A 1 309 ? 2.887 41.895 11.025 1.00 53.81 309 ASP A O 1
ATOM 2428 N N . ARG A 1 310 ? 1.522 40.406 11.993 1.00 52.22 310 ARG A N 1
ATOM 2429 C CA . ARG A 1 310 ? 1.999 39.262 11.201 1.00 52.22 310 ARG A CA 1
ATOM 2430 C C . ARG A 1 310 ? 1.556 39.349 9.738 1.00 52.22 310 ARG A C 1
ATOM 2432 O O . ARG A 1 310 ? 2.342 39.033 8.845 1.00 52.22 310 ARG A O 1
ATOM 2439 N N . LEU A 1 311 ? 0.330 39.812 9.483 1.00 54.59 311 LEU A N 1
ATOM 2440 C CA . LEU A 1 311 ? -0.174 40.060 8.128 1.00 54.59 311 LEU A CA 1
ATOM 2441 C C . LEU A 1 311 ? 0.473 41.294 7.485 1.00 54.59 311 LEU A C 1
ATOM 2443 O O . LEU A 1 311 ? 0.729 41.272 6.283 1.00 54.59 311 LEU A O 1
ATOM 2447 N N . LYS A 1 312 ? 0.811 42.343 8.248 1.00 55.62 312 LYS A N 1
ATOM 2448 C CA . LYS A 1 312 ? 1.611 43.481 7.754 1.00 55.62 312 LYS A CA 1
ATOM 2449 C C . LYS A 1 312 ? 3.028 43.058 7.383 1.00 55.62 312 LYS A C 1
ATOM 2451 O O . LYS A 1 312 ? 3.490 43.424 6.312 1.00 55.62 312 LYS A O 1
ATOM 2456 N N . ASP A 1 313 ? 3.685 42.230 8.190 1.00 52.94 313 ASP A N 1
ATOM 2457 C CA . ASP A 1 313 ? 5.036 41.746 7.879 1.00 52.94 313 ASP A CA 1
ATOM 2458 C C . ASP A 1 313 ? 5.066 40.788 6.683 1.00 52.94 313 ASP A C 1
ATOM 2460 O O . ASP A 1 313 ? 6.000 40.821 5.876 1.00 52.94 313 ASP A O 1
ATOM 2464 N N . GLN A 1 314 ? 4.046 39.937 6.541 1.00 55.00 314 GLN A N 1
ATOM 2465 C CA . GLN A 1 314 ? 3.916 39.071 5.371 1.00 55.00 314 GLN A CA 1
ATOM 2466 C C . GLN A 1 314 ? 3.542 39.865 4.121 1.00 55.00 314 GLN A C 1
ATOM 2468 O O . GLN A 1 314 ? 4.182 39.659 3.094 1.00 55.00 314 GLN A O 1
ATOM 2473 N N . SER A 1 315 ? 2.598 40.809 4.214 1.00 51.94 315 SER A N 1
ATOM 2474 C CA . SER A 1 315 ? 2.222 41.674 3.088 1.00 51.94 315 SER A CA 1
ATOM 2475 C C . SER A 1 315 ? 3.376 42.569 2.642 1.00 51.94 315 SER A C 1
ATOM 2477 O O . SER A 1 315 ? 3.662 42.594 1.451 1.00 51.94 315 SER A O 1
ATOM 2479 N N . LEU A 1 316 ? 4.131 43.182 3.562 1.00 54.88 316 LEU A N 1
ATOM 2480 C CA . LEU A 1 316 ? 5.346 43.943 3.246 1.00 54.88 316 LEU A CA 1
ATOM 2481 C C . LEU A 1 316 ? 6.402 43.067 2.560 1.00 54.88 316 LEU A C 1
ATOM 2483 O O . LEU A 1 316 ? 7.014 43.503 1.586 1.00 54.88 316 LEU A O 1
ATOM 2487 N N . LYS A 1 317 ? 6.604 41.818 3.001 1.00 55.97 317 LYS A N 1
ATOM 2488 C CA . LYS A 1 317 ? 7.545 40.885 2.351 1.00 55.97 317 LYS A CA 1
ATOM 2489 C C . LYS A 1 317 ? 7.080 40.446 0.962 1.00 55.97 317 LYS A C 1
ATOM 2491 O O . LYS A 1 317 ? 7.892 40.441 0.038 1.00 55.97 317 LYS A O 1
ATOM 2496 N N . THR A 1 318 ? 5.800 40.122 0.786 1.00 56.16 318 THR A N 1
ATOM 2497 C CA . THR A 1 318 ? 5.246 39.754 -0.527 1.00 56.16 318 THR A CA 1
ATOM 2498 C C . THR A 1 318 ? 5.182 40.941 -1.482 1.00 56.16 318 THR A C 1
ATOM 2500 O O . THR A 1 318 ? 5.453 40.776 -2.665 1.00 56.16 318 THR A O 1
ATOM 2503 N N . GLU A 1 319 ? 4.903 42.147 -0.987 1.00 54.00 319 GLU A N 1
ATOM 2504 C CA . GLU A 1 319 ? 4.844 43.372 -1.788 1.00 54.00 319 GLU A CA 1
ATOM 2505 C C . GLU A 1 319 ? 6.248 43.820 -2.221 1.00 54.00 319 GLU A C 1
ATOM 2507 O O . GLU A 1 319 ? 6.450 44.220 -3.368 1.00 54.00 319 GLU A O 1
ATOM 2512 N N . THR A 1 320 ? 7.256 43.656 -1.357 1.00 55.38 320 THR A N 1
ATOM 2513 C CA . THR A 1 320 ? 8.662 43.924 -1.709 1.00 55.38 320 THR A CA 1
ATOM 2514 C C . THR A 1 320 ? 9.179 42.931 -2.760 1.00 55.38 320 THR A C 1
ATOM 2516 O O . THR A 1 320 ? 9.885 43.333 -3.684 1.00 55.38 320 THR A O 1
ATOM 2519 N N . ALA A 1 321 ? 8.784 41.654 -2.677 1.00 55.81 321 ALA A N 1
ATOM 2520 C CA . ALA A 1 321 ? 9.125 40.635 -3.674 1.00 55.81 321 ALA A CA 1
ATOM 2521 C C . ALA A 1 321 ? 8.381 40.835 -5.011 1.00 55.81 321 ALA A C 1
ATOM 2523 O O . ALA A 1 321 ? 8.990 40.740 -6.076 1.00 55.81 321 ALA A O 1
ATOM 2524 N N . ALA A 1 322 ? 7.090 41.186 -4.971 1.00 57.72 322 ALA A N 1
ATOM 2525 C CA . ALA A 1 322 ? 6.289 41.478 -6.161 1.00 57.72 322 ALA A CA 1
ATOM 2526 C C . ALA A 1 322 ? 6.787 42.730 -6.901 1.00 57.72 322 ALA A C 1
ATOM 2528 O O . ALA A 1 322 ? 6.836 42.747 -8.130 1.00 57.72 322 ALA A O 1
ATOM 2529 N N . ARG A 1 323 ? 7.248 43.754 -6.170 1.00 58.88 323 ARG A N 1
ATOM 2530 C CA . ARG A 1 323 ? 7.841 44.968 -6.751 1.00 58.88 323 ARG A CA 1
ATOM 2531 C C . ARG A 1 323 ? 9.188 44.714 -7.434 1.00 58.88 323 ARG A C 1
ATOM 2533 O O . ARG A 1 323 ? 9.500 45.408 -8.396 1.00 58.88 323 ARG A O 1
ATOM 2540 N N . ALA A 1 324 ? 9.968 43.739 -6.964 1.00 61.56 324 ALA A N 1
ATOM 2541 C CA . ALA A 1 324 ? 11.256 43.372 -7.558 1.00 61.56 324 ALA A CA 1
ATOM 2542 C C . ALA A 1 324 ? 11.122 42.496 -8.823 1.00 61.56 324 ALA A C 1
ATOM 2544 O O . ALA A 1 324 ? 12.018 42.510 -9.661 1.00 61.56 324 ALA A O 1
ATOM 2545 N N . GLY A 1 325 ? 10.014 41.756 -8.972 1.00 62.16 325 GLY A N 1
ATOM 2546 C CA . GLY A 1 325 ? 9.756 40.861 -10.112 1.00 62.16 325 GLY A CA 1
ATOM 2547 C C . GLY A 1 325 ? 8.799 41.404 -11.182 1.00 62.16 325 GLY A C 1
ATOM 2548 O O . GLY A 1 325 ? 8.611 40.753 -12.213 1.00 62.16 325 GLY A O 1
ATOM 2549 N N . TYR A 1 326 ? 8.181 42.569 -10.963 1.00 65.56 326 TYR A N 1
ATOM 2550 C CA . TYR A 1 326 ? 7.234 43.174 -11.904 1.00 65.56 326 TYR A CA 1
ATOM 2551 C C . TYR A 1 326 ? 7.938 43.595 -13.203 1.00 65.56 326 TYR A C 1
ATOM 2553 O O . TYR A 1 326 ? 8.909 44.346 -13.168 1.00 65.56 326 TYR A O 1
ATOM 2561 N N . GLY A 1 327 ? 7.452 43.107 -14.348 1.00 66.19 327 GLY A N 1
ATOM 2562 C CA . GLY A 1 327 ? 8.077 43.326 -15.664 1.00 66.19 327 GLY A CA 1
ATOM 2563 C C . GLY A 1 327 ? 9.127 42.279 -16.072 1.00 66.19 327 GLY A C 1
ATOM 2564 O O . GLY A 1 327 ? 9.725 42.392 -17.139 1.00 66.19 327 GLY A O 1
ATOM 2565 N N . SER A 1 328 ? 9.355 41.244 -15.253 1.00 73.81 328 SER A N 1
ATOM 2566 C CA . SER A 1 328 ? 10.177 40.084 -15.631 1.00 73.81 328 SER A CA 1
ATOM 2567 C C . SER A 1 328 ? 9.460 39.161 -16.631 1.00 73.81 328 SER A C 1
ATOM 2569 O O . SER A 1 328 ? 8.237 39.209 -16.781 1.00 73.81 328 SER A O 1
ATOM 2571 N N . ALA A 1 329 ? 10.212 38.286 -17.310 1.00 72.00 329 ALA A N 1
ATOM 2572 C CA . ALA A 1 329 ? 9.646 37.308 -18.243 1.00 72.00 329 ALA A CA 1
ATOM 2573 C C . ALA A 1 329 ? 8.599 36.399 -17.568 1.00 72.00 329 ALA A C 1
ATOM 2575 O O . ALA A 1 329 ? 7.506 36.237 -18.104 1.00 72.00 329 ALA A O 1
ATOM 2576 N N . GLU A 1 330 ? 8.886 35.925 -16.351 1.00 73.31 330 GLU A N 1
ATOM 2577 C CA . GLU A 1 330 ? 7.964 35.106 -15.549 1.00 73.31 330 GLU A CA 1
ATOM 2578 C C . GLU A 1 330 ? 6.690 35.866 -15.144 1.00 73.31 330 GLU A C 1
ATOM 2580 O O . GLU A 1 330 ? 5.606 35.290 -15.072 1.00 73.31 330 GLU A O 1
ATOM 2585 N N . HIS A 1 331 ? 6.784 37.178 -14.893 1.00 76.00 331 HIS A N 1
ATOM 2586 C CA . HIS A 1 331 ? 5.613 38.013 -14.607 1.00 76.00 331 HIS A CA 1
ATOM 2587 C C . HIS A 1 331 ? 4.690 38.132 -15.829 1.00 76.00 331 HIS A C 1
ATOM 2589 O O . HIS A 1 331 ? 3.468 38.095 -15.700 1.00 76.00 331 HIS A O 1
ATOM 2595 N N . HIS A 1 332 ? 5.270 38.250 -17.023 1.00 75.88 332 HIS A N 1
ATOM 2596 C CA . HIS A 1 332 ? 4.516 38.309 -18.272 1.00 75.88 332 HIS A CA 1
ATOM 2597 C C . HIS A 1 332 ? 3.890 36.959 -18.647 1.00 75.88 332 HIS A C 1
ATOM 2599 O O . HIS A 1 332 ? 2.775 36.942 -19.159 1.00 75.88 332 HIS A O 1
ATOM 2605 N N . GLU A 1 333 ? 4.555 35.846 -18.347 1.00 77.75 333 GLU A N 1
ATOM 2606 C CA . GLU A 1 333 ? 4.018 34.496 -18.551 1.00 77.75 333 GLU A CA 1
ATOM 2607 C C . GLU A 1 333 ? 2.790 34.241 -17.669 1.00 77.75 333 GLU A C 1
ATOM 2609 O O . GLU A 1 333 ? 1.714 33.954 -18.186 1.00 77.75 333 GLU A O 1
ATOM 2614 N N . LYS A 1 334 ? 2.886 34.529 -16.365 1.00 81.12 334 LYS A N 1
ATOM 2615 C CA . LYS A 1 334 ? 1.743 34.441 -15.436 1.00 81.12 334 LYS A CA 1
ATOM 2616 C C . LYS A 1 334 ? 0.596 35.384 -15.806 1.00 81.12 334 LYS A C 1
ATOM 2618 O O . LYS A 1 334 ? -0.575 35.071 -15.599 1.00 81.12 334 LYS A O 1
ATOM 2623 N N . PHE A 1 335 ? 0.913 36.556 -16.359 1.00 78.50 335 PHE A N 1
ATOM 2624 C CA . PHE A 1 335 ? -0.100 37.479 -16.869 1.00 78.50 335 PHE A CA 1
ATOM 2625 C C . PHE A 1 335 ? -0.810 36.919 -18.110 1.00 78.50 335 PHE A C 1
ATOM 2627 O O . PHE A 1 335 ? -2.025 37.058 -18.224 1.00 78.50 335 PHE A O 1
ATOM 2634 N N . ALA A 1 336 ? -0.083 36.261 -19.018 1.00 76.94 336 ALA A N 1
ATOM 2635 C CA . ALA A 1 336 ? -0.673 35.595 -20.176 1.00 76.94 336 ALA A CA 1
ATOM 2636 C C . ALA A 1 336 ? -1.563 34.410 -19.758 1.00 76.94 336 ALA A C 1
ATOM 2638 O O . ALA A 1 336 ? -2.686 34.310 -20.247 1.00 76.94 336 ALA A O 1
ATOM 2639 N N . GLU A 1 337 ? -1.117 33.594 -18.798 1.00 79.75 337 GLU A N 1
ATOM 2640 C CA . GLU A 1 337 ? -1.905 32.500 -18.206 1.00 79.75 337 GLU A CA 1
ATOM 2641 C C . GLU A 1 337 ? -3.217 33.012 -17.591 1.00 79.75 337 GLU A C 1
ATOM 2643 O O . GLU A 1 337 ? -4.291 32.498 -17.892 1.00 79.75 337 GLU A O 1
ATOM 2648 N N . SER A 1 338 ? -3.176 34.111 -16.829 1.00 79.62 338 SER A N 1
ATOM 2649 C CA . SER A 1 338 ? -4.390 34.721 -16.264 1.00 79.62 338 SER A CA 1
ATOM 2650 C C . SER A 1 338 ? -5.367 35.237 -17.335 1.00 79.62 338 SER A C 1
ATOM 2652 O O . SER A 1 338 ? -6.588 35.218 -17.143 1.00 79.62 338 SER A O 1
ATOM 2654 N N . LEU A 1 339 ? -4.859 35.705 -18.479 1.00 77.56 339 LEU A N 1
ATOM 2655 C CA . LEU A 1 339 ? -5.702 36.125 -19.601 1.00 77.56 339 LEU A CA 1
ATOM 2656 C C . LEU A 1 339 ? -6.305 34.931 -20.354 1.00 77.56 339 LEU A C 1
ATOM 2658 O O . LEU A 1 339 ? -7.440 35.026 -20.824 1.00 77.56 339 LEU A O 1
ATOM 2662 N N . ALA A 1 340 ? -5.583 33.814 -20.428 1.00 75.62 340 ALA A N 1
ATOM 2663 C CA . ALA A 1 340 ? -6.097 32.564 -20.973 1.00 75.62 340 ALA A CA 1
ATOM 2664 C C . ALA A 1 340 ? -7.216 31.985 -20.087 1.00 75.62 340 ALA A C 1
ATOM 2666 O O . ALA A 1 340 ? -8.284 31.652 -20.601 1.00 75.62 340 ALA A O 1
ATOM 2667 N N . ASP A 1 341 ? -7.037 31.990 -18.761 1.00 77.62 341 ASP A N 1
ATOM 2668 C CA . ASP A 1 341 ? -8.041 31.515 -17.791 1.00 77.62 341 ASP A CA 1
ATOM 2669 C C . ASP A 1 341 ? -9.332 32.346 -17.803 1.00 77.62 341 ASP A C 1
ATOM 2671 O O . ASP A 1 341 ? -10.418 31.848 -17.505 1.00 77.62 341 ASP A O 1
ATOM 2675 N N . THR A 1 342 ? -9.240 33.621 -18.188 1.00 75.81 342 THR A N 1
ATOM 2676 C CA . THR A 1 342 ? -10.403 34.509 -18.350 1.00 75.81 342 THR A CA 1
ATOM 2677 C C . THR A 1 342 ? -11.055 34.411 -19.735 1.00 75.81 342 THR A C 1
ATOM 2679 O O . THR A 1 342 ? -12.012 35.135 -20.018 1.00 75.81 342 THR A O 1
ATOM 2682 N N . GLY A 1 343 ? -10.584 33.491 -20.586 1.00 74.00 343 GLY A N 1
ATOM 2683 C CA . GLY A 1 343 ? -11.183 33.157 -21.879 1.00 74.00 343 GLY A CA 1
ATOM 2684 C C . GLY A 1 343 ? -10.796 34.089 -23.030 1.00 74.00 343 GLY A C 1
ATOM 2685 O O . GLY A 1 343 ? -11.527 34.171 -24.021 1.00 74.00 343 GLY A O 1
ATOM 2686 N N . ALA A 1 344 ? -9.684 34.825 -22.928 1.00 76.56 344 ALA A N 1
ATOM 2687 C CA . ALA A 1 344 ? -9.215 35.675 -24.021 1.00 76.56 344 ALA A CA 1
ATOM 2688 C C . ALA A 1 344 ? -8.625 34.842 -25.180 1.00 76.56 344 ALA A C 1
ATOM 2690 O O . ALA A 1 344 ? -7.887 33.889 -24.968 1.00 76.56 344 ALA A O 1
ATOM 2691 N N . ASN A 1 345 ? -8.915 35.230 -26.428 1.00 78.31 345 ASN A N 1
ATOM 2692 C CA . ASN A 1 345 ? -8.280 34.653 -27.623 1.00 78.31 345 ASN A CA 1
ATOM 2693 C C . ASN A 1 345 ? -6.783 35.024 -27.674 1.00 78.31 345 ASN A C 1
ATOM 2695 O O . ASN A 1 345 ? -6.422 36.159 -27.359 1.00 78.31 345 ASN A O 1
ATOM 2699 N N . GLU A 1 346 ? -5.941 34.105 -28.145 1.00 71.94 346 GLU A N 1
ATOM 2700 C CA . GLU A 1 346 ? -4.497 34.243 -28.370 1.00 71.94 346 GLU A CA 1
ATOM 2701 C C . GLU A 1 346 ? -4.079 35.602 -28.962 1.00 71.94 346 GLU A C 1
ATOM 2703 O O . GLU A 1 346 ? -3.178 36.258 -28.445 1.00 71.94 346 GLU A O 1
ATOM 2708 N N . THR A 1 347 ? -4.773 36.116 -29.983 1.00 72.19 347 THR A N 1
ATOM 2709 C CA . THR A 1 347 ? -4.436 37.428 -30.578 1.00 72.19 347 THR A CA 1
ATOM 2710 C C . THR A 1 347 ? -4.627 38.597 -29.604 1.00 72.19 347 THR A C 1
ATOM 2712 O O . THR A 1 347 ? -3.871 39.570 -29.641 1.00 72.19 347 THR A O 1
ATOM 2715 N N . HIS A 1 348 ? -5.614 38.514 -28.706 1.00 71.88 348 HIS A N 1
ATOM 2716 C CA . HIS A 1 348 ? -5.815 39.495 -27.637 1.00 71.88 348 HIS A CA 1
ATOM 2717 C C . HIS A 1 348 ? -4.805 39.327 -26.502 1.00 71.88 348 HIS A C 1
ATOM 2719 O O . HIS A 1 348 ? -4.360 40.333 -25.948 1.00 71.88 348 HIS A O 1
ATOM 2725 N N . ILE A 1 349 ? -4.421 38.090 -26.175 1.00 75.56 349 ILE A N 1
ATOM 2726 C CA . ILE A 1 349 ? -3.381 37.811 -25.179 1.00 75.56 349 ILE A CA 1
ATOM 2727 C C . ILE A 1 349 ? -2.059 38.430 -25.643 1.00 75.56 349 ILE A C 1
ATOM 2729 O O . ILE A 1 349 ? -1.478 39.230 -24.912 1.00 75.56 349 ILE A O 1
ATOM 2733 N N . GLN A 1 350 ? -1.645 38.181 -26.889 1.00 73.56 350 GLN A N 1
ATOM 2734 C CA . GLN A 1 350 ? -0.417 38.740 -27.467 1.00 73.56 350 GLN A CA 1
ATOM 2735 C C . GLN A 1 350 ? -0.433 40.277 -27.513 1.00 73.56 350 GLN A C 1
ATOM 2737 O O . GLN A 1 350 ? 0.547 40.922 -27.134 1.00 73.56 350 GLN A O 1
ATOM 2742 N N . GLY A 1 351 ? -1.559 40.885 -27.909 1.00 72.06 351 GLY A N 1
ATOM 2743 C CA . GLY A 1 351 ? -1.707 42.345 -27.922 1.00 72.06 351 GLY A CA 1
ATOM 2744 C C . GLY A 1 351 ? -1.584 42.974 -26.529 1.00 72.06 351 GLY A C 1
ATOM 2745 O O . GLY A 1 351 ? -0.892 43.979 -26.355 1.00 72.06 351 GLY A O 1
ATOM 2746 N N . ARG A 1 352 ? -2.197 42.357 -25.510 1.00 74.50 352 ARG A N 1
ATOM 2747 C CA . ARG A 1 352 ? -2.124 42.833 -24.117 1.00 74.50 352 ARG A CA 1
ATOM 2748 C C . ARG A 1 352 ? -0.767 42.558 -23.476 1.00 74.50 352 ARG A C 1
ATOM 2750 O O . ARG A 1 352 ? -0.308 43.368 -22.677 1.00 74.50 352 ARG A O 1
ATOM 2757 N N . LEU A 1 353 ? -0.101 41.470 -23.854 1.00 77.62 353 LEU A N 1
ATOM 2758 C CA . LEU A 1 353 ? 1.251 41.147 -23.408 1.00 77.62 353 LEU A CA 1
ATOM 2759 C C . LEU A 1 353 ? 2.279 42.145 -23.959 1.00 77.62 353 LEU A C 1
ATOM 2761 O O . LEU A 1 353 ? 3.164 42.585 -23.227 1.00 77.62 353 LEU A O 1
ATOM 2765 N N . ALA A 1 354 ? 2.137 42.549 -25.225 1.00 73.94 354 ALA A N 1
ATOM 2766 C CA . ALA A 1 354 ? 2.976 43.576 -25.842 1.00 73.94 354 ALA A CA 1
ATOM 2767 C C . ALA A 1 354 ? 2.798 44.945 -25.163 1.00 73.94 354 ALA A C 1
ATOM 2769 O O . ALA A 1 354 ? 3.790 45.607 -24.854 1.00 73.94 354 ALA A O 1
ATOM 2770 N N . ALA A 1 355 ? 1.554 45.329 -24.853 1.00 73.00 355 ALA A N 1
ATOM 2771 C CA . ALA A 1 355 ? 1.264 46.539 -24.083 1.00 73.00 355 ALA A CA 1
ATOM 2772 C C . ALA A 1 355 ? 1.875 46.472 -22.670 1.00 73.00 355 ALA A C 1
ATOM 2774 O O . ALA A 1 355 ? 2.605 47.379 -22.271 1.00 73.00 355 ALA A O 1
ATOM 2775 N N . ALA A 1 356 ? 1.690 45.358 -21.956 1.00 70.56 356 ALA A N 1
ATOM 2776 C CA . ALA A 1 356 ? 2.239 45.161 -20.613 1.00 70.56 356 ALA A CA 1
ATOM 2777 C C . ALA A 1 356 ? 3.780 45.196 -20.578 1.00 70.56 356 ALA A C 1
ATOM 2779 O O . ALA A 1 356 ? 4.356 45.686 -19.611 1.00 70.56 356 ALA A O 1
ATOM 2780 N N . ARG A 1 357 ? 4.458 44.709 -21.629 1.00 73.62 357 ARG A N 1
ATOM 2781 C CA . ARG A 1 357 ? 5.924 44.821 -21.775 1.00 73.62 357 ARG A CA 1
ATOM 2782 C C . ARG A 1 357 ? 6.381 46.259 -22.022 1.00 73.62 357 ARG A C 1
ATOM 2784 O O . ARG A 1 357 ? 7.462 46.634 -21.579 1.00 73.62 357 ARG A O 1
ATOM 2791 N N . SER A 1 358 ? 5.576 47.061 -22.722 1.00 67.12 358 SER A N 1
ATOM 2792 C CA . SER A 1 358 ? 5.885 48.475 -22.975 1.00 67.12 358 SER A CA 1
ATOM 2793 C C . SER A 1 358 ? 5.683 49.366 -21.743 1.00 67.12 358 SER A C 1
ATOM 2795 O O . SER A 1 358 ? 6.385 50.361 -21.578 1.00 67.12 358 SER A O 1
ATOM 2797 N N . GLU A 1 359 ? 4.789 48.966 -20.837 1.00 66.00 359 GLU A N 1
ATOM 2798 C CA . GLU A 1 359 ? 4.449 49.674 -19.599 1.00 66.00 359 GLU A CA 1
ATOM 2799 C C . GLU A 1 359 ? 5.131 49.059 -18.366 1.00 66.00 359 GLU A C 1
ATOM 2801 O O . GLU A 1 359 ? 4.516 48.995 -17.309 1.00 66.00 359 GLU A O 1
ATOM 2806 N N . GLY A 1 360 ? 6.384 48.590 -18.478 1.00 59.53 360 GLY A N 1
ATOM 2807 C CA . GLY A 1 360 ? 7.126 47.781 -17.483 1.00 59.53 360 GLY A CA 1
ATOM 2808 C C . GLY A 1 360 ? 7.354 48.375 -16.075 1.00 59.53 360 GLY A C 1
ATOM 2809 O O . GLY A 1 360 ? 8.299 48.000 -15.388 1.00 59.53 360 GLY A O 1
ATOM 2810 N N . THR A 1 361 ? 6.512 49.301 -15.626 1.00 62.62 361 THR A N 1
ATOM 2811 C CA . THR A 1 361 ? 6.497 49.904 -14.299 1.00 62.62 361 THR A CA 1
ATOM 2812 C C . THR A 1 361 ? 5.293 49.391 -13.502 1.00 62.62 361 THR A C 1
ATOM 2814 O O . THR A 1 361 ? 4.165 49.378 -13.987 1.00 62.62 361 THR A O 1
ATOM 2817 N N . HIS A 1 362 ? 5.523 48.982 -12.253 1.00 62.62 362 HIS A N 1
ATOM 2818 C CA . HIS A 1 362 ? 4.468 48.515 -11.347 1.00 62.62 362 HIS A CA 1
ATOM 2819 C C . HIS A 1 362 ? 3.379 49.592 -11.143 1.00 62.62 362 HIS A C 1
ATOM 2821 O O . HIS A 1 362 ? 3.735 50.755 -10.944 1.00 62.62 362 HIS A O 1
ATOM 2827 N N . PRO A 1 363 ? 2.073 49.253 -11.100 1.00 61.66 363 PRO A N 1
ATOM 2828 C CA . PRO A 1 363 ? 0.964 50.218 -11.040 1.00 61.66 363 PRO A CA 1
ATOM 2829 C C . PRO A 1 363 ? 1.042 51.200 -9.857 1.00 61.66 363 PRO A C 1
ATOM 2831 O O . PRO A 1 363 ? 0.643 52.355 -9.984 1.00 61.66 363 PRO A O 1
ATOM 2834 N N . ASN A 1 364 ? 1.646 50.805 -8.730 1.00 61.09 364 ASN A N 1
ATOM 2835 C CA . ASN A 1 364 ? 1.910 51.719 -7.604 1.00 61.09 364 ASN A CA 1
ATOM 2836 C C . ASN A 1 364 ? 2.860 52.889 -7.938 1.00 61.09 364 ASN A C 1
ATOM 2838 O O . ASN A 1 364 ? 2.814 53.903 -7.246 1.00 61.09 364 ASN A O 1
ATOM 2842 N N . ALA A 1 365 ? 3.685 52.804 -8.987 1.00 59.44 365 ALA A N 1
ATOM 2843 C CA . ALA A 1 365 ? 4.521 53.925 -9.424 1.00 59.44 365 ALA A CA 1
ATOM 2844 C C . ALA A 1 365 ? 3.692 55.079 -10.013 1.00 59.44 365 ALA A C 1
ATOM 2846 O O . ALA A 1 365 ? 4.079 56.237 -9.876 1.00 59.44 365 ALA A O 1
ATOM 2847 N N . ALA A 1 366 ? 2.522 54.784 -10.596 1.00 56.56 366 ALA A N 1
ATOM 2848 C CA . ALA A 1 366 ? 1.578 55.801 -11.060 1.00 56.56 366 ALA A CA 1
ATOM 2849 C C . ALA A 1 366 ? 0.868 56.520 -9.896 1.00 56.56 366 ALA A C 1
ATOM 2851 O O . ALA A 1 366 ? 0.390 57.641 -10.054 1.00 56.56 366 ALA A O 1
ATOM 2852 N N . VAL A 1 367 ? 0.829 55.898 -8.711 1.00 54.09 367 VAL A N 1
ATOM 2853 C CA . VAL A 1 367 ? 0.234 56.471 -7.492 1.00 54.09 367 VAL A CA 1
ATOM 2854 C C . VAL A 1 367 ? 1.251 57.331 -6.725 1.00 54.09 367 VAL A C 1
ATOM 2856 O O . VAL A 1 367 ? 0.871 58.253 -6.004 1.00 54.09 367 VAL A O 1
ATOM 2859 N N . THR A 1 368 ? 2.554 57.107 -6.923 1.00 47.75 368 THR A N 1
ATOM 2860 C CA . THR A 1 368 ? 3.623 57.948 -6.366 1.00 47.75 368 THR A CA 1
ATOM 2861 C C . THR A 1 368 ? 3.992 59.090 -7.314 1.00 47.75 368 THR A C 1
ATOM 2863 O O . THR A 1 368 ? 5.120 59.169 -7.793 1.00 47.75 368 THR A O 1
ATOM 2866 N N . VAL A 1 369 ? 3.054 60.001 -7.586 1.00 43.12 369 VAL A N 1
ATOM 2867 C CA . VAL A 1 369 ? 3.408 61.307 -8.162 1.00 43.12 369 VAL A CA 1
ATOM 2868 C C . VAL A 1 369 ? 4.102 62.136 -7.078 1.00 43.12 369 VAL A C 1
ATOM 2870 O O . VAL A 1 369 ? 3.569 62.356 -5.989 1.00 43.12 369 VAL A O 1
ATOM 2873 N N . GLU A 1 370 ? 5.333 62.544 -7.373 1.00 39.94 370 GLU A N 1
ATOM 2874 C CA . GLU A 1 370 ? 6.245 63.253 -6.483 1.00 39.94 370 GLU A CA 1
ATOM 2875 C C . GLU A 1 370 ? 5.676 64.565 -5.918 1.00 39.94 370 GLU A C 1
ATOM 2877 O O . GLU A 1 370 ? 5.076 65.391 -6.607 1.00 39.94 370 GLU A O 1
ATOM 2882 N N . LYS A 1 371 ? 5.983 64.792 -4.634 1.00 40.78 371 LYS A N 1
ATOM 2883 C CA . LYS A 1 371 ? 5.975 66.102 -3.976 1.00 40.78 371 LYS A CA 1
ATOM 2884 C C . LYS A 1 371 ? 6.735 67.118 -4.831 1.00 40.78 371 LYS A C 1
ATOM 2886 O O . LYS A 1 371 ? 7.950 67.014 -4.982 1.00 40.78 371 LYS A O 1
ATOM 2891 N N . ALA A 1 372 ? 6.030 68.156 -5.272 1.00 37.09 372 ALA A N 1
ATOM 2892 C CA . ALA A 1 372 ? 6.625 69.354 -5.846 1.00 37.09 372 ALA A CA 1
ATOM 2893 C C . ALA A 1 372 ? 7.788 69.874 -4.976 1.00 37.09 372 ALA A C 1
ATOM 2895 O O . ALA A 1 372 ? 7.649 70.099 -3.767 1.00 37.09 372 ALA A O 1
ATOM 2896 N N . ALA A 1 373 ? 8.943 70.056 -5.618 1.00 37.94 373 ALA A N 1
ATOM 2897 C CA . ALA A 1 373 ? 10.161 70.575 -5.024 1.00 37.94 373 ALA A CA 1
ATOM 2898 C C . ALA A 1 373 ? 9.921 71.946 -4.370 1.00 37.94 373 ALA A C 1
ATOM 2900 O O . ALA A 1 373 ? 9.456 72.905 -4.987 1.00 37.94 373 ALA A O 1
ATOM 2901 N N . LYS A 1 374 ? 10.269 72.037 -3.085 1.00 39.41 374 LYS A N 1
ATOM 2902 C CA . LYS A 1 374 ? 10.190 73.252 -2.274 1.00 39.41 374 LYS A CA 1
ATOM 2903 C C . LYS A 1 374 ? 11.275 74.226 -2.742 1.00 39.41 374 LYS A C 1
ATOM 2905 O O . LYS A 1 374 ? 12.452 74.045 -2.436 1.00 39.41 374 LYS A O 1
ATOM 2910 N N . ALA A 1 375 ? 10.876 75.246 -3.500 1.00 37.75 375 ALA A N 1
ATOM 2911 C CA . ALA A 1 375 ? 11.768 76.304 -3.956 1.00 37.75 375 ALA A CA 1
ATOM 2912 C C . ALA A 1 375 ? 12.389 77.065 -2.769 1.00 37.75 375 ALA A C 1
ATOM 2914 O O . ALA A 1 375 ? 11.731 77.445 -1.796 1.00 37.75 375 ALA A O 1
ATOM 2915 N N . ARG A 1 376 ? 13.704 77.240 -2.873 1.00 37.50 376 ARG A N 1
ATOM 2916 C CA . ARG A 1 376 ? 14.639 77.814 -1.906 1.00 37.50 376 ARG A CA 1
ATOM 2917 C C . ARG A 1 376 ? 14.362 79.307 -1.690 1.00 37.50 376 ARG A C 1
ATOM 2919 O O . ARG A 1 376 ? 14.334 80.081 -2.639 1.00 37.50 376 ARG A O 1
ATOM 2926 N N . ARG A 1 377 ? 14.210 79.709 -0.424 1.00 33.44 377 ARG A N 1
ATOM 2927 C CA . ARG A 1 377 ? 14.143 81.109 0.031 1.00 33.44 377 ARG A CA 1
ATOM 2928 C C . ARG A 1 377 ? 15.436 81.846 -0.356 1.00 33.44 377 ARG A C 1
ATOM 2930 O O . ARG A 1 377 ? 16.506 81.480 0.129 1.00 33.44 377 ARG A O 1
ATOM 2937 N N . THR A 1 378 ? 15.330 82.909 -1.146 1.00 35.59 378 THR A N 1
ATOM 2938 C CA . THR A 1 378 ? 16.324 83.991 -1.223 1.00 35.59 378 THR A CA 1
ATOM 2939 C C . THR A 1 378 ? 15.725 85.275 -0.645 1.00 35.59 378 THR A C 1
ATOM 2941 O O . THR A 1 378 ? 14.512 85.444 -0.541 1.00 35.59 378 THR A O 1
ATOM 2944 N N . ARG A 1 379 ? 16.612 86.122 -0.128 1.00 32.88 379 ARG A N 1
ATOM 2945 C CA . ARG A 1 379 ? 16.364 87.245 0.778 1.00 32.88 379 ARG A CA 1
ATOM 2946 C C . ARG A 1 379 ? 16.471 88.556 -0.008 1.00 32.88 379 ARG A C 1
ATOM 2948 O O . ARG A 1 379 ? 17.459 88.732 -0.707 1.00 32.88 379 ARG A O 1
ATOM 2955 N N . GLY A 1 380 ? 15.542 89.483 0.235 1.00 30.86 380 GLY A N 1
ATOM 2956 C CA . GLY A 1 380 ? 15.730 90.928 0.048 1.00 30.86 380 GLY A CA 1
ATOM 2957 C C . GLY A 1 380 ? 15.303 91.507 -1.304 1.00 30.86 380 GLY A C 1
ATOM 2958 O O . GLY A 1 380 ? 15.713 91.021 -2.349 1.00 30.86 380 GLY A O 1
ATOM 2959 N N . GLY A 1 381 ? 14.532 92.599 -1.266 1.00 31.83 381 GLY A N 1
ATOM 2960 C CA . GLY A 1 381 ? 14.333 93.463 -2.432 1.00 31.83 381 GLY A CA 1
ATOM 2961 C C . GLY A 1 381 ? 13.011 94.215 -2.438 1.00 31.83 381 GLY A C 1
ATOM 2962 O O . GLY A 1 381 ? 11.986 93.664 -2.805 1.00 31.83 381 GLY A O 1
ATOM 2963 N N . ALA A 1 382 ? 13.062 95.466 -2.002 1.00 32.28 382 ALA A N 1
ATOM 2964 C CA . ALA A 1 382 ? 11.973 96.416 -1.854 1.00 32.28 382 ALA A CA 1
ATOM 2965 C C . ALA A 1 382 ? 11.177 96.757 -3.137 1.00 32.28 382 ALA A C 1
ATOM 2967 O O . ALA A 1 382 ? 11.744 96.954 -4.203 1.00 32.28 382 ALA A O 1
ATOM 2968 N N . ALA A 1 383 ? 9.886 97.000 -2.893 1.00 32.88 383 ALA A N 1
ATOM 2969 C CA . ALA A 1 383 ? 9.119 98.183 -3.288 1.00 32.88 383 ALA A CA 1
ATOM 2970 C C . ALA A 1 383 ? 8.560 98.362 -4.713 1.00 32.88 383 ALA A C 1
ATOM 2972 O O . ALA A 1 383 ? 9.208 98.178 -5.732 1.00 32.88 383 ALA A O 1
ATOM 2973 N N . ALA A 1 384 ? 7.354 98.937 -4.648 1.00 37.12 384 ALA A N 1
ATOM 2974 C CA . ALA A 1 384 ? 6.765 99.918 -5.548 1.00 37.12 384 ALA A CA 1
ATOM 2975 C C . ALA A 1 384 ? 6.164 99.397 -6.861 1.00 37.12 384 ALA A C 1
ATOM 2977 O O . ALA A 1 384 ? 6.784 99.399 -7.911 1.00 37.12 384 ALA A O 1
ATOM 2978 N N . GLY A 1 385 ? 4.862 99.116 -6.777 1.00 34.47 385 GLY A N 1
ATOM 2979 C CA . GLY A 1 385 ? 3.915 100.178 -7.116 1.00 34.47 385 GLY A CA 1
ATOM 2980 C C . GLY A 1 385 ? 3.307 100.115 -8.511 1.00 34.47 385 GLY A C 1
ATOM 2981 O O . GLY A 1 385 ? 4.020 100.211 -9.496 1.00 34.47 385 GLY A O 1
ATOM 2982 N N . ALA A 1 386 ? 1.969 100.134 -8.501 1.00 36.41 386 ALA A N 1
ATOM 2983 C CA . ALA A 1 386 ? 1.101 100.780 -9.486 1.00 36.41 386 ALA A CA 1
ATOM 2984 C C . ALA A 1 386 ? 1.119 100.213 -10.921 1.00 36.41 386 ALA A C 1
ATOM 2986 O O . ALA A 1 386 ? 2.132 99.837 -11.475 1.00 36.41 386 ALA A O 1
ATOM 2987 N N . GLU A 1 387 ? 0.024 100.152 -11.655 1.00 35.53 387 GLU A N 1
ATOM 2988 C CA . GLU A 1 387 ? -1.388 100.356 -11.391 1.00 35.53 387 GLU A CA 1
ATOM 2989 C C . GLU A 1 387 ? -2.111 99.771 -12.615 1.00 35.53 387 GLU A C 1
ATOM 2991 O O . GLU A 1 387 ? -1.594 99.779 -13.727 1.00 35.53 387 GLU A O 1
ATOM 2996 N N . ARG A 1 388 ? -3.342 99.325 -12.372 1.00 37.31 388 ARG A N 1
ATOM 2997 C CA . ARG A 1 388 ? -4.520 99.510 -13.230 1.00 37.31 388 ARG A CA 1
ATOM 2998 C C . ARG A 1 388 ? -4.462 99.112 -14.711 1.00 37.31 388 ARG A C 1
ATOM 3000 O O . ARG A 1 388 ? -4.045 99.879 -15.566 1.00 37.31 388 ARG A O 1
ATOM 3007 N N . SER A 1 389 ? -5.336 98.127 -14.955 1.00 36.09 389 SER A N 1
ATOM 3008 C CA . SER A 1 389 ? -6.422 98.166 -15.954 1.00 36.09 389 SER A CA 1
ATOM 3009 C C . SER A 1 389 ? -5.986 98.005 -17.406 1.00 36.09 389 SER A C 1
ATOM 3011 O O . SER A 1 389 ? -4.913 98.420 -17.797 1.00 36.09 389 SER A O 1
ATOM 3013 N N . ARG A 1 390 ? -6.770 97.473 -18.328 1.00 35.47 390 ARG A N 1
ATOM 3014 C CA . ARG A 1 390 ? -8.012 96.692 -18.410 1.00 35.47 390 ARG A CA 1
ATOM 3015 C C . ARG A 1 390 ? -8.011 96.266 -19.890 1.00 35.47 390 ARG A C 1
ATOM 3017 O O . ARG A 1 390 ? -7.490 97.011 -20.713 1.00 35.47 390 ARG A O 1
ATOM 3024 N N . SER A 1 391 ? -8.694 95.169 -20.217 1.00 34.72 391 SER A N 1
ATOM 3025 C CA . SER A 1 391 ? -8.911 94.631 -21.581 1.00 34.72 391 SER A CA 1
ATOM 3026 C C . SER A 1 391 ? -7.630 94.097 -22.240 1.00 34.72 391 SER A C 1
ATOM 3028 O O . SER A 1 391 ? -6.628 94.788 -22.292 1.00 34.72 391 SER A O 1
ATOM 3030 N N . GLY A 1 392 ? -7.529 92.824 -22.634 1.00 34.81 392 GLY A N 1
ATOM 3031 C CA . GLY A 1 392 ? -8.459 92.068 -23.485 1.00 34.81 392 GLY A CA 1
ATOM 3032 C C . GLY A 1 392 ? -8.235 92.459 -24.960 1.00 34.81 392 GLY A C 1
ATOM 3033 O O . GLY A 1 392 ? -7.938 93.626 -25.188 1.00 34.81 392 GLY A O 1
ATOM 3034 N N . PRO A 1 393 ? -8.419 91.595 -25.979 1.00 46.19 393 PRO A N 1
ATOM 3035 C CA . PRO A 1 393 ? -8.687 90.157 -25.990 1.00 46.19 393 PRO A CA 1
ATOM 3036 C C . PRO A 1 393 ? -7.684 89.345 -26.853 1.00 46.19 393 PRO A C 1
ATOM 3038 O O . PRO A 1 393 ? -6.928 89.884 -27.651 1.00 46.19 393 PRO A O 1
ATOM 3041 N N . SER A 1 394 ? -7.748 88.023 -26.685 1.00 41.75 394 SER A N 1
ATOM 3042 C CA . SER A 1 394 ? -7.562 86.966 -27.693 1.00 41.75 394 SER A CA 1
ATOM 3043 C C . SER A 1 394 ? -6.542 87.165 -28.827 1.00 41.75 394 SER A C 1
ATOM 3045 O O . SER A 1 394 ? -6.843 87.806 -29.835 1.00 41.75 394 SER A O 1
ATOM 3047 N N . ARG A 1 395 ? -5.464 86.382 -28.789 1.00 39.75 395 ARG A N 1
ATOM 3048 C CA . ARG A 1 395 ? -5.314 85.198 -29.654 1.00 39.75 395 ARG A CA 1
ATOM 3049 C C . ARG A 1 395 ? -4.193 84.300 -29.164 1.00 39.75 395 ARG A C 1
ATOM 3051 O O . ARG A 1 395 ? -3.204 84.851 -28.637 1.00 39.75 395 ARG A O 1
#

Radius of gyration: 50.93 Å; chains: 1; bounding box: 109×116×152 Å

Foldseek 3Di:
DVVVVVVVVVVVVVVVVVVVVVVVVVVVVVVVVVVVVVVVVVVLVVVLCVLLVCLPPPVCLVPPALLSLLVNLLSLLVCLVPDVSSVVSNVSSQVSCCVPQVDRVVVVDNDSVVSSVSSVVRVVVVVVVVVVVVVVVVVVVVVVVVVVVVVVVVVVVVVVLVVLCVLLVVVCVVLVPDSVLVLQVQLSVLSVQLSPDPDPLSNVQSNLSNVLSVQQCVPCNSVGPDLVRLVVVCVVPPPQDDPVQSVDPQLVVLSRQLVSLVSCVVVVHQDDPVAGSVRSNVVSVVSNVVSSVVVVVVVCCVVVPDCVVVVVVVCVVVVVVCQVCQLPPVNLVVQLVVCVVVPDDPVVSVVVSVVSNVVRHDPVVVVCDDDDDDDDDDDDDDDDDDDDDDDDDDD

pLDDT: mean 81.99, std 17.87, range [30.86, 97.62]

Organism: Paenarthrobacter nicotinovorans (NCBI:txid29320)

Sequence (395 aa):
MRQSLMIASRIAETLARHRQEAQRRQHHLDSQAAHEAQARLAAERSSARAVLAPVEKDQWWDKAQPSDIAAAHTVAEAWKDHDPTALAASEKIRQEVLTRYGIDTLDVGPDPVYLESGIHAITTEQARQEALARAQEEARKAASEHEKAMQLLAAARAEELRAQAAKLAPEMERHQVPVEYLANPELTQALRRAHNAKTPKALEVADSEIKERMFLIGKDGISGPDIDQLKKEINANINGAGERHFKDPAFVDAATKLHEAKLLAEGGFTGDQWSTQEQRYERAEKELFAHLEDVGREIERRVTGNDSDRLKDQSLKTETAARAGYGSAEHHEKFAESLADTGANETHIQGRLAAARSEGTHPNAAVTVEKAAKARRTRGGAAAGAERSRSGPSR

Secondary structure (DSSP, 8-state):
--HHHHHHHHHHHHHHHHHHHHHHHHHHHHHHHHHHHHHHHHHHHHHHHHHHGGGG-HHHHTT--HHHHHHHHHHHHHHTTT-HHHHHHHHHHHHHHHHHH---HHHHTT-HHHHHHHHHHHHHHHHHHHHHHHHHHHHHHHHHHHHHHHHHHHHHHHHHHHHHHHHHHHHHHHHT--GGGGGSHHHHHHHHHHHT--SHHHHHHHHHHHHHHHHHHHHH-TT-S-HHHHHHHHHHH-TT--TTGGGSHHHHHHHHHHHHHHHHHHTT--B-SS-BHHHHHHHHHHHHHHHHHHHHHHHHHHHHS-THHHHHHHHHHHHHHHHHHTTSHHHHHHHHHHHHHTT--HHHHHHHHHHHHHT-S-THHHH-PPPPP-PPP------------------